Protein AF-A0A2V7K4T0-F1 (afdb_monomer_lite)

pLDDT: mean 80.96, std 27.85, range [22.83, 98.88]

Structure (mmCIF, N/CA/C/O backbone):
data_AF-A0A2V7K4T0-F1
#
_entry.id   AF-A0A2V7K4T0-F1
#
loop_
_atom_site.group_PDB
_atom_site.id
_atom_site.type_symbol
_atom_site.label_atom_id
_atom_site.label_alt_id
_atom_site.label_comp_id
_atom_site.label_asym_id
_atom_site.label_entity_id
_atom_site.label_seq_id
_atom_site.pdbx_PDB_ins_code
_atom_site.Cartn_x
_atom_site.Cartn_y
_atom_site.Cartn_z
_atom_site.occupancy
_atom_site.B_iso_or_equiv
_atom_site.auth_seq_id
_atom_site.auth_comp_id
_atom_site.auth_asym_id
_atom_site.auth_atom_id
_atom_site.pdbx_PDB_model_num
ATOM 1 N N . MET A 1 1 ? 10.667 42.331 -52.448 1.00 36.72 1 MET A N 1
ATOM 2 C CA . MET A 1 1 ? 11.898 43.058 -52.034 1.00 36.72 1 MET A CA 1
ATOM 3 C C . MET A 1 1 ? 12.580 42.204 -50.959 1.00 36.72 1 MET A C 1
ATOM 5 O O . MET A 1 1 ? 11.856 41.541 -50.234 1.00 36.72 1 MET A O 1
ATOM 9 N N . ARG A 1 2 ? 13.892 41.910 -51.017 1.00 32.41 2 ARG A N 1
ATOM 10 C CA . ARG A 1 2 ? 15.017 42.693 -50.432 1.00 32.41 2 ARG A CA 1
ATOM 11 C C . ARG A 1 2 ? 14.730 43.147 -48.984 1.00 32.41 2 ARG A C 1
ATOM 13 O O . ARG A 1 2 ? 13.735 43.831 -48.806 1.00 32.41 2 ARG A O 1
ATOM 20 N N . ALA A 1 3 ? 15.559 42.884 -47.965 1.00 34.12 3 ALA A N 1
ATOM 21 C CA . ALA A 1 3 ? 16.803 42.085 -47.828 1.00 34.12 3 ALA A CA 1
ATOM 22 C C . ALA A 1 3 ? 16.983 41.703 -46.314 1.00 34.12 3 ALA A C 1
ATOM 24 O O . ALA A 1 3 ? 16.071 41.985 -45.548 1.00 34.12 3 ALA A O 1
ATOM 25 N N . ALA A 1 4 ? 18.041 41.079 -45.761 1.00 34.97 4 ALA A N 1
ATOM 26 C CA . ALA A 1 4 ? 19.394 40.720 -46.225 1.00 34.97 4 ALA A CA 1
ATOM 27 C C . ALA A 1 4 ? 19.961 39.472 -45.462 1.00 34.97 4 ALA A C 1
ATOM 29 O O . ALA A 1 4 ? 19.223 38.544 -45.153 1.00 34.97 4 ALA A O 1
ATOM 30 N N . ARG A 1 5 ? 21.277 39.441 -45.173 1.00 35.31 5 ARG A N 1
ATOM 31 C CA . ARG A 1 5 ? 22.031 38.503 -44.299 1.00 35.31 5 ARG A CA 1
ATOM 32 C C . ARG A 1 5 ? 23.242 39.240 -43.693 1.00 35.31 5 ARG A C 1
ATOM 34 O O . ARG A 1 5 ? 23.757 40.119 -44.385 1.00 35.31 5 ARG A O 1
ATOM 41 N N . ARG A 1 6 ? 23.767 38.773 -42.543 1.00 35.47 6 ARG A N 1
ATOM 42 C CA . ARG A 1 6 ? 25.200 38.512 -42.172 1.00 35.47 6 ARG A CA 1
ATOM 43 C C . ARG A 1 6 ? 25.351 38.479 -40.625 1.00 35.47 6 ARG A C 1
ATOM 45 O O . ARG A 1 6 ? 24.523 39.108 -39.983 1.00 35.47 6 ARG A O 1
ATOM 52 N N . VAL A 1 7 ? 26.322 37.861 -39.926 1.00 32.44 7 VAL A N 1
ATOM 53 C CA . VAL A 1 7 ? 27.382 36.814 -40.109 1.00 32.44 7 VAL A CA 1
ATOM 54 C C . VAL A 1 7 ? 28.643 37.225 -39.311 1.00 32.44 7 VAL A C 1
ATOM 56 O O . VAL A 1 7 ? 29.008 38.396 -39.343 1.00 32.44 7 VAL A O 1
ATOM 59 N N . GLY A 1 8 ? 29.299 36.260 -38.646 1.00 28.28 8 GLY A N 1
ATOM 60 C CA . GLY A 1 8 ? 30.508 36.390 -37.801 1.00 28.28 8 GLY A CA 1
ATOM 61 C C . GLY A 1 8 ? 30.296 35.634 -36.473 1.00 28.28 8 GLY A C 1
ATOM 62 O O . GLY A 1 8 ? 29.267 35.854 -35.844 1.00 28.28 8 GLY A O 1
ATOM 63 N N . GLU A 1 9 ? 31.076 34.648 -36.005 1.00 28.84 9 GLU A N 1
ATOM 64 C CA . GLU A 1 9 ? 32.528 34.345 -36.089 1.00 28.84 9 GLU A CA 1
ATOM 65 C C . GLU A 1 9 ? 33.420 35.404 -35.400 1.00 28.84 9 GLU A C 1
ATOM 67 O O . GLU A 1 9 ? 33.310 36.580 -35.723 1.00 28.84 9 GLU A O 1
ATOM 72 N N . GLY A 1 10 ? 34.332 35.078 -34.465 1.00 25.33 10 GLY A N 1
ATOM 73 C CA . GLY A 1 10 ? 34.572 33.803 -33.761 1.00 25.33 10 GLY A CA 1
ATOM 74 C C . GLY A 1 10 ? 35.922 33.732 -33.001 1.00 25.33 10 GLY A C 1
ATOM 75 O O . GLY A 1 10 ? 36.805 34.556 -33.210 1.00 25.33 10 GLY A O 1
ATOM 76 N N . THR A 1 11 ? 36.125 32.650 -32.228 1.00 26.33 11 THR A N 1
ATOM 77 C CA . THR A 1 11 ? 37.414 32.099 -31.698 1.00 26.33 11 THR A CA 1
ATOM 78 C C . THR A 1 11 ? 38.208 32.742 -30.526 1.00 26.33 11 THR A C 1
ATOM 80 O O . THR A 1 11 ? 38.490 33.929 -30.507 1.00 26.33 11 THR A O 1
ATOM 83 N N . ARG A 1 12 ? 38.762 31.823 -29.697 1.00 27.69 12 ARG A N 1
ATOM 84 C CA . ARG A 1 12 ? 40.044 31.823 -28.923 1.00 27.69 12 ARG A CA 1
ATOM 85 C C . ARG A 1 12 ? 40.173 32.469 -27.518 1.00 27.69 12 ARG A C 1
ATOM 87 O O . ARG A 1 12 ? 40.095 33.673 -27.335 1.00 27.69 12 ARG A O 1
ATOM 94 N N . ALA A 1 13 ? 40.550 31.600 -26.567 1.00 26.17 13 ALA A N 1
ATOM 95 C CA . ALA A 1 13 ? 41.344 31.843 -25.339 1.00 26.17 13 ALA A CA 1
ATOM 96 C C . ALA A 1 13 ? 42.857 31.529 -25.642 1.00 26.17 13 ALA A C 1
ATOM 98 O O . ALA A 1 13 ? 43.126 31.362 -26.840 1.00 26.17 13 ALA A O 1
ATOM 99 N N . PRO A 1 14 ? 43.848 31.355 -24.709 1.00 39.56 14 PRO A N 1
ATOM 100 C CA . PRO A 1 14 ? 43.815 31.155 -23.236 1.00 39.56 14 PRO A CA 1
ATOM 101 C C . PRO A 1 14 ? 44.979 31.859 -22.443 1.00 39.56 14 PRO A C 1
ATOM 103 O O . PRO A 1 14 ? 45.345 32.972 -22.799 1.00 39.56 14 PRO A O 1
ATOM 106 N N . ILE A 1 15 ? 45.573 31.179 -21.426 1.00 24.66 15 ILE A N 1
ATOM 107 C CA . ILE A 1 15 ? 46.770 31.485 -20.567 1.00 24.66 15 ILE A CA 1
ATOM 108 C C . ILE A 1 15 ? 46.619 32.677 -19.564 1.00 24.66 15 ILE A C 1
ATOM 110 O O . ILE A 1 15 ? 45.843 33.581 -19.836 1.00 24.66 15 ILE A O 1
ATOM 114 N N . VAL A 1 16 ? 47.234 32.773 -18.357 1.00 26.31 16 VAL A N 1
ATOM 115 C CA . VAL A 1 16 ? 48.297 32.027 -17.606 1.00 26.31 16 VAL A CA 1
ATOM 116 C C . VAL A 1 16 ? 47.992 31.987 -16.076 1.00 26.31 16 VAL A C 1
ATOM 118 O O . VAL A 1 16 ? 47.132 32.723 -15.605 1.00 26.31 16 VAL A O 1
ATOM 121 N N . ALA A 1 17 ? 48.735 31.190 -15.286 1.00 26.00 17 ALA A N 1
ATOM 122 C CA . ALA A 1 17 ? 48.748 31.170 -13.805 1.00 26.00 17 ALA A CA 1
ATOM 123 C C . ALA A 1 17 ? 50.170 31.360 -13.208 1.00 26.00 17 ALA A C 1
ATOM 125 O O . ALA A 1 17 ?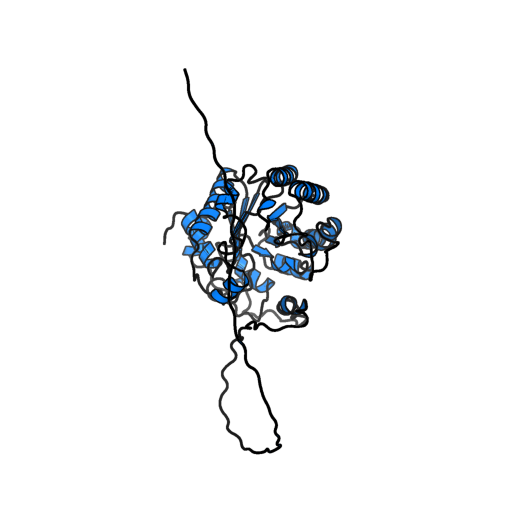 51.157 31.171 -13.922 1.00 26.00 17 ALA A O 1
ATOM 126 N N . PRO A 1 18 ? 50.294 31.684 -11.904 1.00 31.72 18 PRO A N 1
ATOM 127 C CA . PRO A 1 18 ? 51.254 31.014 -10.990 1.00 31.72 18 PRO A CA 1
ATOM 128 C C . PRO A 1 18 ? 50.570 30.567 -9.659 1.00 31.72 18 PRO A C 1
ATOM 130 O O . PRO A 1 18 ? 49.518 31.095 -9.321 1.00 31.72 18 PRO A O 1
ATOM 133 N N . LEU A 1 19 ? 50.968 29.520 -8.905 1.00 25.16 19 LEU A N 1
ATOM 134 C CA . LEU A 1 19 ? 52.263 29.150 -8.270 1.00 25.16 19 LEU A CA 1
ATOM 135 C C . LEU A 1 19 ? 52.723 30.138 -7.169 1.00 25.16 19 LEU A C 1
ATOM 137 O O . LEU A 1 19 ? 52.657 31.340 -7.378 1.00 25.16 19 LEU A O 1
ATOM 141 N N . ARG A 1 20 ? 53.262 29.745 -5.999 1.00 27.72 20 ARG A N 1
ATOM 142 C CA . ARG A 1 20 ? 53.572 28.424 -5.371 1.00 27.72 20 ARG A CA 1
ATOM 143 C C . ARG A 1 20 ? 52.647 28.216 -4.122 1.00 27.72 20 ARG A C 1
ATOM 145 O O . ARG A 1 20 ? 51.522 28.686 -4.206 1.00 27.72 20 ARG A O 1
ATOM 152 N N . THR A 1 21 ? 52.895 27.519 -2.993 1.00 26.84 21 THR A N 1
ATOM 153 C CA . THR A 1 21 ? 54.052 26.827 -2.352 1.00 26.84 21 THR A CA 1
ATOM 154 C C . THR A 1 21 ? 53.549 25.779 -1.326 1.00 26.84 21 THR A C 1
ATOM 156 O O . THR A 1 21 ? 52.367 25.771 -1.000 1.00 26.84 21 THR A O 1
ATOM 159 N N . ALA A 1 22 ? 54.428 24.921 -0.783 1.00 25.84 22 ALA A N 1
ATOM 160 C CA . ALA A 1 22 ? 54.148 23.980 0.318 1.00 25.84 22 ALA A CA 1
ATOM 161 C C . ALA A 1 22 ? 55.332 23.888 1.312 1.00 25.84 22 ALA A C 1
ATOM 163 O O . ALA A 1 22 ? 56.442 24.300 0.971 1.00 25.84 22 ALA A O 1
ATOM 164 N N . ALA A 1 23 ? 55.113 23.317 2.505 1.00 26.73 23 ALA A N 1
ATOM 165 C CA . ALA A 1 23 ? 56.149 22.995 3.499 1.00 26.73 23 ALA A CA 1
ATOM 166 C C . ALA A 1 23 ? 55.806 21.699 4.275 1.00 26.73 23 ALA A C 1
ATOM 168 O O . ALA A 1 23 ? 54.641 21.315 4.359 1.00 26.73 23 ALA A O 1
ATOM 169 N N . GLN A 1 24 ? 56.822 21.021 4.821 1.00 24.17 24 GLN A N 1
ATOM 170 C CA . GLN A 1 24 ? 56.736 19.747 5.564 1.00 24.17 24 GLN A CA 1
ATOM 171 C C . GLN A 1 24 ? 57.550 19.822 6.880 1.00 24.17 24 GLN A C 1
ATOM 173 O O . GLN A 1 24 ? 58.135 20.863 7.168 1.00 24.17 24 GLN A O 1
ATOM 178 N N . THR A 1 25 ? 57.691 18.676 7.575 1.00 26.30 25 THR A N 1
ATOM 179 C CA . THR A 1 25 ? 58.686 18.344 8.636 1.00 26.30 25 THR A CA 1
ATOM 180 C C . THR A 1 25 ? 58.346 18.811 10.071 1.00 26.30 25 THR A C 1
ATOM 182 O O . THR A 1 25 ? 57.726 19.853 10.232 1.00 26.30 25 THR A O 1
ATOM 185 N N . THR A 1 26 ? 58.668 18.098 11.173 1.00 25.39 26 THR A N 1
ATOM 186 C CA . THR A 1 26 ? 59.146 16.696 11.390 1.00 25.39 26 THR A CA 1
ATOM 187 C C . THR A 1 26 ? 58.997 16.260 12.865 1.00 25.39 26 THR A C 1
ATOM 189 O O . THR A 1 26 ? 59.188 17.084 13.751 1.00 25.39 26 THR A O 1
ATOM 192 N N . GLY A 1 27 ? 58.861 14.945 13.118 1.00 24.48 27 GLY A N 1
ATOM 193 C CA . GLY A 1 27 ? 59.248 14.274 14.383 1.00 24.48 27 GLY A CA 1
ATOM 194 C C . GLY A 1 27 ? 58.326 14.473 15.605 1.00 24.48 27 GLY A C 1
ATOM 195 O O . GLY A 1 27 ? 57.399 15.267 15.560 1.00 24.48 27 GLY A O 1
ATOM 196 N N . SER A 1 28 ? 58.514 13.775 16.737 1.00 24.22 28 SER A N 1
ATOM 197 C CA . SER A 1 28 ? 59.237 12.509 16.996 1.00 24.22 28 SER A CA 1
ATOM 198 C C . SER A 1 28 ? 58.755 11.875 18.329 1.00 24.22 28 SER A C 1
ATOM 200 O O . SER A 1 28 ? 58.015 12.507 19.073 1.00 24.22 28 SER A O 1
ATOM 202 N N . SER A 1 29 ? 59.192 10.639 18.617 1.00 24.69 29 SER A N 1
ATOM 203 C CA . SER A 1 29 ? 59.231 9.902 19.912 1.00 24.69 29 SER A CA 1
ATOM 204 C C . SER A 1 29 ? 58.877 10.671 21.214 1.00 24.69 29 SER A C 1
ATOM 206 O O . SER A 1 29 ? 59.383 11.769 21.420 1.00 24.69 29 SER A O 1
ATOM 208 N N . ASN A 1 30 ? 58.241 10.074 22.240 1.00 26.39 30 ASN A N 1
ATOM 209 C CA . ASN A 1 30 ? 58.804 8.915 22.967 1.00 26.39 30 ASN A CA 1
ATOM 210 C C . ASN A 1 30 ? 57.845 8.207 23.982 1.00 26.39 30 ASN A C 1
ATOM 212 O O . ASN A 1 30 ? 56.707 8.611 24.185 1.00 26.39 30 ASN A O 1
ATOM 216 N N . THR A 1 31 ? 58.360 7.153 24.640 1.00 26.30 31 THR A N 1
ATOM 217 C CA . THR A 1 31 ? 57.819 6.339 25.774 1.00 26.30 31 THR A CA 1
ATOM 218 C C . THR A 1 31 ? 57.139 7.134 26.932 1.00 26.30 31 THR A C 1
ATOM 220 O O . THR A 1 31 ? 57.431 8.312 27.081 1.00 26.30 31 THR A O 1
ATOM 223 N N . ARG A 1 32 ? 56.343 6.575 27.884 1.00 25.39 32 ARG A N 1
ATOM 224 C CA . ARG A 1 32 ? 56.659 5.406 28.760 1.00 25.39 32 ARG A CA 1
ATOM 225 C C . ARG A 1 32 ? 55.515 4.936 29.717 1.00 25.39 32 ARG A C 1
ATOM 227 O O . ARG A 1 32 ? 54.882 5.740 30.377 1.00 25.39 32 ARG A O 1
ATOM 234 N N . ARG A 1 33 ? 55.370 3.602 29.848 1.00 25.97 33 ARG A N 1
ATOM 235 C CA . ARG A 1 33 ? 54.789 2.726 30.922 1.00 25.97 33 ARG A CA 1
ATOM 236 C C . ARG A 1 33 ? 54.201 3.279 32.261 1.00 25.97 33 ARG A C 1
ATOM 238 O O . ARG A 1 33 ? 54.894 3.997 32.969 1.00 25.97 33 ARG A O 1
ATOM 245 N N . LYS A 1 34 ? 53.167 2.536 32.744 1.00 26.30 34 LYS A N 1
ATOM 246 C CA . LYS A 1 34 ? 52.697 2.293 34.155 1.00 26.30 34 LYS A CA 1
ATOM 247 C C . LYS A 1 34 ? 51.962 3.480 34.834 1.00 26.30 34 LYS A C 1
ATOM 249 O O . LYS A 1 34 ? 52.340 4.613 34.606 1.00 26.30 34 LYS A O 1
ATOM 254 N N . ARG A 1 35 ? 50.938 3.305 35.696 1.00 25.16 35 ARG A N 1
ATOM 255 C CA . ARG A 1 35 ? 50.633 2.225 36.679 1.00 25.16 35 ARG A CA 1
ATOM 256 C C . ARG A 1 35 ? 49.138 2.244 37.120 1.00 25.16 35 ARG A C 1
ATOM 258 O O . ARG A 1 35 ? 48.521 3.298 37.092 1.00 25.16 35 ARG A O 1
ATOM 265 N N . SER A 1 36 ? 48.616 1.119 37.618 1.00 29.56 36 SER A N 1
ATOM 266 C CA . SER A 1 36 ? 47.413 1.002 38.496 1.00 29.56 36 SER A CA 1
ATOM 267 C C . SER A 1 36 ? 47.884 0.713 39.954 1.00 29.56 36 SER A C 1
ATOM 269 O O . SER A 1 36 ? 49.109 0.612 40.113 1.00 29.56 36 SER A O 1
ATOM 271 N N . PRO A 1 37 ? 47.047 0.494 41.007 1.00 44.81 37 PRO A N 1
ATOM 272 C CA . PRO A 1 37 ? 45.572 0.407 41.083 1.00 44.81 37 PRO A CA 1
ATOM 273 C C . PRO A 1 37 ? 44.915 1.135 42.299 1.00 44.81 37 PRO A C 1
ATOM 275 O O . PRO A 1 37 ? 45.593 1.813 43.064 1.00 44.81 37 PRO A O 1
ATOM 278 N N . GLY A 1 38 ? 43.608 0.904 42.512 1.00 23.86 38 GLY A N 1
ATOM 279 C CA . GLY A 1 38 ? 42.832 1.269 43.717 1.00 23.86 38 GLY A CA 1
ATOM 280 C C . GLY A 1 38 ? 41.775 2.362 43.469 1.00 23.86 38 GLY A C 1
ATOM 281 O O . GLY A 1 38 ? 42.009 3.244 42.655 1.00 23.86 38 GLY A O 1
ATOM 282 N N . GLY A 1 39 ? 40.599 2.358 44.113 1.00 22.83 39 GLY A N 1
ATOM 283 C CA . GLY A 1 39 ? 40.009 1.350 45.011 1.00 22.83 39 GLY A CA 1
ATOM 284 C C . GLY A 1 39 ? 38.788 1.887 45.789 1.00 22.83 39 GLY A C 1
ATOM 285 O O . GLY A 1 39 ? 38.603 3.095 45.865 1.00 22.83 39 GLY A O 1
ATOM 286 N N . VAL A 1 40 ? 38.026 0.983 46.428 1.00 24.69 40 VAL A N 1
ATOM 287 C CA . VAL A 1 40 ? 36.870 1.250 47.329 1.00 24.69 40 VAL A CA 1
ATOM 288 C C . VAL A 1 40 ? 35.548 1.655 46.633 1.00 24.69 40 VAL A C 1
ATOM 290 O O . VAL A 1 40 ? 35.511 2.092 45.488 1.00 24.69 40 VAL A O 1
ATOM 293 N N . SER A 1 41 ? 34.439 1.363 47.318 1.00 27.55 41 SER A N 1
ATOM 294 C CA . SER A 1 41 ? 33.052 1.270 46.840 1.00 27.55 41 SER A CA 1
ATOM 295 C C . SER A 1 41 ? 32.172 2.490 47.143 1.00 27.55 41 SER A C 1
ATOM 297 O O . SER A 1 41 ? 32.318 3.105 48.197 1.00 27.55 41 SER A O 1
ATOM 299 N N . GLY A 1 42 ? 31.144 2.720 46.317 1.00 23.59 42 GLY A N 1
ATOM 300 C CA . GLY A 1 42 ? 29.998 3.581 46.639 1.00 23.59 42 GLY A CA 1
ATOM 301 C C . GLY A 1 42 ? 28.729 3.138 45.898 1.00 23.59 42 GLY A C 1
ATOM 302 O O . GLY A 1 42 ? 28.755 2.958 44.684 1.00 23.59 42 GLY A O 1
ATOM 303 N N . SER A 1 43 ? 27.629 2.927 46.624 1.00 29.55 43 SER A N 1
ATOM 304 C CA . SER A 1 43 ? 26.340 2.448 46.095 1.00 29.55 43 SER A CA 1
ATOM 305 C C . SER A 1 43 ? 25.390 3.598 45.740 1.00 29.55 43 SER A C 1
ATOM 307 O O . SER A 1 43 ? 25.102 4.413 46.611 1.00 29.55 43 SER A O 1
ATOM 309 N N . LEU A 1 44 ? 24.844 3.623 44.518 1.00 24.66 44 LEU A N 1
ATOM 310 C CA . LEU A 1 44 ? 23.773 4.534 44.058 1.00 24.66 44 LEU A CA 1
ATOM 311 C C . LEU A 1 44 ? 22.914 3.830 42.956 1.00 24.66 44 LEU A C 1
ATOM 313 O O . LEU A 1 44 ? 23.197 2.669 42.654 1.00 24.66 44 LEU A O 1
ATOM 317 N N . PRO A 1 45 ? 21.786 4.396 42.466 1.00 24.70 45 PRO A N 1
ATOM 318 C CA . PRO A 1 45 ? 20.496 3.705 42.559 1.00 24.70 45 PRO A CA 1
ATOM 319 C C . PRO A 1 45 ? 19.976 3.067 41.260 1.00 24.70 45 PRO A C 1
ATOM 321 O O . PRO A 1 45 ? 20.448 3.321 40.154 1.00 24.70 45 PRO A O 1
ATOM 324 N N . SER A 1 46 ? 18.899 2.293 41.403 1.00 31.03 46 SER A N 1
ATOM 325 C CA . SER A 1 46 ? 18.154 1.666 40.313 1.00 31.03 46 SER A CA 1
ATOM 326 C C . SER A 1 46 ? 17.267 2.650 39.529 1.00 31.03 46 SER A C 1
ATOM 328 O O . SER A 1 46 ? 16.059 2.720 39.762 1.00 31.03 46 SER A O 1
ATOM 330 N N . SER A 1 47 ? 17.831 3.365 38.552 1.00 31.50 47 SER A N 1
ATOM 331 C CA . SER A 1 47 ? 17.066 3.887 37.404 1.00 31.50 47 SER A CA 1
ATOM 332 C C . SER A 1 47 ? 17.961 4.276 36.218 1.00 31.50 47 SER A C 1
ATOM 334 O O . SER A 1 47 ? 18.881 5.074 36.375 1.00 31.50 47 SER A O 1
ATOM 336 N N . LYS A 1 48 ? 17.651 3.707 35.036 1.00 24.80 48 LYS A N 1
ATOM 337 C CA . LYS A 1 48 ? 17.916 4.162 33.643 1.00 24.80 48 LYS A CA 1
ATOM 338 C C . LYS A 1 48 ? 18.112 2.966 32.703 1.00 24.80 48 LYS A C 1
ATOM 340 O O . LYS A 1 48 ? 19.214 2.452 32.586 1.00 24.80 48 LYS A O 1
ATOM 345 N N . TRP A 1 49 ? 17.048 2.597 31.990 1.00 24.20 49 TRP A N 1
ATOM 346 C CA . TRP A 1 49 ? 17.111 1.863 30.720 1.00 24.20 49 TRP A CA 1
ATOM 347 C C . TRP A 1 49 ? 15.943 2.318 29.837 1.00 24.20 49 TRP A C 1
ATOM 349 O O . TRP A 1 49 ? 14.884 1.697 29.813 1.00 24.20 49 TRP A O 1
ATOM 359 N N . GLY A 1 50 ? 16.126 3.447 29.152 1.00 25.03 50 GLY A N 1
ATOM 360 C CA . GLY A 1 50 ? 15.405 3.710 27.905 1.00 25.03 50 GLY A CA 1
ATOM 361 C C . GLY A 1 50 ? 16.200 3.088 26.750 1.00 25.03 50 GLY A C 1
ATOM 362 O O . GLY A 1 50 ? 17.426 3.037 26.855 1.00 25.03 50 GLY A O 1
ATOM 363 N N . PRO A 1 51 ? 15.560 2.587 25.680 1.00 29.11 51 PRO A N 1
ATOM 364 C CA . PRO A 1 51 ? 16.282 2.004 24.551 1.00 29.11 51 PRO A CA 1
ATOM 365 C C . PRO A 1 51 ? 17.099 3.082 23.825 1.00 29.11 51 PRO A C 1
ATOM 367 O O . PRO A 1 51 ? 16.555 4.100 23.397 1.00 29.11 51 PRO A O 1
ATOM 370 N N . GLU A 1 52 ? 18.410 2.871 23.704 1.00 29.64 52 GLU A N 1
ATOM 371 C CA . GLU A 1 52 ? 19.315 3.859 23.114 1.00 29.64 52 GLU A CA 1
ATOM 372 C C . GLU A 1 52 ? 19.299 3.836 21.577 1.00 29.64 52 GLU A C 1
ATOM 374 O O . GLU A 1 52 ? 19.305 2.792 20.924 1.00 29.64 52 GLU A O 1
ATOM 379 N N . TYR A 1 53 ? 19.295 5.038 21.005 1.00 27.69 53 TYR A N 1
ATOM 380 C CA . TYR A 1 53 ? 19.349 5.316 19.572 1.00 27.69 53 TYR A CA 1
ATOM 381 C C . TYR A 1 53 ? 20.727 4.958 18.982 1.00 27.69 53 TYR A C 1
ATOM 383 O O . TYR A 1 53 ? 21.757 5.292 19.566 1.00 27.69 53 TYR A O 1
ATOM 391 N N . ILE A 1 54 ? 20.757 4.342 17.792 1.00 28.34 54 ILE A N 1
ATOM 392 C CA . ILE A 1 54 ? 22.001 3.979 17.089 1.00 28.34 54 ILE A CA 1
ATOM 393 C C . ILE A 1 54 ? 22.363 5.056 16.044 1.00 28.34 54 ILE A C 1
ATOM 395 O O . ILE A 1 54 ? 21.712 5.132 14.997 1.00 28.34 54 ILE A O 1
ATOM 399 N N . PRO A 1 55 ? 23.419 5.868 16.253 1.00 27.39 55 PRO A N 1
ATOM 400 C CA . PRO A 1 55 ? 23.971 6.721 15.207 1.00 27.39 55 PRO A CA 1
ATOM 401 C C . PRO A 1 55 ? 24.825 5.918 14.215 1.00 27.39 55 PRO A C 1
ATOM 403 O O . PRO A 1 55 ? 25.501 4.958 14.580 1.00 27.39 55 PRO A O 1
ATOM 406 N N . LYS A 1 56 ? 24.878 6.379 12.961 1.00 26.94 56 LYS A N 1
ATOM 407 C CA . LYS A 1 56 ? 25.958 6.021 12.029 1.00 26.94 56 LYS A CA 1
ATOM 408 C C . LYS A 1 56 ? 27.079 7.054 12.134 1.00 26.94 56 LYS A C 1
ATOM 410 O O . LYS A 1 56 ? 26.796 8.248 12.205 1.00 26.94 56 LYS A O 1
ATOM 415 N N . ILE A 1 57 ? 28.321 6.584 12.103 1.00 25.27 57 ILE A N 1
ATOM 416 C CA . ILE A 1 57 ? 29.537 7.388 11.929 1.00 25.27 57 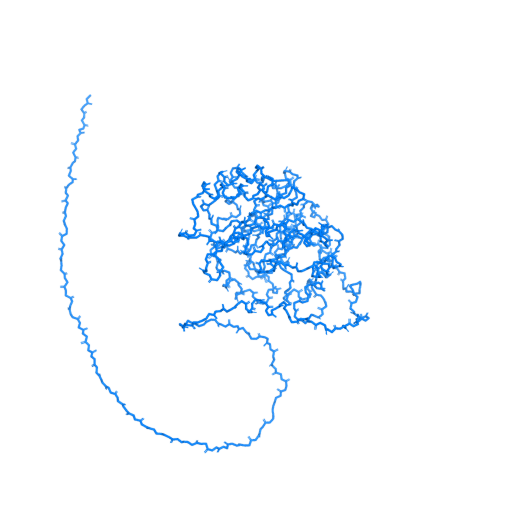ILE A CA 1
ATOM 417 C C . ILE A 1 57 ? 30.238 6.856 10.673 1.00 25.27 57 ILE A C 1
ATOM 419 O O . ILE A 1 57 ? 30.230 5.647 10.433 1.00 25.27 57 ILE A O 1
ATOM 423 N N . ASP A 1 58 ? 30.802 7.744 9.857 1.00 28.45 58 ASP A N 1
ATOM 424 C CA . ASP A 1 58 ? 31.518 7.366 8.637 1.00 28.45 58 ASP A CA 1
ATOM 425 C C . ASP A 1 58 ? 32.892 6.752 8.949 1.00 28.45 58 ASP A C 1
ATOM 427 O O . ASP A 1 58 ? 33.649 7.269 9.769 1.00 28.45 58 ASP A O 1
ATOM 431 N N . GLY A 1 59 ? 33.243 5.661 8.261 1.00 24.06 59 GLY A N 1
ATOM 432 C CA . GLY A 1 59 ? 34.549 5.014 8.417 1.00 24.06 59 GLY A CA 1
ATOM 433 C C . GLY A 1 59 ? 34.587 3.575 7.902 1.00 24.06 59 GLY A C 1
ATOM 434 O O . GLY A 1 59 ? 34.005 2.679 8.493 1.00 24.06 59 GLY A O 1
ATOM 435 N N . ALA A 1 60 ? 35.279 3.383 6.781 1.00 25.95 60 ALA A N 1
ATOM 436 C CA . ALA A 1 60 ? 35.603 2.136 6.081 1.00 25.95 60 ALA A CA 1
ATOM 437 C C . ALA A 1 60 ? 35.511 0.765 6.816 1.00 25.95 60 ALA A C 1
ATOM 439 O O . ALA A 1 60 ? 36.082 0.563 7.881 1.00 25.95 60 ALA A O 1
ATOM 440 N N . ALA A 1 61 ? 35.024 -0.218 6.037 1.00 24.23 61 ALA A N 1
ATOM 441 C CA . ALA A 1 61 ? 35.298 -1.668 6.071 1.00 24.23 61 ALA A CA 1
ATOM 442 C C . ALA A 1 61 ? 34.310 -2.639 6.772 1.00 24.23 61 ALA A C 1
ATOM 444 O O . ALA A 1 61 ? 34.135 -2.651 7.984 1.00 24.23 61 ALA A O 1
ATOM 445 N N . ARG A 1 62 ? 33.850 -3.600 5.946 1.00 25.12 62 ARG A N 1
ATOM 446 C CA . ARG A 1 62 ? 33.145 -4.870 6.248 1.00 25.12 62 ARG A CA 1
ATOM 447 C C . ARG A 1 62 ? 31.658 -4.764 6.666 1.00 25.12 62 ARG A C 1
ATOM 449 O O . ARG A 1 62 ? 31.178 -3.666 6.932 1.00 25.12 62 ARG A O 1
ATOM 456 N N . PRO A 1 63 ? 30.865 -5.837 6.435 1.00 28.78 63 PRO A N 1
ATOM 457 C CA . PRO A 1 63 ? 29.495 -5.667 5.950 1.00 28.78 63 PRO A CA 1
ATOM 458 C C . PRO A 1 63 ? 28.430 -5.662 7.048 1.00 28.78 63 PRO A C 1
ATOM 460 O O . PRO A 1 63 ? 28.541 -6.362 8.048 1.00 28.78 63 PRO A O 1
ATOM 463 N N . VAL A 1 64 ? 27.339 -4.944 6.778 1.00 27.69 64 VAL A N 1
ATOM 464 C CA . VAL A 1 64 ? 26.066 -5.118 7.486 1.00 27.69 64 VAL A CA 1
ATOM 465 C C . VAL A 1 64 ? 25.431 -6.415 6.983 1.00 27.69 64 VAL A C 1
ATOM 467 O O . VAL A 1 64 ? 25.021 -6.485 5.826 1.00 27.69 64 VAL A O 1
ATOM 470 N N . THR A 1 65 ? 25.389 -7.442 7.826 1.00 30.62 65 THR A N 1
ATOM 471 C CA . THR A 1 65 ? 24.692 -8.706 7.560 1.00 30.62 65 THR A CA 1
ATOM 472 C C . THR A 1 65 ? 23.180 -8.568 7.767 1.00 30.62 65 THR A C 1
ATOM 474 O O . THR A 1 65 ? 22.699 -7.653 8.439 1.00 30.62 65 THR A O 1
ATOM 477 N N . ARG A 1 66 ? 22.412 -9.506 7.193 1.00 32.75 66 ARG A N 1
ATOM 478 C CA . ARG A 1 66 ? 20.932 -9.558 7.214 1.00 32.75 66 ARG A CA 1
ATOM 479 C C . ARG A 1 66 ? 20.295 -9.599 8.617 1.00 32.75 66 ARG A C 1
ATOM 481 O O . ARG A 1 66 ? 19.091 -9.402 8.759 1.00 32.75 66 ARG A O 1
ATOM 488 N N . GLU A 1 67 ? 21.087 -9.851 9.654 1.00 30.42 67 GLU A N 1
ATOM 489 C CA . GLU A 1 67 ? 20.629 -10.188 11.005 1.00 30.42 67 GLU A CA 1
ATOM 490 C C . GLU A 1 67 ? 19.875 -9.051 11.712 1.00 30.42 67 GLU A C 1
ATOM 492 O O . GLU A 1 67 ? 18.941 -9.322 12.463 1.00 30.42 67 GLU A O 1
ATOM 497 N N . ILE A 1 68 ? 20.223 -7.784 11.455 1.00 35.34 68 ILE A N 1
ATOM 498 C CA . ILE A 1 68 ? 19.696 -6.636 12.222 1.00 35.34 68 ILE A CA 1
ATOM 499 C C . ILE A 1 68 ? 18.198 -6.386 11.957 1.00 35.34 68 ILE A C 1
ATOM 501 O O . ILE A 1 68 ? 17.479 -5.985 12.872 1.00 35.34 68 ILE A O 1
ATOM 505 N N . THR A 1 69 ? 17.694 -6.680 10.753 1.00 31.25 69 THR A N 1
ATOM 506 C CA . THR A 1 69 ? 16.246 -6.623 10.469 1.00 31.25 69 THR A CA 1
ATOM 507 C C . THR A 1 69 ? 15.522 -7.860 11.014 1.00 31.25 69 THR A C 1
ATOM 509 O O . THR A 1 69 ? 14.439 -7.741 11.585 1.00 31.25 69 THR A O 1
ATOM 512 N N . CYS A 1 70 ? 16.131 -9.047 10.904 1.00 30.27 70 CYS A N 1
ATOM 513 C CA . CYS A 1 70 ? 15.557 -10.300 11.408 1.00 30.27 70 CYS A CA 1
ATOM 514 C C . CYS A 1 70 ? 15.448 -10.360 12.943 1.00 30.27 70 CYS A C 1
ATOM 516 O O . CYS A 1 70 ? 14.544 -11.017 13.465 1.00 30.27 70 CYS A O 1
ATOM 518 N N . TRP A 1 71 ? 16.326 -9.670 13.682 1.00 28.27 71 TRP A N 1
ATOM 519 C CA . TRP A 1 71 ? 16.363 -9.738 15.150 1.00 28.27 71 TRP A CA 1
ATOM 520 C C . TRP A 1 71 ? 15.080 -9.228 15.829 1.00 28.27 71 TRP A C 1
ATOM 522 O O . TRP A 1 71 ? 14.718 -9.716 16.898 1.00 28.27 71 TRP A O 1
ATOM 532 N N . TYR A 1 72 ? 14.350 -8.315 15.177 1.00 30.98 72 TYR A N 1
ATOM 533 C CA . TYR A 1 72 ? 13.048 -7.815 15.640 1.00 30.98 72 TYR A CA 1
ATOM 534 C C . TYR A 1 72 ? 11.884 -8.808 15.464 1.00 30.98 72 TYR A C 1
ATOM 536 O O . TYR A 1 72 ? 10.796 -8.560 15.987 1.00 30.98 72 TYR A O 1
ATOM 544 N N . ILE A 1 73 ? 12.088 -9.911 14.732 1.00 39.81 73 ILE A N 1
ATOM 545 C CA . ILE A 1 73 ? 11.037 -10.881 14.379 1.00 39.81 73 ILE A CA 1
ATOM 546 C C . ILE A 1 73 ? 11.312 -12.274 14.977 1.00 39.81 73 ILE A C 1
ATOM 548 O O . ILE A 1 73 ? 10.371 -12.952 15.381 1.00 39.81 73 ILE A O 1
ATOM 552 N N . LEU A 1 74 ? 12.576 -12.703 15.088 1.00 29.59 74 LEU A N 1
ATOM 553 C CA . LEU A 1 74 ? 12.920 -14.108 15.380 1.00 29.59 74 LEU A CA 1
ATOM 554 C C . LEU A 1 74 ? 13.121 -14.489 16.863 1.00 29.59 74 LEU A C 1
ATOM 556 O O . LEU A 1 74 ? 13.385 -15.654 17.153 1.00 29.59 74 LEU A O 1
ATOM 560 N N . THR A 1 75 ? 12.956 -13.578 17.829 1.00 29.05 75 THR A N 1
ATOM 561 C CA . THR A 1 75 ? 13.096 -13.891 19.272 1.00 29.05 75 THR A CA 1
ATOM 562 C C . THR A 1 75 ? 11.761 -14.144 19.989 1.00 29.05 75 THR A C 1
ATOM 564 O O . THR A 1 75 ? 11.443 -13.514 20.995 1.00 29.05 75 THR A O 1
ATOM 567 N N . SER A 1 76 ? 10.982 -15.127 19.515 1.00 35.94 76 SER A N 1
ATOM 568 C CA . SER A 1 76 ? 9.862 -15.690 20.297 1.00 35.94 76 SER A CA 1
ATOM 569 C C . SER A 1 76 ? 9.571 -17.165 19.979 1.00 35.94 76 SER A C 1
ATOM 571 O O . SER A 1 76 ? 8.482 -17.526 19.533 1.00 35.94 76 SER A O 1
ATOM 573 N N . MET A 1 77 ? 10.546 -18.047 20.225 1.00 34.81 77 MET A N 1
ATOM 574 C CA . MET A 1 77 ? 10.288 -19.491 20.263 1.00 34.81 77 MET A CA 1
ATOM 575 C C . MET A 1 77 ? 9.814 -19.936 21.654 1.00 34.81 77 MET A C 1
ATOM 577 O O . MET A 1 77 ? 10.484 -19.706 22.658 1.00 34.81 77 MET A O 1
ATOM 581 N N . ALA A 1 78 ? 8.667 -20.616 21.674 1.00 39.69 78 ALA A N 1
ATOM 582 C CA . ALA A 1 78 ? 8.214 -21.552 22.705 1.00 39.69 78 ALA A CA 1
ATOM 583 C C . ALA A 1 78 ? 8.426 -21.158 24.188 1.00 39.69 78 ALA A C 1
ATOM 585 O O . ALA A 1 78 ? 9.201 -21.773 24.922 1.00 39.69 78 ALA A O 1
ATOM 586 N N . ARG A 1 79 ? 7.574 -20.257 24.690 1.00 32.53 79 ARG A N 1
ATOM 587 C CA . ARG A 1 79 ? 6.957 -20.464 26.013 1.00 32.53 79 ARG A CA 1
ATOM 588 C C . ARG A 1 79 ? 5.445 -20.379 25.880 1.00 32.53 79 ARG A C 1
ATOM 590 O O . ARG A 1 79 ? 4.925 -19.379 25.394 1.00 32.53 79 ARG A O 1
ATOM 597 N N . THR A 1 80 ? 4.748 -21.414 26.337 1.00 37.34 80 THR A N 1
ATOM 598 C CA . THR A 1 80 ? 3.292 -21.433 26.494 1.00 37.34 80 THR A CA 1
ATOM 599 C C . THR A 1 80 ? 2.882 -20.447 27.585 1.00 37.34 80 THR A C 1
ATOM 601 O O . THR A 1 80 ? 2.773 -20.786 28.761 1.00 37.34 80 THR A O 1
ATOM 604 N N . GLN A 1 81 ? 2.665 -19.190 27.198 1.00 45.72 81 GLN A N 1
ATOM 605 C CA . GLN A 1 81 ? 1.929 -18.253 28.035 1.00 45.72 81 GLN A CA 1
ATOM 606 C C . GLN A 1 81 ? 0.470 -18.708 28.072 1.00 45.72 81 GLN A C 1
ATOM 608 O O . GLN A 1 81 ? -0.234 -18.628 27.066 1.00 45.72 81 GLN A O 1
ATOM 613 N N . HIS A 1 82 ? 0.026 -19.187 29.235 1.00 37.00 82 HIS A N 1
ATOM 614 C CA . HIS A 1 82 ? -1.401 -19.289 29.520 1.00 37.00 82 HIS A CA 1
ATOM 615 C C . HIS A 1 82 ? -2.038 -17.906 29.299 1.00 37.00 82 HIS A C 1
ATOM 617 O O . HIS A 1 82 ? -1.420 -16.906 29.683 1.00 37.00 82 HIS A O 1
ATOM 623 N N . PRO A 1 83 ? -3.235 -17.815 28.690 1.00 40.69 83 PRO A N 1
ATOM 624 C CA . PRO A 1 83 ? -3.924 -16.540 28.568 1.00 40.69 83 PRO A CA 1
ATOM 625 C C . PRO A 1 83 ? -4.161 -15.973 29.969 1.00 40.69 83 PRO A C 1
ATOM 627 O O . PRO A 1 83 ? -4.702 -16.654 30.842 1.00 40.69 83 PRO A O 1
ATOM 630 N N . SER A 1 84 ? -3.732 -14.731 30.193 1.00 50.56 84 SER A N 1
ATOM 631 C CA . SER A 1 84 ? -4.094 -14.019 31.413 1.00 50.56 84 SER A CA 1
ATOM 632 C C . SER A 1 84 ? -5.610 -13.823 31.439 1.00 50.56 84 SER A C 1
ATOM 634 O O . SER A 1 84 ? -6.203 -13.469 30.423 1.00 50.56 84 SER A O 1
ATOM 636 N N . ILE A 1 85 ? -6.242 -13.957 32.607 1.00 45.09 85 ILE A N 1
ATOM 637 C CA . ILE A 1 85 ? -7.647 -13.542 32.797 1.00 45.09 85 ILE A CA 1
ATOM 638 C C . ILE A 1 85 ? -7.844 -12.040 32.489 1.00 45.09 85 ILE A C 1
ATOM 640 O O . ILE A 1 85 ? -8.954 -11.603 32.209 1.00 45.09 85 ILE A O 1
ATOM 644 N N . PHE A 1 86 ? -6.754 -11.266 32.457 1.00 48.59 86 PHE A N 1
ATOM 645 C CA . PHE A 1 86 ? -6.722 -9.843 32.111 1.00 48.59 86 PHE A CA 1
ATOM 646 C C . PHE A 1 86 ? -6.215 -9.553 30.677 1.00 48.59 86 PHE A C 1
ATOM 648 O O . PHE A 1 86 ? -5.970 -8.397 30.349 1.00 48.59 86 PHE A O 1
ATOM 655 N N . ASP A 1 87 ? -6.010 -10.575 29.831 1.00 63.22 87 ASP A N 1
ATOM 656 C CA . ASP A 1 87 ? -5.570 -10.418 28.427 1.00 63.22 87 ASP A CA 1
ATOM 657 C C . ASP A 1 87 ? -6.738 -10.294 27.426 1.00 63.22 87 ASP A C 1
ATOM 659 O O . ASP A 1 87 ? -6.486 -10.090 26.235 1.00 63.22 87 ASP A O 1
ATOM 663 N N . ASP A 1 88 ? -7.994 -10.451 27.861 1.00 77.00 88 ASP A N 1
ATOM 664 C CA . ASP A 1 88 ? -9.162 -10.474 26.969 1.00 77.00 88 ASP A CA 1
ATOM 665 C C . ASP A 1 88 ? -9.283 -9.182 26.144 1.00 77.00 88 ASP A C 1
ATOM 667 O O . ASP A 1 88 ? -9.270 -8.071 26.677 1.00 77.00 88 ASP A O 1
ATOM 671 N N . VAL A 1 89 ? -9.448 -9.342 24.828 1.00 79.31 89 VAL A N 1
ATOM 672 C CA . VAL A 1 89 ? -9.748 -8.240 23.913 1.00 79.31 89 VAL A CA 1
ATOM 673 C C . VAL A 1 89 ? -11.025 -7.533 24.373 1.00 79.31 89 VAL A C 1
ATOM 675 O O . VAL A 1 89 ? -11.027 -6.310 24.488 1.00 79.31 89 VAL A O 1
ATOM 678 N N . ALA A 1 90 ? -12.096 -8.262 24.697 1.00 80.31 90 ALA A N 1
ATOM 679 C CA . ALA A 1 90 ? -13.397 -7.667 25.015 1.00 80.31 90 ALA A CA 1
ATOM 680 C C . ALA A 1 90 ? -13.388 -6.779 26.279 1.00 80.31 90 ALA A C 1
ATOM 682 O O . ALA A 1 90 ? -14.259 -5.921 26.419 1.00 80.31 90 ALA A O 1
ATOM 683 N N . ALA A 1 91 ? -12.387 -6.929 27.155 1.00 88.06 91 ALA A N 1
ATOM 684 C CA . ALA A 1 91 ? -12.209 -6.123 28.363 1.00 88.06 91 ALA A CA 1
ATOM 685 C C . ALA A 1 91 ? -11.492 -4.772 28.134 1.00 88.06 91 ALA A C 1
ATOM 687 O O . ALA A 1 91 ? -11.508 -3.913 29.016 1.00 88.06 91 ALA A O 1
ATOM 688 N N . LEU A 1 92 ? -10.851 -4.563 26.977 1.00 90.06 92 LEU A N 1
ATOM 689 C CA . LEU A 1 92 ? -10.141 -3.314 26.662 1.00 90.06 92 LEU A CA 1
ATOM 690 C C . LEU A 1 92 ? -11.128 -2.184 26.301 1.00 90.06 92 LEU A C 1
ATOM 692 O O . LEU A 1 92 ? -12.183 -2.486 25.730 1.00 90.06 92 LEU A O 1
ATOM 696 N N . PRO A 1 93 ? -10.781 -0.899 26.537 1.00 90.12 93 PRO A N 1
ATOM 697 C CA . PRO A 1 93 ? -11.663 0.246 26.300 1.00 90.12 93 PRO A CA 1
ATOM 698 C C . PRO A 1 93 ? -12.374 0.243 24.942 1.00 90.12 93 PRO A C 1
ATOM 700 O O . PRO A 1 93 ? -11.814 -0.146 23.915 1.00 90.12 93 PRO A O 1
ATOM 703 N N . GLN A 1 94 ? -13.623 0.709 24.926 1.00 91.94 94 GLN A N 1
ATOM 704 C CA . GLN A 1 94 ? -14.318 0.969 23.667 1.00 91.94 94 GLN A CA 1
ATOM 705 C C . GLN A 1 94 ? -13.672 2.171 22.956 1.00 91.94 94 GLN A C 1
ATOM 707 O O . GLN A 1 94 ? -13.270 3.114 23.643 1.00 91.94 94 GLN A O 1
ATOM 712 N N . PRO A 1 95 ? -13.573 2.168 21.611 1.00 93.25 95 PRO A N 1
ATOM 713 C CA . PRO A 1 95 ? -13.054 3.313 20.872 1.00 93.25 95 PRO A CA 1
ATOM 714 C C . PRO A 1 95 ? -13.836 4.594 21.176 1.00 93.25 95 PRO A C 1
ATOM 716 O O . PRO A 1 95 ? -15.043 4.552 21.431 1.00 93.25 95 PRO A O 1
ATOM 719 N N . ALA A 1 96 ? -13.151 5.736 21.123 1.00 93.94 96 ALA A N 1
ATOM 720 C CA . ALA A 1 96 ? -13.769 7.029 21.391 1.00 93.94 96 ALA A CA 1
ATOM 721 C C . ALA A 1 96 ? -14.931 7.308 20.413 1.00 93.94 96 ALA A C 1
ATOM 723 O O . ALA A 1 96 ? -14.880 6.947 19.233 1.00 93.94 96 ALA A O 1
ATOM 724 N N . ARG A 1 97 ? -16.023 7.892 20.926 1.00 96.00 97 ARG A N 1
ATOM 725 C CA . ARG A 1 97 ? -17.304 7.998 20.203 1.00 96.00 97 ARG A CA 1
ATOM 726 C C . ARG A 1 97 ? -17.180 8.799 18.905 1.00 96.00 97 ARG A C 1
ATOM 728 O O . ARG A 1 97 ? -17.763 8.412 17.899 1.00 96.00 97 ARG A O 1
ATOM 735 N N . ASP A 1 98 ? -16.420 9.882 18.941 1.00 95.56 98 ASP A N 1
ATOM 736 C CA . ASP A 1 98 ? -16.043 10.714 17.799 1.00 95.56 98 ASP A CA 1
ATOM 737 C C . ASP A 1 98 ? -15.345 9.900 16.700 1.00 95.56 98 ASP A C 1
ATOM 739 O O . ASP A 1 98 ? -15.711 10.009 15.533 1.00 95.56 98 ASP A O 1
ATOM 743 N N . LEU A 1 99 ? -14.420 9.002 17.056 1.00 96.12 99 LEU A N 1
ATOM 744 C CA . LEU A 1 99 ? -13.763 8.110 16.094 1.00 96.12 99 LEU A CA 1
ATOM 745 C C . LEU A 1 99 ? -14.737 7.097 15.480 1.00 96.12 99 LEU A C 1
ATOM 747 O O . LEU A 1 99 ? -14.619 6.783 14.296 1.00 96.12 99 LEU A O 1
ATOM 751 N N . VAL A 1 100 ? -15.710 6.598 16.249 1.00 97.38 100 VAL A N 1
ATOM 752 C CA . VAL A 1 100 ? -16.774 5.709 15.742 1.00 97.38 100 VAL A CA 1
ATOM 753 C C . VAL A 1 100 ? -17.724 6.463 14.801 1.00 97.38 100 VAL A C 1
ATOM 755 O O . VAL A 1 100 ? -18.092 5.943 13.750 1.00 97.38 100 VAL A O 1
ATOM 758 N N . GLU A 1 101 ? -18.085 7.700 15.143 1.00 96.94 101 GLU A N 1
ATOM 759 C CA . GLU A 1 101 ? -18.979 8.574 14.372 1.00 96.94 101 GLU A CA 1
ATOM 760 C C . GLU A 1 101 ? -18.312 9.139 13.103 1.00 96.94 101 GLU A C 1
ATOM 762 O O . GLU A 1 101 ? -18.958 9.325 12.072 1.00 96.94 101 GLU A O 1
ATOM 767 N N . LEU A 1 102 ? -16.996 9.346 13.130 1.00 97.31 102 LEU A N 1
ATOM 768 C CA . LEU A 1 102 ? -16.175 9.603 11.949 1.00 97.31 102 LEU A CA 1
ATOM 769 C C . LEU A 1 102 ? -16.039 8.341 11.083 1.00 97.31 102 LEU A C 1
ATOM 771 O O . LEU A 1 102 ? -16.274 8.372 9.874 1.00 97.31 102 LEU A O 1
ATOM 775 N N . GLY A 1 103 ? -15.731 7.202 11.708 1.00 97.31 103 GLY A N 1
ATOM 776 C CA . GLY A 1 103 ? -15.576 5.912 11.039 1.00 97.31 103 GLY A CA 1
ATOM 777 C C . GLY A 1 103 ? -16.843 5.415 10.341 1.00 97.31 103 GLY A C 1
ATOM 778 O O . GLY A 1 103 ? -16.733 4.769 9.299 1.00 97.31 103 GLY A O 1
ATOM 779 N N . SER A 1 104 ? -18.038 5.734 10.849 1.00 97.19 104 SER A N 1
ATOM 780 C CA . SER A 1 104 ? -19.316 5.337 10.236 1.00 97.19 104 SER A CA 1
ATOM 781 C C . SER A 1 104 ? -19.632 6.086 8.935 1.00 97.19 104 SER A C 1
ATOM 783 O O . SER A 1 104 ? -20.326 5.542 8.077 1.00 97.19 104 SER A O 1
ATOM 785 N N . ARG A 1 105 ? -19.090 7.299 8.752 1.00 97.19 105 ARG A N 1
ATOM 786 C CA . ARG A 1 105 ? -19.335 8.159 7.580 1.00 97.19 105 ARG A CA 1
ATOM 787 C C . ARG A 1 105 ? -18.413 7.877 6.389 1.00 97.19 105 ARG A C 1
ATOM 789 O O . ARG A 1 105 ? -18.737 8.262 5.268 1.00 97.19 105 ARG A O 1
ATOM 796 N N . ILE A 1 106 ? -17.294 7.176 6.588 1.00 98.00 106 ILE A N 1
ATOM 797 C CA . ILE A 1 106 ? -16.378 6.801 5.496 1.00 98.00 106 ILE A CA 1
ATOM 798 C C . ILE A 1 106 ? -17.044 5.730 4.604 1.00 98.00 106 ILE A C 1
ATOM 800 O O . ILE A 1 106 ? -17.392 4.660 5.121 1.00 98.00 106 ILE A O 1
ATOM 804 N N . PRO A 1 107 ? -17.166 5.926 3.273 1.00 97.75 107 PRO A N 1
ATOM 805 C CA . PRO A 1 107 ? -17.763 4.941 2.364 1.00 97.75 107 PRO A CA 1
ATOM 806 C C . PRO A 1 107 ? -17.105 3.559 2.463 1.00 97.75 107 PRO A C 1
ATOM 808 O O . PRO A 1 107 ? -15.891 3.459 2.621 1.00 97.75 107 PRO A O 1
ATOM 811 N N . SER A 1 108 ? -17.880 2.476 2.364 1.00 96.50 108 SER A N 1
ATOM 812 C CA . SER A 1 108 ? -17.390 1.102 2.590 1.00 96.50 108 SER A CA 1
ATOM 813 C C . SER A 1 108 ? -16.325 0.629 1.589 1.00 96.50 108 SER A C 1
ATOM 815 O O . SER A 1 108 ? -15.500 -0.214 1.935 1.00 96.50 108 SER A O 1
ATOM 817 N N . SER A 1 109 ? -16.297 1.200 0.380 1.00 97.94 109 SER A N 1
ATOM 818 C CA . SER A 1 109 ? -15.251 0.968 -0.625 1.00 97.94 109 SER A CA 1
ATOM 819 C C . SER A 1 109 ? -13.938 1.711 -0.341 1.00 97.94 109 SER A C 1
ATOM 821 O O . SER A 1 109 ? -12.944 1.452 -1.016 1.00 97.94 109 SER A O 1
ATOM 823 N N . VAL A 1 110 ? -13.905 2.617 0.642 1.00 98.69 110 VAL A N 1
ATOM 824 C CA . VAL A 1 110 ? -12.699 3.336 1.070 1.00 98.69 110 VAL A CA 1
ATOM 825 C C . VAL A 1 110 ? -12.166 2.691 2.343 1.00 98.69 110 VAL A C 1
ATOM 827 O O . VAL A 1 110 ? -12.843 2.631 3.379 1.00 98.69 110 VAL A O 1
ATOM 830 N N . ARG A 1 111 ? -10.927 2.200 2.264 1.00 98.75 111 ARG A N 1
ATOM 831 C CA . ARG A 1 111 ? -10.248 1.521 3.365 1.00 98.75 111 ARG A CA 1
ATOM 832 C C . ARG A 1 111 ? -8.928 2.205 3.672 1.00 98.75 111 ARG A C 1
ATOM 834 O O . ARG A 1 111 ? -7.946 2.019 2.958 1.00 98.75 111 ARG A O 1
ATOM 841 N N . PHE A 1 112 ? -8.908 2.965 4.761 1.00 98.88 112 PHE A N 1
ATOM 842 C CA . PHE A 1 112 ? -7.662 3.457 5.334 1.00 98.88 112 PHE A CA 1
ATOM 843 C C . PHE A 1 112 ? -6.976 2.359 6.156 1.00 98.88 112 PHE A C 1
ATOM 845 O O . PHE A 1 112 ? -7.631 1.495 6.748 1.00 98.88 112 PHE A O 1
ATOM 852 N N . GLY A 1 113 ? -5.648 2.394 6.181 1.00 98.50 113 GLY A N 1
ATOM 853 C CA . GLY A 1 113 ? -4.802 1.446 6.894 1.00 98.50 113 GLY A CA 1
ATOM 854 C C . GLY A 1 113 ? -3.372 1.957 7.043 1.00 98.50 113 GLY A C 1
ATOM 855 O O . GLY A 1 113 ? -3.019 3.025 6.547 1.00 98.50 113 GLY A O 1
ATOM 856 N N . VAL A 1 114 ? -2.522 1.190 7.720 1.00 98.25 114 VAL A N 1
ATOM 857 C CA . VAL A 1 114 ? -1.113 1.552 7.974 1.00 98.25 114 VAL A CA 1
ATOM 858 C C . VAL A 1 114 ? -0.162 0.600 7.253 1.00 98.25 114 VAL A C 1
ATOM 860 O O . VAL A 1 114 ? -0.479 -0.576 7.120 1.00 98.25 114 VAL A O 1
ATOM 863 N N . SER A 1 115 ? 1.022 1.049 6.824 1.00 93.19 115 SER A N 1
ATOM 864 C CA . SER A 1 115 ? 1.995 0.163 6.141 1.00 93.19 115 SER A CA 1
ATOM 865 C C . SER A 1 115 ? 2.621 -0.909 7.056 1.00 93.19 115 SER A C 1
ATOM 867 O O . SER A 1 115 ? 3.197 -1.882 6.583 1.00 93.19 115 SER A O 1
ATOM 869 N N . THR A 1 116 ? 2.575 -0.709 8.375 1.00 92.88 116 THR A N 1
ATOM 870 C CA . THR A 1 116 ? 3.036 -1.627 9.435 1.00 92.88 116 THR A CA 1
ATOM 871 C C . THR A 1 116 ? 2.408 -1.163 10.746 1.00 92.88 116 THR A C 1
ATOM 873 O O . THR A 1 116 ? 2.244 0.042 10.932 1.00 92.88 116 THR A O 1
ATOM 876 N N . TRP A 1 117 ? 2.069 -2.076 11.659 1.00 96.38 117 TRP A N 1
ATOM 877 C CA . TRP A 1 117 ? 1.298 -1.740 12.864 1.00 96.38 117 TRP A CA 1
ATOM 878 C C . TRP A 1 117 ? 2.068 -1.845 14.195 1.00 96.38 117 TRP A C 1
ATOM 880 O O . TRP A 1 117 ? 1.597 -1.343 15.212 1.00 96.38 117 TRP A O 1
ATOM 890 N N . THR A 1 118 ? 3.261 -2.446 14.236 1.00 94.62 118 THR A N 1
ATOM 891 C CA . THR A 1 118 ? 3.976 -2.765 15.491 1.00 94.62 118 THR A CA 1
ATOM 892 C C . THR A 1 118 ? 4.762 -1.591 16.098 1.00 94.62 118 THR A C 1
ATOM 894 O O . THR A 1 118 ? 5.976 -1.689 16.278 1.00 94.62 118 THR A O 1
ATOM 897 N N . TYR A 1 119 ? 4.092 -0.475 16.398 1.00 94.56 119 TYR A N 1
ATOM 898 C CA . TYR A 1 119 ? 4.713 0.741 16.941 1.00 94.56 119 TYR A CA 1
ATOM 899 C C . TYR A 1 119 ? 4.220 1.086 18.351 1.00 94.56 119 TYR A C 1
ATOM 901 O O . TYR A 1 119 ? 3.019 1.177 18.594 1.00 94.56 119 TYR A O 1
ATOM 909 N N . ASP A 1 120 ? 5.157 1.335 19.269 1.00 94.81 120 ASP A N 1
ATOM 910 C CA . ASP A 1 120 ? 4.852 1.679 20.667 1.00 94.81 120 ASP A CA 1
ATOM 911 C C . ASP A 1 120 ? 4.343 3.113 20.854 1.00 94.81 120 ASP A C 1
ATOM 913 O O . ASP A 1 120 ? 3.605 3.376 21.802 1.00 94.81 120 ASP A O 1
ATOM 917 N N . GLY A 1 121 ? 4.647 4.030 19.927 1.00 96.06 121 GLY A N 1
ATOM 918 C CA . GLY A 1 121 ? 4.125 5.401 19.954 1.00 96.06 121 GLY A CA 1
ATOM 919 C C . GLY A 1 121 ? 2.598 5.501 19.882 1.00 96.06 121 GLY A C 1
ATOM 920 O O . GLY A 1 121 ? 2.051 6.542 20.212 1.00 96.06 121 GLY A O 1
ATOM 921 N N . TRP A 1 122 ? 1.891 4.436 19.489 1.00 97.19 122 TRP A N 1
ATOM 922 C CA . TRP A 1 122 ? 0.422 4.422 19.434 1.00 97.19 122 TRP A CA 1
ATOM 923 C C . TRP A 1 122 ? -0.236 3.940 20.742 1.00 97.19 122 TRP A C 1
ATOM 925 O O . TRP A 1 122 ? -1.451 3.732 20.787 1.00 97.19 122 TRP A O 1
ATOM 935 N N . THR A 1 123 ? 0.552 3.743 21.804 1.00 95.94 123 THR A N 1
ATOM 936 C CA . THR A 1 123 ? 0.047 3.392 23.140 1.00 95.94 123 THR A CA 1
ATOM 937 C C . THR A 1 123 ? -0.812 4.531 23.696 1.00 95.94 123 THR A C 1
ATOM 939 O O . THR A 1 123 ? -0.371 5.676 23.742 1.00 95.94 123 THR A O 1
ATOM 942 N N . GLY A 1 124 ? -2.037 4.218 24.120 1.00 93.94 124 GLY A N 1
ATOM 943 C CA . GLY A 1 124 ? -3.052 5.180 24.563 1.00 93.94 124 GLY A CA 1
ATOM 944 C C . GLY A 1 124 ? -4.025 5.652 23.472 1.00 93.94 124 GLY A C 1
ATOM 945 O O . GLY A 1 124 ? -5.052 6.224 23.820 1.00 93.94 124 GLY A O 1
ATOM 946 N N . ASP A 1 125 ? -3.744 5.379 22.191 1.00 95.19 125 ASP A N 1
ATOM 947 C CA . ASP A 1 125 ? -4.588 5.734 21.031 1.00 95.19 125 ASP A CA 1
ATOM 948 C C . ASP A 1 125 ? -5.094 4.467 20.317 1.00 95.19 125 ASP A C 1
ATOM 950 O O . ASP A 1 125 ? -6.289 4.192 20.307 1.00 95.19 125 ASP A O 1
ATOM 954 N N . VAL A 1 126 ? -4.176 3.648 19.788 1.00 96.94 126 VAL A N 1
ATOM 955 C CA . VAL A 1 126 ? -4.490 2.372 19.110 1.00 96.94 126 VAL A CA 1
ATOM 956 C C . VAL A 1 126 ? -4.283 1.167 20.035 1.00 96.94 126 VAL A C 1
ATOM 958 O O . VAL A 1 126 ? -4.943 0.147 19.864 1.00 96.94 126 VAL A O 1
ATOM 961 N N . TYR A 1 127 ? -3.357 1.268 20.997 1.00 96.31 127 TYR A N 1
ATOM 962 C CA . TYR A 1 127 ? -2.982 0.164 21.888 1.00 96.31 127 TYR A CA 1
ATOM 963 C C . TYR A 1 127 ? -3.196 0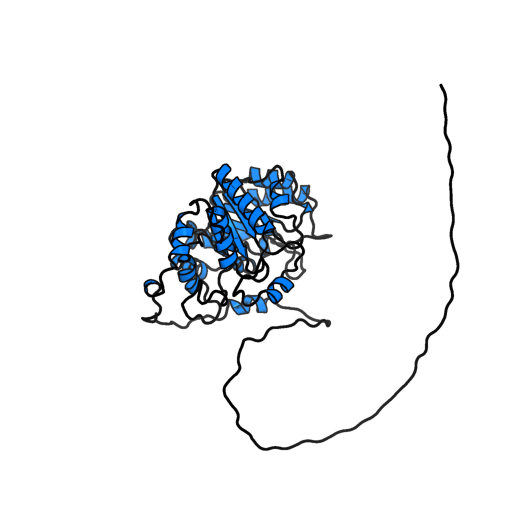.518 23.357 1.00 96.31 127 TYR A C 1
ATOM 965 O O . TYR A 1 127 ? -2.633 1.492 23.859 1.00 96.31 127 TYR A O 1
ATOM 973 N N . HIS A 1 128 ? -3.964 -0.308 24.061 1.00 95.25 128 HIS A N 1
ATOM 974 C CA . HIS A 1 128 ? -4.225 -0.196 25.493 1.00 95.25 128 HIS A CA 1
ATOM 975 C C . HIS A 1 128 ? -3.586 -1.340 26.296 1.00 95.25 128 HIS A C 1
ATOM 977 O O . HIS A 1 128 ? -3.352 -1.175 27.495 1.00 95.25 128 HIS A O 1
ATOM 983 N N . ARG A 1 129 ? -3.237 -2.475 25.668 1.00 93.75 129 ARG A N 1
ATOM 984 C CA . ARG A 1 129 ? -2.405 -3.508 26.310 1.00 93.75 129 ARG A CA 1
ATOM 985 C C . ARG A 1 129 ? -0.946 -3.056 26.443 1.00 93.75 129 ARG A C 1
ATOM 987 O O . ARG A 1 129 ? -0.395 -2.366 25.588 1.00 93.75 129 ARG A O 1
ATOM 994 N N . ALA A 1 130 ? -0.278 -3.536 27.492 1.00 91.25 130 ALA A N 1
ATOM 995 C CA . ALA A 1 130 ? 1.163 -3.366 27.668 1.00 91.25 130 ALA A CA 1
ATOM 996 C C . ALA A 1 130 ? 1.945 -4.435 26.880 1.00 91.25 130 ALA A C 1
ATOM 998 O O . ALA A 1 130 ? 1.984 -5.605 27.266 1.00 91.25 130 ALA A O 1
ATOM 999 N N . TYR A 1 131 ? 2.598 -4.028 25.791 1.00 91.88 131 TYR A N 1
ATOM 1000 C CA . TYR A 1 131 ? 3.372 -4.922 24.923 1.00 91.88 131 TYR A CA 1
ATOM 1001 C C . TYR A 1 131 ? 4.838 -5.081 25.353 1.00 91.88 131 TYR A C 1
ATOM 1003 O O . TYR A 1 131 ? 5.440 -4.203 25.970 1.00 91.88 131 TYR A O 1
ATOM 1011 N N . ARG A 1 132 ? 5.437 -6.222 24.992 1.00 89.62 132 ARG A N 1
ATOM 1012 C CA . ARG A 1 132 ? 6.868 -6.523 25.139 1.00 89.62 132 ARG A CA 1
ATOM 1013 C C . ARG A 1 132 ? 7.437 -6.935 23.782 1.00 89.62 132 ARG A C 1
ATOM 1015 O O . ARG A 1 132 ? 7.327 -8.090 23.376 1.00 89.62 132 ARG A O 1
ATOM 1022 N N . GLY A 1 133 ? 8.040 -5.977 23.079 1.00 90.12 133 GLY A N 1
ATOM 1023 C CA . GLY A 1 133 ? 8.505 -6.158 21.702 1.00 90.12 133 GLY A CA 1
ATOM 1024 C C . GLY A 1 133 ? 7.366 -6.099 20.676 1.00 90.12 133 GLY A C 1
ATOM 1025 O O . GLY A 1 133 ? 6.278 -5.595 20.956 1.00 90.12 133 GLY A O 1
ATOM 1026 N N . ALA A 1 134 ? 7.613 -6.600 19.462 1.00 89.44 134 ALA A N 1
ATOM 1027 C CA . ALA A 1 134 ? 6.708 -6.403 18.326 1.00 89.44 134 ALA A CA 1
ATOM 1028 C C . ALA A 1 134 ? 5.316 -7.043 18.517 1.00 89.44 134 ALA A C 1
ATOM 1030 O O . ALA A 1 134 ? 4.311 -6.373 18.293 1.00 89.44 134 ALA A O 1
ATOM 1031 N N . GLN A 1 135 ? 5.261 -8.314 18.942 1.00 94.50 135 GLN A N 1
ATOM 1032 C CA . GLN A 1 135 ? 4.032 -9.106 19.169 1.00 94.50 135 GLN A CA 1
ATOM 1033 C C . GLN A 1 135 ? 2.922 -8.891 18.103 1.00 94.50 135 GLN A C 1
ATOM 1035 O O . GLN A 1 135 ? 1.785 -8.567 18.458 1.00 94.50 135 GLN A O 1
ATOM 1040 N N . PRO A 1 136 ? 3.219 -9.060 16.796 1.00 95.50 136 PRO A N 1
ATOM 1041 C CA . PRO A 1 136 ? 2.379 -8.548 15.711 1.00 95.50 136 PRO A CA 1
ATOM 1042 C C . PRO A 1 136 ? 0.939 -9.074 15.728 1.00 95.50 136 PRO A C 1
ATOM 1044 O O . PRO A 1 136 ? 0.023 -8.265 15.624 1.00 95.50 136 PRO A O 1
ATOM 1047 N N . ALA A 1 137 ? 0.711 -10.376 15.934 1.00 95.25 137 ALA A N 1
ATOM 1048 C CA . ALA A 1 137 ? -0.646 -10.936 15.992 1.00 95.25 137 ALA A CA 1
ATOM 1049 C C . ALA A 1 137 ? -1.477 -10.334 17.146 1.00 95.25 137 ALA A C 1
ATOM 1051 O O . ALA A 1 137 ? -2.557 -9.799 16.915 1.00 95.25 137 ALA A O 1
ATOM 1052 N N . ARG A 1 138 ? -0.926 -10.280 18.369 1.00 95.06 138 ARG A N 1
ATOM 1053 C CA . ARG A 1 138 ? -1.626 -9.673 19.517 1.00 95.06 138 ARG A CA 1
ATOM 1054 C C . ARG A 1 138 ? -1.900 -8.179 19.341 1.00 95.06 138 ARG A C 1
ATOM 1056 O O . ARG A 1 138 ? -2.891 -7.696 19.878 1.00 95.06 138 ARG A O 1
ATOM 1063 N N . ARG A 1 139 ? -1.042 -7.424 18.643 1.00 97.00 139 ARG A N 1
ATOM 1064 C CA . ARG A 1 139 ? -1.343 -6.024 18.275 1.00 97.00 139 ARG A CA 1
ATOM 1065 C C . ARG A 1 139 ? -2.424 -5.933 17.204 1.00 97.00 139 ARG A C 1
ATOM 1067 O O . ARG A 1 139 ? -3.189 -4.979 17.211 1.00 97.00 139 ARG A O 1
ATOM 1074 N N . LEU A 1 140 ? -2.513 -6.914 16.308 1.00 97.12 140 LEU A N 1
ATOM 1075 C CA . LEU A 1 140 ? -3.497 -6.923 15.228 1.00 97.12 140 LEU A CA 1
ATOM 1076 C C . LEU A 1 140 ? -4.943 -7.039 15.762 1.00 97.12 140 LEU A C 1
ATOM 1078 O O . LEU A 1 140 ? -5.838 -6.395 15.223 1.00 97.12 140 LEU A O 1
ATOM 1082 N N . GLU A 1 141 ? -5.131 -7.741 16.888 1.00 96.31 141 GLU A N 1
ATOM 1083 C CA . GLU A 1 141 ? -6.403 -7.835 17.635 1.00 96.31 141 GLU A CA 1
ATOM 1084 C C . GLU A 1 141 ? -6.928 -6.472 18.136 1.00 96.31 141 GLU A C 1
ATOM 1086 O O . GLU A 1 141 ? -8.135 -6.233 18.141 1.00 96.31 141 GLU A O 1
ATOM 1091 N N . GLU A 1 142 ? -6.037 -5.573 18.575 1.00 96.81 142 GLU A N 1
ATOM 1092 C CA . GLU A 1 142 ? -6.405 -4.198 18.955 1.00 96.81 142 GLU A CA 1
ATOM 1093 C C . GLU A 1 142 ? -6.503 -3.289 17.724 1.00 96.81 142 GLU A C 1
ATOM 1095 O O . GLU A 1 142 ? -7.466 -2.538 17.581 1.00 96.81 142 GLU A O 1
ATOM 1100 N N . TYR A 1 143 ? -5.557 -3.415 16.788 1.00 97.69 143 TYR A N 1
ATOM 1101 C CA . TYR A 1 143 ? -5.514 -2.650 15.541 1.00 97.69 143 TYR A CA 1
ATOM 1102 C C . TYR A 1 143 ? -6.839 -2.722 14.766 1.00 97.69 143 TYR A C 1
ATOM 1104 O O . TYR A 1 143 ? -7.361 -1.697 14.333 1.00 97.69 143 TYR A O 1
ATOM 1112 N N . ALA A 1 144 ? -7.413 -3.921 14.630 1.00 97.12 144 ALA A N 1
ATOM 1113 C CA . ALA A 1 144 ? -8.648 -4.145 13.882 1.00 97.12 144 ALA A CA 1
ATOM 1114 C C . ALA A 1 144 ? -9.925 -3.617 14.570 1.00 97.12 144 ALA A C 1
ATOM 1116 O O . ALA A 1 144 ? -11.000 -3.663 13.973 1.00 97.12 144 ALA A O 1
ATOM 1117 N N . ARG A 1 145 ? -9.826 -3.104 15.805 1.00 96.06 145 ARG A N 1
ATOM 1118 C CA . ARG A 1 145 ? -10.919 -2.397 16.495 1.00 96.06 145 ARG A CA 1
ATOM 1119 C C . ARG A 1 145 ? -10.891 -0.891 16.286 1.00 96.06 145 ARG A C 1
ATOM 1121 O O . ARG A 1 145 ? -11.854 -0.216 16.648 1.00 96.06 145 ARG A O 1
ATOM 1128 N N . TYR A 1 146 ? -9.797 -0.351 15.757 1.00 97.31 146 TYR A N 1
ATOM 1129 C CA . TYR A 1 146 ? -9.664 1.081 15.561 1.00 97.31 146 TYR A CA 1
ATOM 1130 C C . TYR A 1 146 ? -10.619 1.537 14.439 1.00 97.31 146 TYR A C 1
ATOM 1132 O O . TYR A 1 146 ? -10.438 1.094 13.304 1.00 97.31 146 TYR A O 1
ATOM 1140 N N . PRO A 1 147 ? -11.622 2.407 14.685 1.00 97.25 147 PRO A N 1
ATOM 1141 C CA . PRO A 1 147 ? -12.760 2.583 13.766 1.00 97.25 147 PRO A CA 1
ATOM 1142 C C . PRO A 1 147 ? -12.419 3.036 12.338 1.00 97.25 147 PRO A C 1
ATOM 1144 O O . PRO A 1 147 ? -13.212 2.847 11.414 1.00 97.25 147 PRO A O 1
ATOM 1147 N N . LEU A 1 148 ? -11.245 3.645 12.153 1.00 98.38 148 LEU A N 1
ATOM 1148 C CA . LEU A 1 148 ? -10.769 4.137 10.859 1.00 98.38 148 LEU A CA 1
ATOM 1149 C C . LEU A 1 148 ? -9.913 3.111 10.096 1.00 98.38 148 LEU A C 1
ATOM 1151 O O . LEU A 1 148 ? -9.646 3.304 8.911 1.00 98.38 148 LEU A O 1
ATOM 1155 N N . PHE A 1 149 ? -9.465 2.030 10.743 1.00 98.50 149 PHE A N 1
ATOM 1156 C CA . PHE A 1 149 ? -8.600 1.020 10.134 1.00 98.50 149 PHE A CA 1
ATOM 1157 C C . PHE A 1 149 ? -9.439 -0.109 9.539 1.00 98.50 149 PHE A C 1
ATOM 1159 O O . PHE A 1 149 ? -10.061 -0.902 10.239 1.00 98.50 149 PHE A O 1
ATOM 1166 N N . ARG A 1 150 ? -9.458 -0.167 8.207 1.00 98.38 150 ARG A N 1
ATOM 1167 C CA . ARG A 1 150 ? -10.281 -1.092 7.407 1.00 98.38 150 ARG A CA 1
ATOM 1168 C C . ARG A 1 150 ? -9.452 -1.962 6.455 1.00 98.38 150 ARG A C 1
ATOM 1170 O O . ARG A 1 150 ? -10.016 -2.760 5.708 1.00 98.38 150 ARG A O 1
ATOM 1177 N N . THR A 1 151 ? -8.134 -1.770 6.449 1.00 98.75 151 THR A N 1
ATOM 1178 C CA . THR A 1 151 ? -7.114 -2.594 5.786 1.00 98.75 151 THR A CA 1
ATOM 1179 C C . THR A 1 151 ? -5.791 -2.464 6.558 1.00 98.75 151 THR A C 1
ATOM 1181 O O . THR A 1 151 ? -5.650 -1.558 7.379 1.00 98.75 151 THR A O 1
ATOM 1184 N N . VAL A 1 152 ? -4.815 -3.344 6.325 1.00 98.50 152 VAL A N 1
ATOM 1185 C CA . VAL A 1 152 ? -3.474 -3.260 6.935 1.00 98.50 152 VAL A CA 1
ATOM 1186 C C . VAL A 1 152 ? -2.389 -3.645 5.931 1.00 98.50 152 VAL A C 1
ATOM 1188 O O . VAL A 1 152 ? -2.588 -4.526 5.098 1.00 98.50 152 VAL A O 1
ATOM 1191 N N . GLY A 1 153 ? -1.237 -2.985 6.000 1.00 98.06 153 GLY A N 1
ATOM 1192 C CA . GLY A 1 153 ? -0.053 -3.301 5.211 1.00 98.06 153 GLY A CA 1
ATOM 1193 C C . GLY A 1 153 ? 0.844 -4.308 5.923 1.00 98.06 153 GLY A C 1
ATOM 1194 O O . GLY A 1 153 ? 1.215 -4.100 7.080 1.00 98.06 153 GLY A O 1
ATOM 1195 N N . ILE A 1 154 ? 1.225 -5.378 5.225 1.00 96.50 154 ILE A N 1
ATOM 1196 C CA . ILE A 1 154 ? 2.222 -6.353 5.688 1.00 96.50 154 ILE A CA 1
ATOM 1197 C C . ILE A 1 154 ? 3.547 -6.065 4.967 1.00 96.50 154 ILE A C 1
ATOM 1199 O O . ILE A 1 154 ? 3.976 -6.818 4.095 1.00 96.50 154 ILE A O 1
ATOM 1203 N N . ASP A 1 155 ? 4.196 -4.946 5.313 1.00 90.00 155 ASP A N 1
ATOM 1204 C CA . ASP A 1 155 ? 5.503 -4.568 4.744 1.00 90.00 155 ASP A CA 1
ATOM 1205 C C . ASP A 1 155 ? 6.652 -5.490 5.209 1.00 90.00 155 ASP A C 1
ATOM 1207 O O . ASP A 1 155 ? 7.691 -5.543 4.552 1.00 90.00 155 ASP A O 1
ATOM 1211 N N . SER A 1 156 ? 6.491 -6.239 6.309 1.00 80.44 156 SER A N 1
ATOM 1212 C CA . SER A 1 156 ? 7.505 -7.186 6.812 1.00 80.44 156 SER A CA 1
ATOM 1213 C C . SER A 1 156 ? 7.774 -8.352 5.855 1.00 80.44 156 SER A C 1
ATOM 1215 O O . SER A 1 156 ? 8.912 -8.813 5.772 1.00 80.44 156 SER A O 1
ATOM 1217 N N . ALA A 1 157 ? 6.762 -8.752 5.075 1.00 67.50 157 ALA A N 1
ATOM 1218 C CA . ALA A 1 157 ? 6.834 -9.787 4.038 1.00 67.50 157 ALA A CA 1
ATOM 1219 C C . ALA A 1 157 ? 7.832 -9.469 2.901 1.00 67.50 157 ALA A C 1
ATOM 1221 O O . ALA A 1 157 ? 8.165 -10.330 2.090 1.00 67.50 157 ALA A O 1
ATOM 1222 N N . TYR A 1 158 ? 8.341 -8.234 2.858 1.00 70.75 158 TYR A N 1
ATOM 1223 C CA . TYR A 1 158 ? 9.364 -7.795 1.918 1.00 70.75 158 TYR A CA 1
ATOM 1224 C C . TYR A 1 158 ? 10.736 -8.442 2.133 1.00 70.75 158 TYR A C 1
ATOM 1226 O O . TYR A 1 158 ? 11.480 -8.574 1.170 1.00 70.75 158 TYR A O 1
ATOM 1234 N N . TYR A 1 159 ? 11.098 -8.826 3.360 1.00 77.56 159 TYR A N 1
ATOM 1235 C CA . TYR A 1 159 ? 12.424 -9.399 3.642 1.00 77.56 159 TYR A CA 1
ATOM 1236 C C . TYR A 1 159 ? 12.435 -10.930 3.575 1.00 77.56 159 TYR A C 1
ATOM 1238 O O . TYR A 1 159 ? 13.442 -11.524 3.192 1.00 77.56 159 TYR A O 1
ATOM 1246 N N . ASP A 1 160 ? 11.312 -11.549 3.939 1.00 82.62 160 ASP A N 1
ATOM 1247 C CA . ASP A 1 160 ? 11.062 -12.989 3.888 1.00 82.62 160 ASP A CA 1
ATOM 1248 C C . ASP A 1 160 ? 9.533 -13.215 3.897 1.00 82.62 160 ASP A C 1
ATOM 1250 O O . ASP A 1 160 ? 8.835 -12.477 4.607 1.00 82.62 160 ASP A O 1
ATOM 1254 N N . PRO A 1 161 ? 8.967 -14.171 3.135 1.00 89.44 161 PRO A N 1
ATOM 1255 C CA . PRO A 1 161 ? 7.531 -14.443 3.159 1.00 89.44 161 PRO A CA 1
ATOM 1256 C C . PRO A 1 161 ? 7.069 -14.920 4.551 1.00 89.44 161 PRO A C 1
ATOM 1258 O O . PRO A 1 161 ? 7.723 -15.777 5.146 1.00 89.44 161 PRO A O 1
ATOM 1261 N N . PRO A 1 162 ? 5.938 -14.430 5.097 1.00 91.00 162 PRO A N 1
ATOM 1262 C CA . PRO A 1 162 ? 5.427 -14.918 6.376 1.00 91.00 162 PRO A CA 1
ATOM 1263 C C . PRO A 1 162 ? 5.043 -16.401 6.293 1.00 91.00 162 PRO A C 1
ATOM 1265 O O . PRO A 1 162 ? 4.345 -16.804 5.362 1.00 91.00 162 PRO A O 1
ATOM 1268 N N . SER A 1 163 ? 5.456 -17.196 7.284 1.00 94.94 163 SER A N 1
ATOM 1269 C CA . SER A 1 163 ? 5.118 -18.623 7.347 1.00 94.94 163 SER A CA 1
ATOM 1270 C C . SER A 1 163 ? 3.620 -18.857 7.583 1.00 94.94 163 SER A C 1
ATOM 1272 O O . SER A 1 163 ? 2.893 -17.964 8.030 1.00 94.94 163 SER A O 1
ATOM 1274 N N . GLU A 1 164 ? 3.142 -20.076 7.321 1.00 97.38 164 GLU A N 1
ATOM 1275 C CA . GLU A 1 164 ? 1.724 -20.417 7.493 1.00 97.38 164 GLU A CA 1
ATOM 1276 C C . GLU A 1 164 ? 1.259 -20.275 8.951 1.00 97.38 164 GLU A C 1
ATOM 1278 O O . GLU A 1 164 ? 0.132 -19.851 9.197 1.00 97.38 164 GLU A O 1
ATOM 1283 N N . GLU A 1 165 ? 2.127 -20.508 9.937 1.00 97.25 165 GLU A N 1
ATOM 1284 C CA . GLU A 1 165 ? 1.816 -20.287 11.354 1.00 97.25 165 GLU A CA 1
ATOM 1285 C C . GLU A 1 165 ? 1.606 -18.799 11.668 1.00 97.25 165 GLU A C 1
ATOM 1287 O O . GLU A 1 165 ? 0.711 -18.452 12.446 1.00 97.25 165 GLU A O 1
ATOM 1292 N N . VAL A 1 166 ? 2.403 -17.919 11.048 1.00 96.75 166 VAL A N 1
ATOM 1293 C CA . VAL A 1 166 ? 2.308 -16.457 11.190 1.00 96.75 166 VAL A CA 1
ATOM 1294 C C . VAL A 1 166 ? 1.052 -15.931 10.497 1.00 96.75 166 VAL A C 1
ATOM 1296 O O . VAL A 1 166 ? 0.301 -15.163 11.098 1.00 96.75 166 VAL A O 1
ATOM 1299 N N . LEU A 1 167 ? 0.777 -16.384 9.271 1.00 98.00 167 LEU A N 1
ATOM 1300 C CA . LEU A 1 167 ? -0.436 -16.027 8.531 1.00 98.00 167 LEU A CA 1
ATOM 1301 C C . LEU A 1 167 ? -1.700 -16.511 9.253 1.00 98.00 167 LEU A C 1
ATOM 1303 O O . LEU A 1 167 ? -2.612 -15.722 9.491 1.00 98.00 167 LEU A O 1
ATOM 1307 N N . ALA A 1 168 ? -1.733 -17.770 9.693 1.00 98.00 168 ALA A N 1
ATOM 1308 C CA . ALA A 1 168 ? -2.857 -18.312 10.451 1.00 98.00 168 ALA A CA 1
ATOM 1309 C C . ALA A 1 168 ? -3.039 -17.602 11.807 1.00 98.00 168 ALA A C 1
ATOM 1311 O O . ALA A 1 168 ? -4.165 -17.483 12.291 1.00 98.00 168 ALA A O 1
ATOM 1312 N N . ALA A 1 169 ? -1.960 -17.110 12.431 1.00 97.69 169 ALA A N 1
ATOM 1313 C CA . ALA A 1 169 ? -2.062 -16.249 13.608 1.00 97.69 169 ALA A CA 1
ATOM 1314 C C . ALA A 1 169 ? -2.693 -14.892 13.267 1.00 97.69 169 ALA A C 1
ATOM 1316 O O . ALA A 1 169 ? -3.609 -14.477 13.970 1.00 97.69 169 ALA A O 1
ATOM 1317 N N . TYR A 1 170 ? -2.279 -14.240 12.176 1.00 98.00 170 TYR A N 1
ATOM 1318 C CA . TYR A 1 170 ? -2.897 -12.989 11.727 1.00 98.00 170 TYR A CA 1
ATOM 1319 C C . TYR A 1 170 ? -4.379 -13.163 11.368 1.00 98.00 170 TYR A C 1
ATOM 1321 O O . TYR A 1 170 ? -5.171 -12.297 11.719 1.00 98.00 170 TYR A O 1
ATOM 1329 N N . ALA A 1 171 ? -4.774 -14.283 10.749 1.00 97.81 171 ALA A N 1
ATOM 1330 C CA . ALA A 1 171 ? -6.173 -14.553 10.404 1.00 97.81 171 ALA A CA 1
ATOM 1331 C C . ALA A 1 171 ? -7.053 -14.664 11.659 1.00 97.81 171 ALA A C 1
ATOM 1333 O O . ALA A 1 171 ? -8.117 -14.060 11.731 1.00 97.81 171 ALA A O 1
ATOM 1334 N N . ARG A 1 172 ? -6.574 -15.361 12.702 1.00 96.94 172 ARG A N 1
ATOM 1335 C CA . ARG A 1 172 ? -7.270 -15.444 14.002 1.00 96.94 172 ARG A CA 1
ATOM 1336 C C . ARG A 1 172 ? -7.344 -14.106 14.746 1.00 96.94 172 ARG A C 1
ATOM 1338 O O . ARG A 1 172 ? -8.219 -13.943 15.589 1.00 96.94 172 ARG A O 1
ATOM 1345 N N . SER A 1 173 ? -6.438 -13.175 14.455 1.00 96.69 173 SER A N 1
ATOM 1346 C CA . SER A 1 173 ? -6.401 -11.830 15.041 1.00 96.69 173 SER A CA 1
ATOM 1347 C C . SER A 1 173 ? -7.190 -10.780 14.241 1.00 96.69 173 SER A C 1
ATOM 1349 O O . SER A 1 173 ? -7.185 -9.614 14.630 1.00 96.69 173 SER A O 1
ATOM 1351 N N . LEU A 1 174 ? -7.849 -11.156 13.136 1.00 97.44 174 LEU A N 1
ATOM 1352 C CA . LEU A 1 174 ? -8.570 -10.245 12.241 1.00 97.44 174 LEU A CA 1
ATOM 1353 C C . LEU A 1 174 ? -10.069 -10.587 12.123 1.00 97.44 174 LEU A C 1
ATOM 1355 O O . LEU A 1 174 ? -10.441 -11.759 12.139 1.00 97.44 174 LEU A O 1
ATOM 1359 N N . PRO A 1 175 ? -10.947 -9.585 11.914 1.00 96.38 175 PRO A N 1
ATOM 1360 C CA . PRO A 1 175 ? -12.324 -9.819 11.488 1.00 96.38 175 PRO A CA 1
ATOM 1361 C C . PRO A 1 175 ? -12.374 -10.570 10.142 1.00 96.38 175 PRO A C 1
ATOM 1363 O O . PRO A 1 175 ? -11.561 -10.267 9.262 1.00 96.38 175 PRO A O 1
ATOM 1366 N N . PRO A 1 176 ? -13.329 -11.497 9.927 1.00 95.88 176 PRO A N 1
ATOM 1367 C CA . PRO A 1 176 ? -13.458 -12.228 8.665 1.00 95.88 176 PRO A CA 1
ATOM 1368 C C . PRO A 1 176 ? -13.505 -11.297 7.446 1.00 95.88 176 PRO A C 1
ATOM 1370 O O . PRO A 1 176 ? -14.261 -10.325 7.423 1.00 95.88 176 PRO A O 1
ATOM 1373 N N . GLY A 1 177 ? -12.679 -11.579 6.436 1.00 95.19 177 GLY A N 1
ATOM 1374 C CA . GLY A 1 177 ? -12.594 -10.763 5.220 1.00 95.19 177 GLY A CA 1
ATOM 1375 C C . GLY A 1 177 ? -11.932 -9.386 5.391 1.00 95.19 177 GLY A C 1
ATOM 1376 O O . GLY A 1 177 ? -12.014 -8.562 4.478 1.00 95.19 177 GLY A O 1
ATOM 1377 N N . PHE A 1 178 ? -11.283 -9.091 6.527 1.00 98.25 178 PHE A N 1
ATOM 1378 C CA . PHE A 1 178 ? -10.480 -7.872 6.685 1.00 98.25 178 PHE A CA 1
ATOM 1379 C C . PHE A 1 178 ? -9.259 -7.932 5.743 1.00 98.25 178 PHE A C 1
ATOM 1381 O O . PHE A 1 178 ? -8.414 -8.814 5.922 1.00 98.25 178 PHE A O 1
ATOM 1388 N N . PRO A 1 179 ? -9.135 -7.035 4.745 1.00 98.25 179 PRO A N 1
ATOM 1389 C CA . PRO A 1 179 ? -8.148 -7.183 3.682 1.00 98.25 179 PRO A CA 1
ATOM 1390 C C . PRO A 1 179 ? -6.766 -6.677 4.096 1.00 98.25 179 PRO A C 1
ATOM 1392 O O . PRO A 1 179 ? -6.601 -5.523 4.499 1.00 98.25 179 PRO A O 1
ATOM 1395 N N . CYS A 1 180 ? -5.750 -7.503 3.882 1.00 98.69 180 CYS A N 1
ATOM 1396 C CA . CYS A 1 180 ? -4.346 -7.133 4.007 1.00 98.69 180 CYS A CA 1
ATOM 1397 C C . CYS A 1 180 ? -3.733 -6.799 2.640 1.00 98.69 180 CYS A C 1
ATOM 1399 O O . CYS A 1 180 ? -3.928 -7.518 1.657 1.00 98.69 180 CYS A O 1
ATOM 1401 N N . VAL A 1 181 ? -2.933 -5.738 2.590 1.00 98.62 181 VAL A N 1
ATOM 1402 C CA . VAL A 1 181 ? -2.075 -5.401 1.451 1.00 98.62 181 VAL A CA 1
ATOM 1403 C C . VAL A 1 181 ? -0.671 -5.898 1.764 1.00 98.62 181 VAL A C 1
ATOM 1405 O O . VAL A 1 181 ? 0.055 -5.324 2.574 1.00 98.62 181 VAL A O 1
ATOM 1408 N N . SER A 1 182 ? -0.309 -7.019 1.158 1.00 98.00 182 SER A N 1
ATOM 1409 C CA . SER A 1 182 ? 0.912 -7.752 1.472 1.00 98.00 182 SER A CA 1
ATOM 1410 C C . SER A 1 182 ? 2.020 -7.335 0.525 1.00 98.00 182 SER A C 1
ATOM 1412 O O . SER A 1 182 ? 1.871 -7.407 -0.696 1.00 98.00 182 SER A O 1
ATOM 1414 N N . LYS A 1 183 ? 3.139 -6.872 1.074 1.00 96.69 183 LYS A N 1
ATOM 1415 C CA . LYS A 1 183 ? 4.276 -6.463 0.261 1.00 96.69 183 LYS A CA 1
ATOM 1416 C C . LYS A 1 183 ? 5.050 -7.699 -0.190 1.00 96.69 183 LYS A C 1
ATOM 1418 O O . LYS A 1 183 ? 5.395 -8.540 0.633 1.00 96.69 183 LYS A O 1
ATOM 1423 N N . VAL A 1 184 ? 5.306 -7.827 -1.489 1.00 97.19 184 VAL A N 1
ATOM 1424 C CA . VAL A 1 184 ? 6.002 -9.000 -2.036 1.00 97.19 184 VAL A CA 1
ATOM 1425 C C . VAL A 1 184 ? 7.487 -8.970 -1.664 1.00 97.19 184 VAL A C 1
ATOM 1427 O O . VAL A 1 184 ? 8.094 -7.903 -1.589 1.00 97.19 184 VAL A O 1
ATOM 1430 N N . TRP A 1 185 ? 8.045 -10.159 -1.435 1.00 96.50 185 TRP A N 1
ATOM 1431 C CA . TRP A 1 185 ? 9.449 -10.417 -1.116 1.00 96.50 185 TRP A CA 1
ATOM 1432 C C . TRP A 1 185 ? 10.421 -9.752 -2.103 1.00 96.50 185 TRP A C 1
ATOM 1434 O O . TRP A 1 185 ? 10.255 -9.853 -3.322 1.00 96.50 185 TRP A O 1
ATOM 1444 N N . ASP A 1 186 ? 11.475 -9.122 -1.582 1.00 94.69 186 ASP A N 1
ATOM 1445 C CA . ASP A 1 186 ? 12.495 -8.416 -2.360 1.00 94.69 186 ASP A CA 1
ATOM 1446 C C . ASP A 1 186 ? 13.258 -9.325 -3.327 1.00 94.69 186 ASP A C 1
ATOM 1448 O O . ASP A 1 186 ? 13.644 -8.889 -4.413 1.00 94.69 186 ASP A O 1
ATOM 1452 N N . ARG A 1 187 ? 13.360 -10.617 -3.008 1.00 96.25 187 ARG A N 1
ATOM 1453 C CA . ARG A 1 187 ? 13.866 -11.652 -3.911 1.00 96.25 187 ARG A CA 1
ATOM 1454 C C . ARG A 1 187 ? 13.069 -11.763 -5.217 1.00 96.25 187 ARG A C 1
ATOM 1456 O O . ARG A 1 187 ? 13.631 -12.242 -6.192 1.00 96.25 187 ARG A O 1
ATOM 1463 N N . ILE A 1 188 ? 11.829 -11.273 -5.283 1.00 98.00 188 ILE A N 1
ATOM 1464 C CA . ILE A 1 188 ? 11.049 -11.171 -6.529 1.00 98.00 188 ILE A CA 1
ATOM 1465 C C . ILE A 1 188 ? 11.145 -9.765 -7.154 1.00 98.00 188 ILE A C 1
ATOM 1467 O O . ILE A 1 188 ? 11.116 -9.643 -8.377 1.00 98.00 188 ILE A O 1
ATOM 1471 N N . THR A 1 189 ? 11.270 -8.693 -6.356 1.00 97.00 189 THR A N 1
ATOM 1472 C CA . THR A 1 189 ? 11.088 -7.297 -6.829 1.00 97.00 189 THR A CA 1
ATOM 1473 C C . THR A 1 189 ? 12.345 -6.419 -6.874 1.00 97.00 189 THR A C 1
ATOM 1475 O O . THR A 1 189 ? 12.296 -5.298 -7.384 1.00 97.00 189 THR A O 1
ATOM 1478 N N . ALA A 1 190 ? 13.492 -6.889 -6.385 1.00 94.88 190 ALA A N 1
ATOM 1479 C CA . ALA A 1 190 ? 14.766 -6.179 -6.472 1.00 94.88 190 ALA A CA 1
ATOM 1480 C C . ALA A 1 190 ? 15.691 -6.855 -7.495 1.00 94.88 190 ALA A C 1
ATOM 1482 O O . ALA A 1 190 ? 16.036 -8.025 -7.343 1.00 94.88 190 ALA A O 1
ATOM 1483 N N . LYS A 1 191 ? 16.169 -6.121 -8.517 1.00 92.50 191 LYS A N 1
ATOM 1484 C CA . LYS A 1 191 ? 17.162 -6.651 -9.483 1.00 92.50 191 LYS A CA 1
ATOM 1485 C C . LYS A 1 191 ? 18.511 -7.005 -8.829 1.00 92.50 191 LYS A C 1
ATOM 1487 O O . LYS A 1 191 ? 19.333 -7.686 -9.441 1.00 92.50 191 LYS A O 1
ATOM 1492 N N . ARG A 1 192 ? 18.752 -6.570 -7.585 1.00 90.44 192 ARG A N 1
ATOM 1493 C CA . ARG A 1 192 ? 19.954 -6.890 -6.804 1.00 90.44 192 ARG A CA 1
ATOM 1494 C C . ARG A 1 192 ? 19.621 -7.175 -5.343 1.00 90.44 192 ARG A C 1
ATOM 1496 O O . ARG A 1 192 ? 18.893 -6.405 -4.727 1.00 90.44 192 ARG A O 1
ATOM 1503 N N . ILE A 1 193 ? 20.256 -8.198 -4.780 1.00 87.50 193 ILE A N 1
ATOM 1504 C CA . ILE A 1 193 ? 20.245 -8.517 -3.346 1.00 87.50 193 ILE A CA 1
ATOM 1505 C C . ILE A 1 193 ? 21.689 -8.436 -2.848 1.00 87.50 193 ILE A C 1
ATOM 1507 O O . ILE A 1 193 ? 22.599 -8.934 -3.507 1.00 87.50 193 ILE A O 1
ATOM 1511 N N . ASP A 1 194 ? 21.928 -7.745 -1.730 1.00 84.94 194 ASP A N 1
ATOM 1512 C CA . ASP A 1 194 ? 23.263 -7.581 -1.124 1.00 84.94 194 ASP A CA 1
ATOM 1513 C C . ASP A 1 194 ? 24.361 -7.110 -2.124 1.00 84.94 194 ASP A C 1
ATOM 1515 O O . ASP A 1 194 ? 25.542 -7.435 -2.017 1.00 84.94 194 ASP A O 1
ATOM 1519 N N . ARG A 1 195 ? 23.949 -6.279 -3.102 1.00 83.50 195 ARG A N 1
ATOM 1520 C CA . ARG A 1 195 ? 24.694 -5.776 -4.288 1.00 83.50 195 ARG A CA 1
ATOM 1521 C C . ARG A 1 195 ? 25.008 -6.802 -5.392 1.00 83.50 195 ARG A C 1
ATOM 1523 O O . ARG A 1 195 ? 25.449 -6.393 -6.472 1.00 83.50 195 ARG A O 1
ATOM 1530 N N . VAL A 1 196 ? 24.741 -8.087 -5.193 1.00 89.12 196 VAL A N 1
ATOM 1531 C CA . VAL A 1 196 ? 24.843 -9.134 -6.227 1.00 89.12 196 VAL A CA 1
ATOM 1532 C C . VAL A 1 196 ? 23.610 -9.077 -7.141 1.00 89.12 196 VAL A C 1
ATOM 1534 O O . VAL A 1 196 ? 22.558 -8.599 -6.722 1.00 89.12 196 VAL A O 1
ATOM 1537 N N . SER A 1 197 ? 23.730 -9.506 -8.402 1.00 92.50 197 SER A N 1
ATOM 1538 C CA . SER A 1 197 ? 22.567 -9.639 -9.295 1.00 92.50 197 SER A CA 1
ATOM 1539 C C . SER A 1 197 ? 21.599 -10.681 -8.739 1.00 92.50 197 SER A C 1
ATOM 1541 O O . SER A 1 197 ? 22.036 -11.752 -8.322 1.00 92.50 197 SER A O 1
ATOM 1543 N N . ASN A 1 198 ? 20.302 -10.387 -8.747 1.00 95.19 198 ASN A N 1
ATOM 1544 C CA . ASN A 1 198 ? 19.282 -11.319 -8.280 1.00 95.19 198 ASN A CA 1
ATOM 1545 C C . ASN A 1 198 ? 18.811 -12.229 -9.435 1.00 95.19 198 ASN A C 1
ATOM 1547 O O . ASN A 1 198 ? 18.274 -11.694 -10.406 1.00 95.19 198 ASN A O 1
ATOM 1551 N N . PRO A 1 199 ? 18.988 -13.564 -9.368 1.00 95.50 199 PRO A N 1
ATOM 1552 C CA . PRO A 1 199 ? 18.477 -14.480 -10.390 1.00 95.50 199 PRO A CA 1
ATOM 1553 C C . PRO A 1 199 ? 16.956 -14.687 -10.306 1.00 95.50 199 PRO A C 1
ATOM 1555 O O . PRO A 1 199 ? 16.356 -15.114 -11.284 1.00 95.50 199 PRO A O 1
ATOM 1558 N N . ASP A 1 200 ? 16.336 -14.376 -9.164 1.00 97.56 200 ASP A N 1
ATOM 1559 C CA . ASP A 1 200 ? 14.908 -14.596 -8.904 1.00 97.56 200 ASP A CA 1
ATOM 1560 C C . ASP A 1 200 ? 14.035 -13.356 -9.169 1.00 97.56 200 ASP A C 1
ATOM 1562 O O . ASP A 1 200 ? 12.835 -13.350 -8.880 1.00 97.56 200 ASP A O 1
ATOM 1566 N N . PHE A 1 201 ? 14.617 -12.296 -9.737 1.00 97.69 201 PHE A N 1
ATOM 1567 C CA . PHE A 1 201 ? 13.871 -11.108 -10.138 1.00 97.69 201 PHE A CA 1
ATOM 1568 C C . PHE A 1 201 ? 12.766 -11.482 -11.135 1.00 97.69 201 PHE A C 1
ATOM 1570 O O . PHE A 1 201 ? 13.048 -12.055 -12.185 1.00 97.69 201 PHE A O 1
ATOM 1577 N N . LEU A 1 202 ? 11.514 -11.156 -10.801 1.00 98.12 202 LEU A N 1
ATOM 1578 C CA . LEU A 1 202 ? 10.319 -11.565 -11.548 1.00 98.12 202 LEU A CA 1
ATOM 1579 C C . LEU A 1 202 ? 10.205 -13.097 -11.751 1.00 98.12 202 LEU A C 1
ATOM 1581 O O . LEU A 1 202 ? 9.642 -13.565 -12.741 1.00 98.12 202 LEU A O 1
ATOM 1585 N N . ASN A 1 203 ? 10.692 -13.903 -10.798 1.00 98.50 203 ASN A N 1
ATOM 1586 C CA . ASN A 1 203 ? 10.477 -15.352 -10.787 1.00 98.50 203 ASN A CA 1
ATOM 1587 C C . ASN A 1 203 ? 9.025 -15.682 -10.381 1.00 98.50 203 ASN A C 1
ATOM 1589 O O . ASN A 1 203 ? 8.659 -15.672 -9.202 1.00 98.50 203 ASN A O 1
ATOM 1593 N N . ALA A 1 204 ? 8.180 -15.963 -11.377 1.00 98.62 204 ALA A N 1
ATOM 1594 C CA . ALA A 1 204 ? 6.766 -16.273 -11.174 1.00 98.62 204 ALA A CA 1
ATOM 1595 C C . ALA A 1 204 ? 6.538 -17.590 -10.416 1.00 98.62 204 ALA A C 1
ATOM 1597 O O . ALA A 1 204 ? 5.592 -17.674 -9.632 1.00 98.62 204 ALA A O 1
ATOM 1598 N N . ASP A 1 205 ? 7.383 -18.602 -10.619 1.00 98.56 205 ASP A N 1
ATOM 1599 C CA . ASP A 1 205 ? 7.248 -19.902 -9.954 1.00 98.56 205 ASP A CA 1
ATOM 1600 C C . ASP A 1 205 ? 7.575 -19.794 -8.463 1.00 98.56 205 ASP A C 1
ATOM 1602 O O . ASP A 1 205 ? 6.740 -20.151 -7.632 1.00 98.56 205 ASP A O 1
ATOM 1606 N N . LEU A 1 206 ? 8.694 -19.148 -8.111 1.00 98.38 206 LEU A N 1
ATOM 1607 C CA . LEU A 1 206 ? 9.040 -18.876 -6.712 1.00 98.38 206 LEU A CA 1
ATOM 1608 C C . LEU A 1 206 ? 7.973 -18.022 -6.006 1.00 98.38 206 LEU A C 1
ATOM 1610 O O . LEU A 1 206 ? 7.661 -18.269 -4.843 1.00 98.38 206 LEU A O 1
ATOM 1614 N N . PHE A 1 207 ? 7.373 -17.046 -6.695 1.00 98.50 207 PHE A N 1
ATOM 1615 C CA . PHE A 1 207 ? 6.268 -16.262 -6.136 1.00 98.50 207 PHE A CA 1
ATOM 1616 C C . PHE A 1 207 ? 4.996 -17.103 -5.910 1.00 98.50 207 PHE A C 1
ATOM 1618 O O . PHE A 1 207 ? 4.357 -16.979 -4.860 1.00 98.50 207 PHE A O 1
ATOM 1625 N N . LYS A 1 208 ? 4.635 -17.990 -6.848 1.00 98.44 208 LYS A N 1
ATOM 1626 C CA . LYS A 1 208 ? 3.497 -18.912 -6.687 1.00 98.44 208 LYS A CA 1
ATOM 1627 C C . LYS A 1 208 ? 3.711 -19.873 -5.514 1.00 98.44 208 LYS A C 1
ATOM 1629 O O . LYS A 1 208 ? 2.804 -20.044 -4.703 1.00 98.44 208 LYS A O 1
ATOM 1634 N N . GLU A 1 209 ? 4.898 -20.462 -5.395 1.00 97.69 209 GLU A N 1
ATOM 1635 C CA . GLU A 1 209 ? 5.207 -21.458 -4.363 1.00 97.69 209 GLU A CA 1
ATOM 1636 C C . GLU A 1 209 ? 5.401 -20.841 -2.973 1.00 97.69 209 GLU A C 1
ATOM 1638 O O . GLU A 1 209 ? 4.725 -21.244 -2.025 1.00 97.69 209 GLU A O 1
ATOM 1643 N N . ALA A 1 210 ? 6.294 -19.852 -2.847 1.00 97.31 210 ALA A N 1
ATOM 1644 C CA . ALA A 1 210 ? 6.725 -19.312 -1.557 1.00 97.31 210 ALA A CA 1
ATOM 1645 C C . ALA A 1 210 ? 5.841 -18.172 -1.021 1.00 97.31 210 ALA A C 1
ATOM 1647 O O . ALA A 1 210 ? 5.921 -17.862 0.166 1.00 97.31 210 ALA A O 1
ATOM 1648 N N . VAL A 1 211 ? 5.001 -17.545 -1.859 1.00 97.38 211 VAL A N 1
ATOM 1649 C CA . VAL A 1 211 ? 4.102 -16.456 -1.431 1.00 97.38 211 VAL A CA 1
ATOM 1650 C C . VAL A 1 211 ? 2.633 -16.823 -1.629 1.00 97.38 211 VAL A C 1
ATOM 1652 O O . VAL A 1 211 ? 1.896 -16.879 -0.648 1.00 97.38 211 VAL A O 1
ATOM 1655 N N . LEU A 1 212 ? 2.177 -17.114 -2.853 1.00 97.88 212 LEU A N 1
ATOM 1656 C CA . LEU A 1 212 ? 0.747 -17.391 -3.068 1.00 97.88 212 LEU A CA 1
ATOM 1657 C C . LEU A 1 212 ? 0.287 -18.693 -2.401 1.00 97.88 212 LEU A C 1
ATOM 1659 O O . LEU A 1 212 ? -0.813 -18.722 -1.860 1.00 97.88 212 LEU A O 1
ATOM 1663 N N . GLY A 1 213 ? 1.113 -19.743 -2.392 1.00 97.94 213 GLY A N 1
ATOM 1664 C CA . GLY A 1 213 ? 0.799 -21.036 -1.776 1.00 97.94 213 GLY A CA 1
ATOM 1665 C C . GLY A 1 213 ? 0.376 -20.932 -0.301 1.00 97.94 213 GLY A C 1
ATOM 1666 O O . GLY A 1 213 ? -0.753 -21.315 0.016 1.00 97.94 213 GLY A O 1
ATOM 1667 N N . PRO A 1 214 ? 1.224 -20.392 0.597 1.00 97.75 214 PRO A N 1
ATOM 1668 C CA . PRO A 1 214 ? 0.873 -20.140 1.996 1.00 97.75 214 PRO A CA 1
ATOM 1669 C C . PRO A 1 214 ? -0.397 -19.296 2.160 1.00 97.75 214 PRO A C 1
ATOM 1671 O O . PRO A 1 214 ? -1.307 -19.667 2.902 1.00 97.75 214 PRO A O 1
ATOM 1674 N N . TYR A 1 215 ? -0.516 -18.194 1.412 1.00 98.00 215 TYR A N 1
ATOM 1675 C CA . TYR A 1 215 ? -1.688 -17.318 1.490 1.00 98.00 215 TYR A CA 1
ATOM 1676 C C . TYR A 1 215 ? -2.973 -18.022 1.028 1.00 98.00 215 TYR A C 1
ATOM 1678 O O . TYR A 1 215 ? -4.021 -17.843 1.644 1.00 98.00 215 TYR A O 1
ATOM 1686 N N . ALA A 1 216 ? -2.903 -18.862 -0.008 1.00 97.94 216 ALA A N 1
ATOM 1687 C CA . ALA A 1 216 ? -4.028 -19.652 -0.497 1.00 97.94 216 ALA A CA 1
ATOM 1688 C C . ALA A 1 216 ? -4.510 -20.695 0.522 1.00 97.94 216 ALA A C 1
ATOM 1690 O O . ALA A 1 216 ? -5.707 -20.963 0.577 1.00 97.94 216 ALA A O 1
ATOM 1691 N N . ARG A 1 217 ? -3.595 -21.274 1.315 1.00 98.00 217 ARG A N 1
ATOM 1692 C CA . ARG A 1 217 ? -3.905 -22.326 2.296 1.00 98.00 217 ARG A CA 1
ATOM 1693 C C . ARG A 1 217 ? -4.483 -21.797 3.606 1.00 98.00 217 ARG A C 1
ATOM 1695 O O . ARG A 1 217 ? -5.419 -22.400 4.120 1.00 98.00 217 ARG A O 1
ATOM 1702 N N . VAL A 1 218 ? -3.944 -20.699 4.148 1.00 98.12 218 VAL A N 1
ATOM 1703 C CA . VAL A 1 218 ? -4.272 -20.250 5.521 1.00 98.12 218 VAL A CA 1
ATOM 1704 C C . VAL A 1 218 ? -4.640 -18.767 5.666 1.00 98.12 218 VAL A C 1
ATOM 1706 O O . VAL A 1 218 ? -4.885 -18.313 6.782 1.00 98.12 218 VAL A O 1
ATOM 1709 N N . PHE A 1 219 ? -4.680 -17.994 4.574 1.00 97.88 219 PHE A N 1
ATOM 1710 C CA . PHE A 1 219 ? -4.911 -16.540 4.629 1.00 97.88 219 PHE A CA 1
ATOM 1711 C C . PHE A 1 219 ? -5.843 -15.997 3.535 1.00 97.88 219 PHE A C 1
ATOM 1713 O O . PHE A 1 219 ? -5.887 -14.787 3.303 1.00 97.88 219 PHE A O 1
ATOM 1720 N N . ARG A 1 220 ? -6.570 -16.876 2.831 1.00 97.06 220 ARG A N 1
ATOM 1721 C CA . ARG A 1 220 ? -7.188 -16.554 1.537 1.00 97.06 220 ARG A CA 1
ATOM 1722 C C . ARG A 1 220 ? -8.142 -15.361 1.602 1.00 97.06 220 ARG A C 1
ATOM 1724 O O . ARG A 1 220 ? -8.016 -14.447 0.792 1.00 97.06 220 ARG A O 1
ATOM 1731 N N . ASP A 1 221 ? -9.018 -15.338 2.600 1.00 96.31 221 ASP A N 1
ATOM 1732 C CA . ASP A 1 221 ? -10.049 -14.304 2.769 1.00 96.31 221 ASP A CA 1
ATOM 1733 C C . ASP A 1 221 ? -9.466 -12.932 3.160 1.00 96.31 221 ASP A C 1
ATOM 1735 O O . ASP A 1 221 ? -10.107 -11.898 2.980 1.00 96.31 221 ASP A O 1
ATOM 1739 N N . HIS A 1 222 ? -8.227 -12.914 3.659 1.00 98.38 222 HIS A N 1
ATOM 1740 C CA . HIS A 1 222 ? -7.486 -11.710 4.033 1.00 98.38 222 HIS A CA 1
ATOM 1741 C C . HIS A 1 222 ? -6.468 -11.276 2.963 1.00 98.38 222 HIS A C 1
ATOM 1743 O O . HIS A 1 222 ? -5.824 -10.238 3.124 1.00 98.38 222 HIS A O 1
ATOM 1749 N N . ALA A 1 223 ? -6.306 -12.025 1.863 1.00 97.69 223 ALA A N 1
ATOM 1750 C CA . ALA A 1 223 ? -5.343 -11.752 0.790 1.00 97.69 223 ALA A CA 1
ATOM 1751 C C . ALA A 1 223 ? -5.799 -10.588 -0.122 1.00 97.69 223 ALA A C 1
ATOM 1753 O O . ALA A 1 223 ? -6.032 -10.746 -1.320 1.00 97.69 223 ALA A O 1
ATOM 1754 N N . GLY A 1 224 ? -5.945 -9.401 0.472 1.00 97.81 224 GLY A N 1
ATOM 1755 C CA . GLY A 1 224 ? -6.556 -8.221 -0.130 1.00 97.81 224 GLY A CA 1
ATOM 1756 C C . GLY A 1 224 ? -5.854 -7.741 -1.399 1.00 97.81 224 GLY A C 1
ATOM 1757 O O . GLY A 1 224 ? -6.534 -7.488 -2.390 1.00 97.81 224 GLY A O 1
ATOM 1758 N N . CYS A 1 225 ? -4.525 -7.618 -1.383 1.00 98.06 225 CYS A N 1
ATOM 1759 C CA . CYS A 1 225 ? -3.699 -7.341 -2.563 1.00 98.06 225 CYS A CA 1
ATOM 1760 C C . CYS A 1 225 ? -2.231 -7.715 -2.298 1.00 98.06 225 CYS A C 1
ATOM 1762 O O . CYS A 1 225 ? -1.759 -7.551 -1.173 1.00 98.06 225 CYS A O 1
ATOM 1764 N N . PHE A 1 226 ? -1.493 -8.141 -3.324 1.00 98.81 226 PHE A N 1
ATOM 1765 C CA . PHE A 1 226 ? -0.032 -8.245 -3.290 1.00 98.81 226 PHE A CA 1
ATOM 1766 C C . PHE A 1 226 ? 0.612 -7.058 -4.019 1.00 98.81 226 PHE A C 1
ATOM 1768 O O . PHE A 1 226 ? 0.370 -6.847 -5.209 1.00 98.81 226 PHE A O 1
ATOM 1775 N N . VAL A 1 227 ? 1.446 -6.288 -3.313 1.00 98.81 227 VAL A N 1
ATOM 1776 C CA . VAL A 1 227 ? 2.182 -5.139 -3.867 1.00 98.81 227 VAL A CA 1
ATOM 1777 C C . VAL A 1 227 ? 3.598 -5.557 -4.241 1.00 98.81 227 VAL A C 1
ATOM 1779 O O . VAL A 1 227 ? 4.435 -5.803 -3.367 1.00 98.81 227 VAL A O 1
ATOM 1782 N N . PHE A 1 228 ? 3.883 -5.580 -5.539 1.00 98.75 228 PHE A N 1
ATOM 1783 C CA . PHE A 1 228 ? 5.240 -5.702 -6.055 1.00 98.75 228 PHE A CA 1
ATOM 1784 C C . PHE A 1 228 ? 5.915 -4.324 -6.007 1.00 98.75 228 PHE A C 1
ATOM 1786 O O . PHE A 1 228 ? 5.740 -3.503 -6.906 1.00 98.75 228 PHE A O 1
ATOM 1793 N N . GLU A 1 229 ? 6.651 -4.047 -4.927 1.00 98.06 229 GLU A N 1
ATOM 1794 C CA . GLU A 1 229 ? 7.436 -2.814 -4.782 1.00 98.06 229 GLU A CA 1
ATOM 1795 C C . GLU A 1 229 ? 8.821 -2.986 -5.406 1.00 98.06 229 GLU A C 1
ATOM 1797 O O . GLU A 1 229 ? 9.688 -3.658 -4.842 1.00 98.06 229 GLU A O 1
ATOM 1802 N N . PHE A 1 230 ? 9.039 -2.341 -6.548 1.00 97.44 230 PHE A N 1
ATOM 1803 C CA . PHE A 1 230 ? 10.327 -2.308 -7.226 1.00 97.44 230 PHE A CA 1
ATOM 1804 C C . PHE A 1 230 ? 11.201 -1.205 -6.634 1.00 97.44 230 PHE A C 1
ATOM 1806 O O . PHE A 1 230 ? 10.804 -0.041 -6.545 1.00 97.44 230 PHE A O 1
ATOM 1813 N N . GLN A 1 231 ? 12.417 -1.571 -6.223 1.00 92.75 231 GLN A N 1
ATOM 1814 C CA . GLN A 1 231 ? 13.407 -0.607 -5.744 1.00 92.75 231 GLN A CA 1
ATOM 1815 C C . GLN A 1 231 ? 13.795 0.401 -6.837 1.00 92.75 231 GLN A C 1
ATOM 1817 O O . GLN A 1 231 ? 13.637 0.138 -8.027 1.00 92.75 231 GLN A O 1
ATOM 1822 N N . ALA A 1 232 ? 14.363 1.541 -6.431 1.00 93.25 232 ALA A N 1
ATOM 1823 C CA . ALA A 1 232 ? 14.856 2.567 -7.348 1.00 93.25 232 ALA A CA 1
ATOM 1824 C C . ALA A 1 232 ? 16.033 2.044 -8.196 1.00 93.25 232 ALA A C 1
ATOM 1826 O O . ALA A 1 232 ? 17.194 2.081 -7.777 1.00 93.25 232 ALA A O 1
ATOM 1827 N N . MET A 1 233 ? 15.722 1.555 -9.397 1.00 93.38 233 MET A N 1
ATOM 1828 C CA . MET A 1 233 ? 16.676 1.067 -10.390 1.00 93.38 233 MET A CA 1
ATOM 1829 C C . MET A 1 233 ? 17.407 2.247 -11.043 1.00 93.38 233 MET A C 1
ATOM 1831 O O . MET A 1 233 ? 16.775 3.214 -11.474 1.00 93.38 233 MET A O 1
ATOM 1835 N N . ARG A 1 234 ? 18.745 2.184 -11.117 1.00 91.38 234 ARG A N 1
ATOM 1836 C CA . ARG A 1 234 ? 19.602 3.275 -11.620 1.00 91.38 234 ARG A CA 1
ATOM 1837 C C . ARG A 1 234 ? 20.751 2.757 -12.476 1.00 91.38 234 ARG A C 1
ATOM 1839 O O . ARG A 1 234 ? 21.248 1.654 -12.258 1.00 91.38 234 ARG A O 1
ATOM 1846 N N . GLY A 1 235 ? 21.243 3.602 -13.383 1.00 91.50 235 GLY A N 1
ATOM 1847 C CA . GLY A 1 235 ? 22.411 3.292 -14.209 1.00 91.50 235 GLY A CA 1
ATOM 1848 C C . GLY A 1 235 ? 22.224 1.975 -14.962 1.00 91.50 235 GLY A C 1
ATOM 1849 O O . GLY A 1 235 ? 21.213 1.794 -15.628 1.00 91.50 235 GLY A O 1
ATOM 1850 N N . LYS A 1 236 ? 23.169 1.041 -14.809 1.00 88.94 236 LYS A N 1
ATOM 1851 C CA . LYS A 1 236 ? 23.132 -0.278 -15.469 1.00 88.94 236 LYS A CA 1
ATOM 1852 C C . LYS A 1 236 ? 21.984 -1.186 -15.016 1.00 88.94 236 LYS A C 1
ATOM 1854 O O . LYS A 1 236 ? 21.655 -2.119 -15.735 1.00 88.94 236 LYS A O 1
ATOM 1859 N N . ASP A 1 237 ? 21.409 -0.940 -13.840 1.00 90.00 237 ASP A N 1
ATOM 1860 C CA . ASP A 1 237 ? 20.289 -1.726 -13.315 1.00 90.00 237 ASP A CA 1
ATOM 1861 C C . ASP A 1 237 ? 18.923 -1.165 -13.756 1.00 90.00 237 ASP A C 1
ATOM 1863 O O . ASP A 1 237 ? 17.901 -1.798 -13.501 1.00 90.00 237 ASP A O 1
ATOM 1867 N N . ARG A 1 238 ? 18.881 0.010 -14.410 1.00 94.94 238 ARG A N 1
ATOM 1868 C CA . ARG A 1 238 ? 17.647 0.584 -14.963 1.00 94.94 238 ARG A CA 1
ATOM 1869 C C . ARG A 1 238 ? 17.386 0.025 -16.369 1.00 94.94 238 ARG A C 1
ATOM 1871 O O . ARG A 1 238 ? 18.202 0.279 -17.253 1.00 94.94 238 ARG A O 1
ATOM 1878 N N . PRO A 1 239 ? 16.278 -0.702 -16.597 1.00 95.69 239 PRO A N 1
ATOM 1879 C CA . PRO A 1 239 ? 15.899 -1.150 -17.935 1.00 95.69 239 PRO A CA 1
ATOM 1880 C C . PRO A 1 239 ? 15.438 0.024 -18.810 1.00 95.69 239 PRO A C 1
ATOM 1882 O O . PRO A 1 239 ? 14.963 1.041 -18.301 1.00 95.69 239 PRO A O 1
ATOM 1885 N N . GLU A 1 240 ? 15.511 -0.150 -20.130 1.00 97.69 240 GLU A N 1
ATOM 1886 C CA . GLU A 1 240 ? 14.777 0.707 -21.067 1.00 97.69 240 GLU A CA 1
ATOM 1887 C C . GLU A 1 240 ? 13.258 0.499 -20.896 1.00 97.69 240 GLU A C 1
ATOM 1889 O O . GLU A 1 240 ? 12.833 -0.645 -20.696 1.00 97.69 240 GLU A O 1
ATOM 1894 N N . PRO A 1 241 ? 12.404 1.539 -21.000 1.00 98.12 241 PRO A N 1
ATOM 1895 C CA . PRO A 1 241 ? 10.991 1.423 -20.622 1.00 98.12 241 PRO A CA 1
ATOM 1896 C C . PRO A 1 241 ? 10.185 0.391 -21.426 1.00 98.12 241 PRO A C 1
ATOM 1898 O O . PRO A 1 241 ? 9.276 -0.232 -20.881 1.00 98.12 241 PRO A O 1
ATOM 1901 N N . ALA A 1 242 ? 10.530 0.170 -22.699 1.00 98.25 242 ALA A N 1
ATOM 1902 C CA . ALA A 1 242 ? 9.908 -0.870 -23.522 1.00 98.25 242 ALA A CA 1
ATOM 1903 C C . ALA A 1 242 ? 10.310 -2.286 -23.069 1.00 98.25 242 ALA A C 1
ATOM 1905 O O . ALA A 1 242 ? 9.458 -3.166 -22.958 1.00 98.25 242 ALA A O 1
ATOM 1906 N N . ALA A 1 243 ? 11.590 -2.489 -22.735 1.00 98.19 243 ALA A N 1
ATOM 1907 C CA . ALA A 1 243 ? 12.083 -3.761 -22.210 1.00 98.19 243 ALA A CA 1
ATOM 1908 C C . ALA A 1 243 ? 11.489 -4.065 -20.825 1.00 98.19 243 ALA A C 1
ATOM 1910 O O . ALA A 1 243 ? 11.136 -5.208 -20.556 1.00 98.19 243 ALA A O 1
ATOM 1911 N N . TRP A 1 244 ? 11.308 -3.044 -19.978 1.00 98.31 244 TRP A N 1
ATOM 1912 C CA . TRP A 1 244 ? 10.581 -3.160 -18.709 1.00 98.31 244 TRP A CA 1
ATOM 1913 C C . TRP A 1 244 ? 9.134 -3.625 -18.902 1.00 98.31 244 TRP A C 1
ATOM 1915 O O . TRP A 1 244 ? 8.694 -4.543 -18.214 1.00 98.31 244 TRP A O 1
ATOM 1925 N N . ALA A 1 245 ? 8.402 -3.025 -19.847 1.00 98.69 245 ALA A N 1
ATOM 1926 C CA . ALA A 1 245 ? 7.026 -3.419 -20.134 1.00 98.69 245 ALA A CA 1
ATOM 1927 C C . ALA A 1 245 ? 6.938 -4.885 -20.605 1.00 98.69 245 ALA A C 1
ATOM 1929 O O . ALA A 1 245 ? 6.096 -5.630 -20.108 1.00 98.69 245 ALA A O 1
ATOM 1930 N N . GLU A 1 246 ? 7.839 -5.332 -21.486 1.00 98.69 246 GLU A N 1
ATOM 1931 C CA . GLU A 1 246 ? 7.880 -6.730 -21.946 1.00 98.69 246 GLU A CA 1
ATOM 1932 C C . GLU A 1 246 ? 8.293 -7.715 -20.830 1.00 98.69 246 GLU A C 1
ATOM 1934 O O . GLU A 1 246 ? 7.728 -8.803 -20.711 1.00 98.69 246 GLU A O 1
ATOM 1939 N N . GLU A 1 247 ? 9.257 -7.338 -19.981 1.00 98.44 247 GLU A N 1
ATOM 1940 C CA . GLU A 1 247 ? 9.682 -8.120 -18.810 1.00 98.44 247 GLU A CA 1
ATOM 1941 C C . GLU A 1 247 ? 8.519 -8.304 -17.816 1.00 98.44 247 GLU A C 1
ATOM 1943 O O . GLU A 1 247 ? 8.284 -9.412 -17.326 1.00 98.44 247 GLU A O 1
ATOM 1948 N N . LEU A 1 248 ? 7.743 -7.238 -17.589 1.00 98.75 248 LEU A N 1
ATOM 1949 C CA . LEU A 1 248 ? 6.580 -7.222 -16.704 1.00 98.75 248 LEU A CA 1
ATOM 1950 C C . LEU A 1 248 ? 5.370 -7.975 -17.285 1.00 98.75 248 LEU A C 1
ATOM 1952 O O . LEU A 1 248 ? 4.734 -8.722 -16.544 1.00 98.75 248 LEU A O 1
ATOM 1956 N N . ASP A 1 249 ? 5.061 -7.841 -18.581 1.00 98.88 249 ASP A N 1
ATOM 1957 C CA . ASP A 1 249 ? 4.004 -8.625 -19.248 1.00 98.88 249 ASP A CA 1
ATOM 1958 C C . ASP A 1 249 ? 4.275 -10.122 -19.083 1.00 98.88 249 ASP A C 1
ATOM 1960 O O . ASP A 1 249 ? 3.438 -10.864 -18.560 1.00 98.88 249 ASP A O 1
ATOM 1964 N N . ARG A 1 250 ? 5.493 -10.548 -19.442 1.00 98.75 250 ARG A N 1
ATOM 1965 C CA . ARG A 1 250 ? 5.911 -11.951 -19.389 1.00 98.75 250 ARG A CA 1
ATOM 1966 C C . ARG A 1 250 ? 5.782 -12.525 -17.979 1.00 98.75 250 ARG A C 1
ATOM 1968 O O . ARG A 1 250 ? 5.398 -13.684 -17.835 1.00 98.75 250 ARG A O 1
ATOM 1975 N N . PHE A 1 251 ? 6.054 -11.726 -16.947 1.00 98.81 251 PHE A N 1
ATOM 1976 C CA . PHE A 1 251 ? 5.822 -12.089 -15.549 1.00 98.81 251 PHE A CA 1
ATOM 1977 C C . PHE A 1 251 ? 4.328 -12.183 -15.206 1.00 98.81 251 PHE A C 1
ATOM 1979 O O . PHE A 1 251 ? 3.847 -13.242 -14.799 1.00 98.81 251 PHE A O 1
ATOM 1986 N N . LEU A 1 252 ? 3.566 -11.106 -15.422 1.00 98.81 252 LEU A N 1
ATOM 1987 C CA . LEU A 1 252 ? 2.143 -11.019 -15.070 1.00 98.81 252 LEU A CA 1
ATOM 1988 C C . LEU A 1 252 ? 1.258 -11.991 -15.873 1.00 98.81 252 LEU A C 1
ATOM 1990 O O . LEU A 1 252 ? 0.104 -12.220 -15.507 1.00 98.81 252 LEU A O 1
ATOM 1994 N N . ARG A 1 253 ? 1.770 -12.560 -16.971 1.00 98.62 253 ARG A N 1
ATOM 1995 C CA . ARG A 1 253 ? 1.138 -13.612 -17.786 1.00 98.62 253 ARG A CA 1
ATOM 1996 C C . ARG A 1 253 ? 1.184 -14.994 -17.131 1.00 98.62 253 ARG A C 1
ATOM 1998 O O . ARG A 1 253 ? 0.357 -15.838 -17.459 1.00 98.62 253 ARG A O 1
ATOM 2005 N N . GLN A 1 254 ? 2.118 -15.210 -16.204 1.00 98.69 254 GLN A N 1
ATOM 2006 C CA . GLN A 1 254 ? 2.321 -16.471 -15.480 1.00 98.69 254 GLN A CA 1
ATOM 2007 C C . GLN A 1 254 ? 1.616 -16.509 -14.112 1.00 98.69 254 GLN A C 1
ATOM 2009 O O . GLN A 1 254 ? 1.636 -17.545 -13.442 1.00 98.69 254 GLN A O 1
ATOM 2014 N N . LEU A 1 255 ? 1.021 -15.389 -13.682 1.00 98.62 255 LEU A N 1
ATOM 2015 C CA . LEU A 1 255 ? 0.322 -15.273 -12.404 1.00 98.62 255 LEU A CA 1
ATOM 2016 C C . LEU A 1 255 ? -1.154 -15.694 -12.520 1.00 98.62 255 LEU A C 1
ATOM 2018 O O . LEU A 1 255 ? -1.813 -15.358 -13.510 1.00 98.62 255 LEU A O 1
ATOM 2022 N N . PRO A 1 256 ? -1.712 -16.388 -11.511 1.00 97.69 256 PRO A N 1
ATOM 2023 C CA . PRO A 1 256 ? -3.118 -16.773 -11.510 1.00 97.69 256 PRO A CA 1
ATOM 2024 C C . PRO A 1 256 ? -4.023 -15.549 -11.284 1.00 97.69 256 PRO A C 1
ATOM 2026 O O . PRO A 1 256 ? -3.640 -14.592 -10.609 1.00 97.69 256 PRO A O 1
ATOM 2029 N N . ARG A 1 257 ? -5.223 -15.566 -11.880 1.00 95.12 257 ARG A N 1
ATOM 2030 C CA . ARG A 1 257 ? -6.144 -14.409 -11.954 1.00 95.12 257 ARG A CA 1
ATOM 2031 C C . ARG A 1 257 ? -7.121 -14.287 -10.778 1.00 95.12 257 ARG A C 1
ATOM 2033 O O . ARG A 1 257 ? -7.952 -13.388 -10.769 1.00 95.12 257 ARG A O 1
ATOM 2040 N N . ASP A 1 258 ? -7.039 -15.189 -9.807 1.00 94.56 258 ASP A N 1
ATOM 2041 C CA . ASP A 1 258 ? -7.914 -15.268 -8.633 1.00 94.56 258 ASP A CA 1
ATOM 2042 C C . ASP A 1 258 ? -7.369 -14.500 -7.407 1.00 94.56 258 ASP A C 1
ATOM 2044 O O . ASP A 1 258 ? -8.009 -14.464 -6.354 1.00 94.56 258 ASP A O 1
ATOM 2048 N N . PHE A 1 259 ? -6.212 -13.848 -7.557 1.00 98.00 259 PHE A N 1
ATOM 2049 C CA . PHE A 1 259 ? -5.616 -12.919 -6.597 1.00 98.00 259 PHE A CA 1
ATOM 2050 C C . PHE A 1 259 ? -5.481 -11.512 -7.191 1.00 98.00 259 PHE A C 1
ATOM 2052 O O . PHE A 1 259 ? -5.396 -11.333 -8.406 1.00 98.00 259 PHE A O 1
ATOM 2059 N N . ARG A 1 260 ? -5.434 -10.499 -6.317 1.00 98.56 260 ARG A N 1
ATOM 2060 C CA . ARG A 1 260 ? -5.250 -9.092 -6.701 1.00 98.56 260 ARG A CA 1
ATOM 2061 C C . ARG A 1 260 ? -3.785 -8.676 -6.581 1.00 98.56 260 ARG A C 1
ATOM 2063 O O . ARG A 1 260 ? -3.147 -8.941 -5.563 1.00 98.56 260 ARG A O 1
ATOM 2070 N N . TYR A 1 261 ? -3.283 -7.982 -7.599 1.00 98.88 261 TYR A N 1
ATOM 2071 C CA . TYR A 1 261 ? -1.896 -7.518 -7.689 1.00 98.88 261 TYR A CA 1
ATOM 2072 C C . TYR A 1 261 ? -1.834 -6.012 -7.933 1.00 98.88 261 TYR A C 1
ATOM 2074 O O . TYR A 1 261 ? -2.677 -5.463 -8.647 1.00 98.88 261 TYR A O 1
ATOM 2082 N N . ALA A 1 262 ? -0.797 -5.361 -7.411 1.00 98.88 262 ALA A N 1
ATOM 2083 C CA . ALA A 1 262 ? -0.479 -3.973 -7.717 1.00 98.88 262 ALA A CA 1
ATOM 2084 C C . ALA A 1 262 ? 1.039 -3.759 -7.853 1.00 98.88 262 ALA A C 1
ATOM 2086 O O . ALA A 1 262 ? 1.825 -4.450 -7.201 1.00 98.88 262 ALA A O 1
ATOM 2087 N N . ILE A 1 263 ? 1.454 -2.801 -8.684 1.00 98.88 263 ILE A N 1
ATOM 2088 C CA . ILE A 1 263 ? 2.866 -2.456 -8.915 1.00 98.88 263 ILE A CA 1
ATOM 2089 C C . ILE A 1 263 ? 3.193 -1.108 -8.265 1.00 98.88 263 ILE A C 1
ATOM 2091 O O . ILE A 1 263 ? 2.576 -0.099 -8.601 1.00 98.88 263 ILE A O 1
ATOM 2095 N N . GLU A 1 264 ? 4.190 -1.071 -7.376 1.00 98.69 264 GLU A N 1
ATOM 2096 C CA . GLU A 1 264 ? 4.824 0.182 -6.947 1.00 98.69 264 GLU A CA 1
ATOM 2097 C C . GLU A 1 264 ? 6.174 0.342 -7.650 1.00 98.69 264 GLU A C 1
ATOM 2099 O O . GLU A 1 264 ? 7.100 -0.439 -7.430 1.00 98.69 264 GLU A O 1
ATOM 2104 N N . LEU A 1 265 ? 6.293 1.385 -8.471 1.00 97.94 265 LEU A N 1
ATOM 2105 C CA . LEU A 1 265 ? 7.561 1.821 -9.051 1.00 97.94 265 LEU A CA 1
ATOM 2106 C C . LEU A 1 265 ? 8.247 2.862 -8.162 1.00 97.94 265 LEU A C 1
ATOM 2108 O O . LEU A 1 265 ? 7.591 3.727 -7.581 1.00 97.94 265 LEU A O 1
ATOM 2112 N N . ARG A 1 266 ? 9.586 2.816 -8.136 1.00 96.81 266 ARG A N 1
ATOM 2113 C CA . ARG A 1 266 ? 10.467 3.846 -7.549 1.00 96.81 266 ARG A CA 1
ATOM 2114 C C . ARG A 1 266 ? 11.508 4.384 -8.540 1.00 96.81 266 ARG A C 1
ATOM 2116 O O . ARG A 1 266 ? 12.576 4.846 -8.147 1.00 96.81 266 ARG A O 1
ATOM 2123 N N . THR A 1 267 ? 11.182 4.302 -9.826 1.00 97.38 267 THR A N 1
ATOM 2124 C CA . THR A 1 267 ? 11.978 4.792 -10.958 1.00 97.38 267 THR A CA 1
ATOM 2125 C C . THR A 1 267 ? 11.022 5.539 -11.896 1.00 97.38 267 THR A C 1
ATOM 2127 O O . THR A 1 267 ? 10.262 4.877 -12.607 1.00 97.38 267 THR A O 1
ATOM 2130 N N . PRO A 1 268 ? 11.000 6.888 -11.885 1.00 97.00 268 PRO A N 1
ATOM 2131 C CA . PRO A 1 268 ? 10.010 7.679 -12.623 1.00 97.00 268 PRO A CA 1
ATOM 2132 C C . PRO A 1 268 ? 10.010 7.424 -14.129 1.00 97.00 268 PRO A C 1
ATOM 2134 O O . PRO A 1 268 ? 8.955 7.447 -14.754 1.00 97.00 268 PRO A O 1
ATOM 2137 N N . GLU A 1 269 ? 11.173 7.123 -14.713 1.00 97.69 269 GLU A N 1
ATOM 2138 C CA . GLU A 1 269 ? 11.321 6.911 -16.157 1.00 97.69 269 GLU A CA 1
ATOM 2139 C C . GLU A 1 269 ? 10.597 5.654 -16.676 1.00 97.69 269 GLU A C 1
ATOM 2141 O O . GLU A 1 269 ? 10.514 5.447 -17.884 1.00 97.69 269 GLU A O 1
ATOM 2146 N N . LEU A 1 270 ? 10.056 4.822 -15.779 1.00 98.19 270 LEU A N 1
ATOM 2147 C CA . LEU A 1 270 ? 9.257 3.641 -16.110 1.00 98.19 270 LEU A CA 1
ATOM 2148 C C . LEU A 1 270 ? 7.735 3.891 -16.058 1.00 98.19 270 LEU A C 1
ATOM 2150 O O . LEU A 1 270 ? 6.971 2.994 -16.406 1.00 98.19 270 LEU A O 1
ATOM 2154 N N . LEU A 1 271 ? 7.282 5.098 -15.687 1.00 98.19 271 LEU A N 1
ATOM 2155 C CA . LEU A 1 271 ? 5.869 5.517 -15.708 1.00 98.19 271 LEU A CA 1
ATOM 2156 C C . LEU A 1 271 ? 5.382 5.855 -17.135 1.00 98.19 271 LEU A C 1
ATOM 2158 O O . LEU A 1 271 ? 4.853 6.934 -17.396 1.00 98.19 271 LEU A O 1
ATOM 2162 N N . THR A 1 272 ? 5.577 4.939 -18.083 1.00 98.44 272 THR A N 1
ATOM 2163 C CA . THR A 1 272 ? 5.241 5.138 -19.502 1.00 98.44 272 THR A CA 1
ATOM 2164 C C . THR A 1 272 ? 3.894 4.524 -19.880 1.00 98.44 272 THR A C 1
ATOM 2166 O O . THR A 1 272 ? 3.375 3.643 -19.196 1.00 98.44 272 THR A O 1
ATOM 2169 N N . GLU A 1 273 ? 3.336 4.940 -21.020 1.00 98.44 273 GLU A N 1
ATOM 2170 C CA . GLU A 1 273 ? 2.106 4.348 -21.572 1.00 98.44 273 GLU A CA 1
ATOM 2171 C C . GLU A 1 273 ? 2.235 2.836 -21.811 1.00 98.44 273 GLU A C 1
ATOM 2173 O O . GLU A 1 273 ? 1.284 2.097 -21.573 1.00 98.44 273 GLU A O 1
ATOM 2178 N N . GLY A 1 274 ? 3.424 2.355 -22.195 1.00 98.50 274 GLY A N 1
ATOM 2179 C CA . GLY A 1 274 ? 3.701 0.922 -22.337 1.00 98.50 274 GLY A CA 1
ATOM 2180 C C . GLY A 1 274 ? 3.600 0.156 -21.014 1.00 98.50 274 GLY A C 1
ATOM 2181 O O . GLY A 1 274 ? 3.055 -0.945 -20.984 1.00 98.50 274 GLY A O 1
ATOM 2182 N N . HIS A 1 275 ? 4.046 0.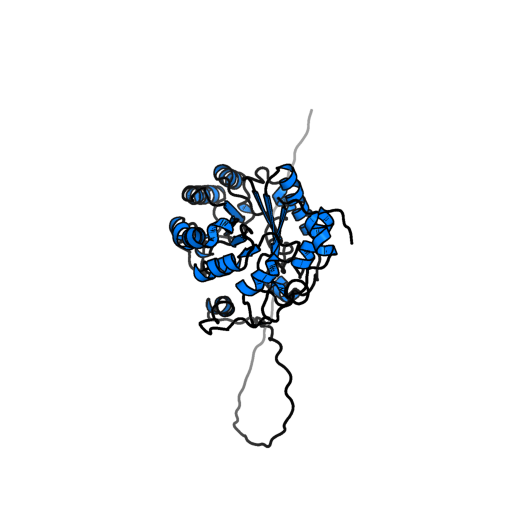751 -19.902 1.00 98.62 275 HIS A N 1
ATOM 2183 C CA . HIS A 1 275 ? 3.839 0.178 -18.571 1.00 98.62 275 HIS A CA 1
ATOM 2184 C C . HIS A 1 275 ? 2.344 0.154 -18.204 1.00 98.62 275 HIS A C 1
ATOM 2186 O O . HIS A 1 275 ? 1.829 -0.893 -17.809 1.00 98.62 275 HIS A O 1
ATOM 2192 N N . GLY A 1 276 ? 1.628 1.264 -18.416 1.00 98.62 276 GLY A N 1
ATOM 2193 C CA . GLY A 1 276 ? 0.186 1.356 -18.170 1.00 98.62 276 GLY A CA 1
ATOM 2194 C C . GLY A 1 276 ? -0.657 0.369 -18.982 1.00 98.62 276 GLY A C 1
ATOM 2195 O O . GLY A 1 276 ? -1.576 -0.249 -18.444 1.00 98.62 276 GLY A O 1
ATOM 2196 N N . ALA A 1 277 ? -0.312 0.157 -20.253 1.00 98.81 277 ALA A N 1
ATOM 2197 C CA . ALA A 1 277 ? -0.968 -0.816 -21.123 1.00 98.81 277 ALA A CA 1
ATOM 2198 C C . ALA A 1 277 ? -0.821 -2.255 -20.597 1.00 98.81 277 ALA A C 1
ATOM 2200 O O . ALA A 1 277 ? -1.795 -3.008 -20.600 1.00 98.81 277 ALA A O 1
ATOM 2201 N N . VAL A 1 278 ? 0.359 -2.620 -20.081 1.00 98.88 278 VAL A N 1
ATOM 2202 C CA . VAL A 1 278 ? 0.606 -3.930 -19.453 1.00 98.88 278 VAL A CA 1
ATOM 2203 C C . VAL A 1 278 ? -0.189 -4.090 -18.154 1.00 98.88 278 VAL A C 1
ATOM 2205 O O . VAL A 1 278 ? -0.785 -5.145 -17.931 1.00 98.88 278 VAL A O 1
ATOM 2208 N N . LEU A 1 279 ? -0.276 -3.043 -17.323 1.00 98.81 279 LEU A N 1
ATOM 2209 C CA . LEU A 1 279 ? -1.126 -3.062 -16.127 1.00 98.81 279 LEU A CA 1
ATOM 2210 C C . LEU A 1 279 ? -2.601 -3.311 -16.485 1.00 98.81 279 LEU A C 1
ATOM 2212 O O . LEU A 1 279 ? -3.230 -4.205 -15.913 1.00 98.81 279 LEU A O 1
ATOM 2216 N N . ALA A 1 280 ? -3.130 -2.574 -17.467 1.00 98.62 280 ALA A N 1
ATOM 2217 C CA . ALA A 1 280 ? -4.517 -2.687 -17.920 1.00 98.62 280 ALA A CA 1
ATOM 2218 C C . ALA A 1 280 ? -4.819 -4.055 -18.554 1.00 98.62 280 ALA A C 1
ATOM 2220 O O . ALA A 1 280 ? -5.812 -4.691 -18.202 1.00 98.62 280 ALA A O 1
ATOM 2221 N N . ALA A 1 281 ? -3.931 -4.564 -19.415 1.00 98.56 281 ALA A N 1
ATOM 2222 C CA . ALA A 1 281 ? -4.068 -5.881 -20.041 1.00 98.56 281 ALA A CA 1
ATOM 2223 C C . ALA A 1 281 ? -4.059 -7.047 -19.031 1.00 98.56 281 ALA A C 1
ATOM 2225 O O . ALA A 1 281 ? -4.511 -8.148 -19.350 1.00 98.56 281 ALA A O 1
ATOM 2226 N N . HIS A 1 282 ? -3.563 -6.821 -17.808 1.00 98.62 282 HIS A N 1
ATOM 2227 C CA . HIS A 1 282 ? -3.523 -7.823 -16.744 1.00 98.62 282 HIS A CA 1
ATOM 2228 C C . HIS A 1 282 ? -4.462 -7.532 -15.560 1.00 98.62 282 HIS A C 1
ATOM 2230 O O . HIS A 1 282 ? -4.535 -8.368 -14.658 1.00 98.62 282 HIS A O 1
ATOM 2236 N N . GLY A 1 283 ? -5.191 -6.409 -15.553 1.00 98.31 283 GLY A N 1
ATOM 2237 C CA . GLY A 1 283 ? -6.061 -6.005 -14.440 1.00 98.31 283 GLY A CA 1
ATOM 2238 C C . GLY A 1 283 ? -5.302 -5.729 -13.134 1.00 98.31 283 GLY A C 1
ATOM 2239 O O . GLY A 1 283 ? -5.830 -5.970 -12.048 1.00 98.31 283 GLY A O 1
ATOM 2240 N N . VAL A 1 284 ? -4.048 -5.279 -13.236 1.00 98.75 284 VAL A N 1
ATOM 2241 C CA . VAL A 1 284 ? -3.116 -5.071 -12.115 1.00 98.75 284 VAL A CA 1
ATOM 2242 C C . VAL A 1 284 ? -3.082 -3.592 -11.759 1.00 98.75 284 VAL A C 1
ATOM 2244 O O . VAL A 1 284 ? -2.863 -2.763 -12.633 1.00 98.75 284 VAL A O 1
ATOM 2247 N N . ALA A 1 285 ? -3.291 -3.234 -10.492 1.00 98.81 285 ALA A N 1
ATOM 2248 C CA . ALA A 1 285 ? -3.381 -1.830 -10.092 1.00 98.81 285 ALA A CA 1
ATOM 2249 C C . ALA A 1 285 ? -2.018 -1.106 -10.125 1.00 98.81 285 ALA A C 1
ATOM 2251 O O . ALA A 1 285 ? -0.973 -1.686 -9.826 1.00 98.81 285 ALA A O 1
ATOM 2252 N N . HIS A 1 286 ? -2.036 0.198 -10.413 1.00 98.75 286 HIS A N 1
ATOM 2253 C CA . HIS A 1 286 ? -0.913 1.092 -10.104 1.00 98.75 286 HIS A CA 1
ATOM 2254 C C . HIS A 1 286 ? -0.937 1.453 -8.614 1.00 98.75 286 HIS A C 1
ATOM 2256 O O . HIS A 1 286 ? -2.013 1.714 -8.071 1.00 98.75 286 HIS A O 1
ATOM 2262 N N . VAL A 1 287 ? 0.226 1.495 -7.958 1.00 98.88 287 VAL A N 1
ATOM 2263 C CA . VAL A 1 287 ? 0.356 1.993 -6.581 1.00 98.88 287 VAL A CA 1
ATOM 2264 C C . VAL A 1 287 ? 0.810 3.451 -6.597 1.00 98.88 287 VAL A C 1
ATOM 2266 O O . VAL A 1 287 ? 1.996 3.763 -6.755 1.00 98.88 287 VAL A O 1
ATOM 2269 N N . PHE A 1 288 ? -0.146 4.348 -6.359 1.00 98.81 288 PHE A N 1
ATOM 2270 C CA . PHE A 1 288 ? 0.109 5.773 -6.169 1.00 98.81 288 PHE A CA 1
ATOM 2271 C C . PHE A 1 288 ? 0.930 5.987 -4.892 1.00 98.81 288 PHE A C 1
ATOM 2273 O O . PHE A 1 288 ? 0.416 5.782 -3.792 1.00 98.81 288 PHE A O 1
ATOM 2280 N N . ASN A 1 289 ? 2.201 6.373 -5.002 1.00 98.19 289 ASN A N 1
ATOM 2281 C CA . ASN A 1 289 ? 3.102 6.424 -3.844 1.00 98.19 289 ASN A CA 1
ATOM 2282 C C . ASN A 1 289 ? 3.814 7.774 -3.689 1.00 98.19 289 ASN A C 1
ATOM 2284 O O . ASN A 1 289 ? 4.273 8.352 -4.672 1.00 98.19 289 ASN A O 1
ATOM 2288 N N . SER A 1 290 ? 3.934 8.259 -2.447 1.00 97.50 290 SER A N 1
ATOM 2289 C CA . SER A 1 290 ? 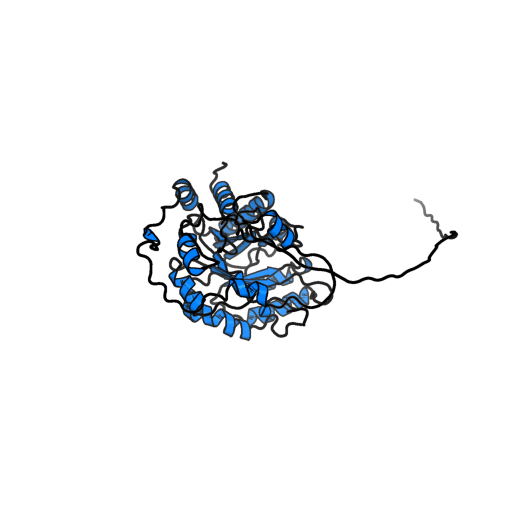4.723 9.454 -2.118 1.00 97.50 290 SER A CA 1
ATOM 2290 C C . SER A 1 290 ? 6.121 9.039 -1.632 1.00 97.50 290 SER A C 1
ATOM 2292 O O . SER A 1 290 ? 6.338 8.747 -0.454 1.00 97.50 290 SER A O 1
ATOM 2294 N N . TRP A 1 291 ? 7.075 8.944 -2.562 1.00 95.81 291 TRP A N 1
ATOM 2295 C CA . TRP A 1 291 ? 8.441 8.465 -2.308 1.00 95.81 291 TRP A CA 1
ATOM 2296 C C . TRP A 1 291 ? 9.511 9.523 -2.633 1.00 95.81 291 TRP A C 1
ATOM 2298 O O . TRP A 1 291 ? 9.248 10.492 -3.336 1.00 95.81 291 TRP A O 1
ATOM 2308 N N . SER A 1 292 ? 10.737 9.335 -2.122 1.00 90.50 292 SER A N 1
ATOM 2309 C CA . SER A 1 292 ? 11.867 10.282 -2.191 1.00 90.50 292 SER A CA 1
ATOM 2310 C C . SER A 1 292 ? 12.134 10.877 -3.575 1.00 90.50 292 SER A C 1
ATOM 2312 O O . SER A 1 292 ? 12.528 12.032 -3.674 1.00 90.50 292 SER A O 1
ATOM 2314 N N . GLU A 1 293 ? 11.982 10.069 -4.622 1.00 93.12 293 GLU A N 1
ATOM 2315 C CA . GLU A 1 293 ? 12.409 10.372 -5.996 1.00 93.12 293 GLU A CA 1
ATOM 2316 C C . GLU A 1 293 ? 11.283 10.145 -7.015 1.00 93.12 293 GLU A C 1
ATOM 2318 O O . GLU A 1 293 ? 11.534 10.166 -8.214 1.00 93.12 293 GLU A O 1
ATOM 2323 N N . MET A 1 294 ? 10.054 9.901 -6.547 1.00 96.75 294 MET A N 1
ATOM 2324 C CA . MET A 1 294 ? 8.878 9.768 -7.409 1.00 96.75 294 MET A CA 1
ATOM 2325 C C . MET A 1 294 ? 8.183 11.124 -7.582 1.00 96.75 294 MET A C 1
ATOM 2327 O O . MET A 1 294 ? 8.278 11.960 -6.677 1.00 96.75 294 MET A O 1
ATOM 2331 N N . PRO A 1 295 ? 7.450 11.341 -8.692 1.00 97.38 295 PRO A N 1
A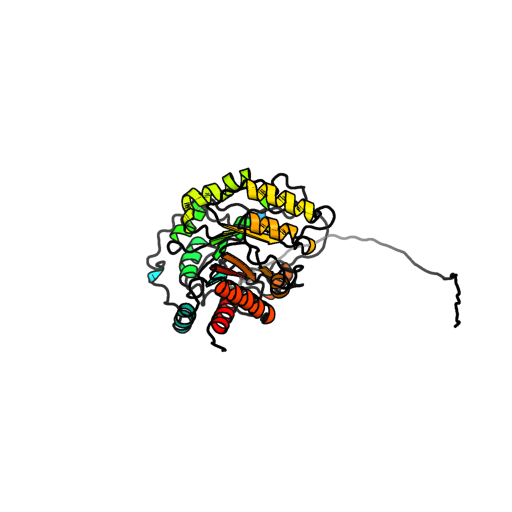TOM 2332 C CA . PRO A 1 295 ? 6.500 12.444 -8.788 1.00 97.38 295 PRO A CA 1
ATOM 2333 C C . PRO A 1 295 ? 5.483 12.378 -7.642 1.00 97.38 295 PRO A C 1
ATOM 2335 O O . PRO A 1 295 ? 5.244 11.309 -7.068 1.00 97.38 295 PRO A O 1
ATOM 2338 N N . THR A 1 296 ? 4.851 13.504 -7.327 1.00 97.88 296 THR A N 1
ATOM 2339 C CA . THR A 1 296 ? 3.727 13.562 -6.383 1.00 97.88 296 THR A CA 1
ATOM 2340 C C . THR A 1 296 ? 2.606 12.597 -6.781 1.00 97.88 296 THR A C 1
ATOM 2342 O O . THR A 1 296 ? 2.507 12.146 -7.926 1.00 97.88 296 THR A O 1
ATOM 2345 N N . ILE A 1 297 ? 1.733 12.260 -5.828 1.00 98.56 297 ILE A N 1
ATOM 2346 C CA . ILE A 1 297 ? 0.559 11.430 -6.127 1.00 98.56 297 ILE A CA 1
ATOM 2347 C C . ILE A 1 297 ? -0.371 12.172 -7.107 1.00 98.56 297 ILE A C 1
ATOM 2349 O O . ILE A 1 297 ? -0.969 11.536 -7.970 1.00 98.56 297 ILE A O 1
ATOM 2353 N N . GLY A 1 298 ? -0.408 13.506 -7.050 1.00 98.12 298 GLY A N 1
ATOM 2354 C CA . GLY A 1 298 ? -1.101 14.367 -7.998 1.00 98.12 298 GLY A CA 1
ATOM 2355 C C . GLY A 1 298 ? -0.539 14.288 -9.411 1.00 98.12 298 GLY A C 1
ATOM 2356 O O . GLY A 1 298 ? -1.299 14.043 -10.337 1.00 98.12 298 GLY A O 1
ATOM 2357 N N . GLU A 1 299 ? 0.778 14.401 -9.594 1.00 98.38 299 GLU A N 1
ATOM 2358 C CA . GLU A 1 299 ? 1.413 14.209 -10.911 1.00 98.38 299 GLU A CA 1
ATOM 2359 C C . GLU A 1 299 ? 1.204 12.784 -11.453 1.00 98.38 299 GLU A C 1
ATOM 2361 O O . GLU A 1 299 ? 1.037 12.599 -12.656 1.00 98.38 299 GLU A O 1
ATOM 2366 N N . GLN A 1 300 ? 1.159 11.770 -10.579 1.00 98.56 300 GLN A N 1
ATOM 2367 C CA . GLN A 1 300 ? 0.828 10.395 -10.972 1.00 98.56 300 GLN A CA 1
ATOM 2368 C C . GLN A 1 300 ? -0.646 10.223 -11.383 1.00 98.56 300 GLN A C 1
ATOM 2370 O O . GLN A 1 300 ? -0.935 9.341 -12.189 1.00 98.56 300 GLN A O 1
ATOM 2375 N N . LEU A 1 301 ? -1.578 11.028 -10.857 1.00 98.12 301 LEU A N 1
ATOM 2376 C CA . LEU A 1 301 ? -2.999 10.994 -11.236 1.00 98.12 301 LEU A CA 1
ATOM 2377 C C . LEU A 1 301 ? -3.245 11.502 -12.664 1.00 98.12 301 LEU A C 1
ATOM 2379 O O . LEU A 1 301 ? -4.134 10.976 -13.332 1.00 98.12 301 LEU A O 1
ATOM 2383 N N . GLU A 1 302 ? -2.443 12.455 -13.148 1.00 97.88 302 GLU A N 1
ATOM 2384 C CA . GLU A 1 302 ? -2.569 13.012 -14.506 1.00 97.88 302 GLU A CA 1
ATOM 2385 C C . GLU A 1 302 ? -2.055 12.065 -15.616 1.00 97.88 302 GLU A C 1
ATOM 2387 O O . GLU A 1 302 ? -2.155 12.381 -16.803 1.00 97.88 302 GLU A O 1
ATOM 2392 N N . LEU A 1 303 ? -1.499 10.896 -15.267 1.00 97.88 303 LEU A N 1
ATOM 2393 C CA . LEU A 1 303 ? -1.045 9.905 -16.247 1.00 97.88 303 LEU A CA 1
ATOM 2394 C C . LEU A 1 303 ? -2.254 9.276 -16.982 1.00 97.88 303 LEU A C 1
ATOM 2396 O O . LEU A 1 303 ? -3.208 8.833 -16.334 1.00 97.88 303 LEU A O 1
ATOM 2400 N N . PRO A 1 304 ? -2.226 9.154 -18.326 1.00 96.62 304 PRO A N 1
ATOM 2401 C CA . PRO A 1 304 ? -3.419 8.850 -19.133 1.00 96.62 304 PRO A CA 1
ATOM 2402 C C . PRO A 1 304 ? -3.955 7.412 -18.993 1.00 96.62 304 PRO A C 1
ATOM 2404 O O . PRO A 1 304 ? -5.008 7.087 -19.536 1.00 96.62 304 PRO A O 1
ATOM 2407 N N . TRP A 1 305 ? -3.243 6.545 -18.271 1.00 95.75 305 TRP A N 1
ATOM 2408 C CA . TRP A 1 305 ? -3.525 5.113 -18.101 1.00 95.75 305 TRP A CA 1
ATOM 2409 C C . TRP A 1 305 ? -3.899 4.723 -16.656 1.00 95.75 305 TRP A C 1
ATOM 2411 O O . TRP A 1 305 ? -3.912 3.542 -16.304 1.00 95.75 305 TRP A O 1
ATOM 2421 N N . THR A 1 306 ? -4.191 5.701 -15.795 1.00 94.62 306 THR A N 1
ATOM 2422 C CA . THR A 1 306 ? -4.484 5.477 -14.370 1.00 94.62 306 THR A CA 1
ATOM 2423 C C . THR A 1 306 ? -5.759 4.668 -14.100 1.00 94.62 306 THR A C 1
ATOM 2425 O O . THR A 1 306 ? -6.734 4.674 -14.858 1.00 94.62 306 THR A O 1
ATOM 2428 N N . PHE A 1 307 ? -5.756 3.993 -12.943 1.00 97.94 307 PHE A N 1
ATOM 2429 C CA . PHE A 1 307 ? -6.775 3.033 -12.488 1.00 97.94 307 PHE A CA 1
ATOM 2430 C C . PHE A 1 307 ? -7.035 1.863 -13.474 1.00 97.94 307 PHE A C 1
ATOM 2432 O O . PHE A 1 307 ? -8.180 1.629 -13.862 1.00 97.94 307 PHE A O 1
ATOM 2439 N N . PRO A 1 308 ? -5.992 1.091 -13.847 1.00 97.69 308 PRO A N 1
ATOM 2440 C CA . PRO A 1 308 ? -6.068 -0.057 -14.770 1.00 97.69 308 PRO A CA 1
ATOM 2441 C C . PRO A 1 308 ? -6.801 -1.308 -14.229 1.00 97.69 308 PRO A C 1
ATOM 2443 O O . PRO A 1 308 ? -6.805 -2.347 -14.885 1.00 97.69 308 PRO A O 1
ATOM 2446 N N . ALA A 1 309 ? -7.391 -1.251 -13.032 1.00 98.00 309 ALA A N 1
ATOM 2447 C CA . ALA A 1 309 ? -7.977 -2.397 -12.336 1.00 98.00 309 ALA A CA 1
ATOM 2448 C C . ALA A 1 309 ? -9.282 -2.024 -11.611 1.00 98.00 309 ALA A C 1
ATOM 2450 O O . ALA A 1 309 ? -9.541 -0.855 -11.330 1.00 98.00 309 ALA A O 1
ATOM 2451 N N . GLY A 1 310 ? -10.078 -3.030 -11.224 1.00 97.44 310 GLY A N 1
ATOM 2452 C CA . GLY A 1 310 ? -11.314 -2.861 -10.435 1.00 97.44 310 GLY A CA 1
ATOM 2453 C C . GLY A 1 310 ? -11.111 -2.414 -8.975 1.00 97.44 310 GLY A C 1
ATOM 2454 O O . GLY A 1 310 ? -12.029 -2.507 -8.162 1.00 97.44 310 GLY A O 1
ATOM 2455 N N . PHE A 1 311 ? -9.903 -1.977 -8.624 1.00 98.75 311 PHE A N 1
ATOM 2456 C CA . PHE A 1 311 ? -9.501 -1.440 -7.328 1.00 98.75 311 PHE A CA 1
ATOM 2457 C C . PHE A 1 311 ? -8.245 -0.569 -7.513 1.00 98.75 311 PHE A C 1
ATOM 2459 O O . PHE A 1 311 ? -7.581 -0.632 -8.548 1.00 98.75 311 PHE A O 1
ATOM 2466 N N . THR A 1 312 ? -7.903 0.226 -6.504 1.00 98.69 312 THR A N 1
ATOM 2467 C CA . THR A 1 312 ? -6.691 1.052 -6.472 1.00 98.69 312 THR A CA 1
ATOM 2468 C C . THR A 1 312 ? -5.961 0.923 -5.138 1.00 98.69 312 THR A C 1
ATOM 2470 O O . THR A 1 312 ? -6.560 0.568 -4.117 1.00 98.69 312 THR A O 1
ATOM 2473 N N . VAL A 1 313 ? -4.664 1.229 -5.141 1.00 98.88 313 VAL A N 1
ATOM 2474 C CA . VAL A 1 313 ? -3.822 1.271 -3.943 1.00 98.88 313 VAL A CA 1
ATOM 2475 C C . VAL A 1 313 ? -3.082 2.604 -3.912 1.00 98.88 313 VAL A C 1
ATOM 2477 O O . VAL A 1 313 ? -2.486 3.005 -4.911 1.00 98.88 313 VAL A O 1
ATOM 2480 N N . ALA A 1 314 ? -3.067 3.268 -2.758 1.00 98.81 314 ALA A N 1
ATOM 2481 C CA . ALA A 1 314 ? -2.201 4.419 -2.524 1.00 98.81 314 ALA A CA 1
ATOM 2482 C C . ALA A 1 314 ? -1.369 4.227 -1.253 1.00 98.81 314 ALA A C 1
ATOM 2484 O O . ALA A 1 314 ? -1.859 3.694 -0.256 1.00 98.81 314 ALA A O 1
ATOM 2485 N N . ARG A 1 315 ? -0.105 4.658 -1.284 1.00 98.75 315 ARG A N 1
ATOM 2486 C CA . ARG A 1 315 ? 0.849 4.554 -0.173 1.00 98.75 315 ARG A CA 1
ATOM 2487 C C . ARG A 1 315 ? 1.455 5.930 0.128 1.00 98.75 315 ARG A C 1
ATOM 2489 O O . ARG A 1 315 ? 2.379 6.390 -0.542 1.00 98.75 315 ARG A O 1
ATOM 2496 N N . GLY A 1 316 ? 0.930 6.588 1.161 1.00 98.06 316 GLY A N 1
ATOM 2497 C CA . GLY A 1 316 ? 1.495 7.815 1.727 1.00 98.06 316 GLY A CA 1
ATOM 2498 C C . GLY A 1 316 ? 2.698 7.473 2.604 1.00 98.06 316 GLY A C 1
ATOM 2499 O O . GLY A 1 316 ? 2.538 7.215 3.797 1.00 98.06 316 GLY A O 1
ATOM 2500 N N . LEU A 1 317 ? 3.890 7.388 2.005 1.00 96.81 317 LEU A N 1
ATOM 2501 C CA . LEU A 1 317 ? 5.078 6.809 2.647 1.00 96.81 317 LEU A CA 1
ATOM 2502 C C . LEU A 1 317 ? 5.973 7.864 3.306 1.00 96.81 317 LEU A C 1
ATOM 2504 O O . LEU A 1 317 ? 6.394 7.692 4.451 1.00 96.81 317 LEU A O 1
ATOM 2508 N N . LEU A 1 318 ? 6.282 8.934 2.575 1.00 93.25 318 LEU A N 1
ATOM 2509 C CA . LEU A 1 318 ? 7.058 10.086 3.036 1.00 93.25 318 LEU A CA 1
ATOM 2510 C C . LEU A 1 318 ? 6.744 11.336 2.203 1.00 93.25 318 LEU A C 1
ATOM 2512 O O . LEU A 1 318 ? 6.145 11.259 1.130 1.00 93.25 318 LEU A O 1
ATOM 2516 N N . ARG A 1 319 ? 7.206 12.490 2.688 1.00 92.19 319 ARG A N 1
ATOM 2517 C CA . ARG A 1 319 ? 7.352 13.711 1.889 1.00 92.19 319 ARG A CA 1
ATOM 2518 C C . ARG A 1 319 ? 8.318 13.459 0.711 1.00 92.19 319 ARG A C 1
ATOM 2520 O O . ARG A 1 319 ? 9.431 12.990 0.973 1.00 92.19 319 ARG A O 1
ATOM 2527 N N . PRO A 1 320 ? 7.969 13.791 -0.547 1.00 90.19 320 PRO A N 1
ATOM 2528 C CA . PRO A 1 320 ? 8.905 13.731 -1.674 1.00 90.19 320 PRO A CA 1
ATOM 2529 C C . PRO A 1 320 ? 10.214 14.494 -1.400 1.00 90.19 320 PRO A C 1
ATOM 2531 O O . PRO A 1 320 ? 10.246 15.455 -0.629 1.00 90.19 320 PRO A O 1
ATOM 2534 N N . GLY A 1 321 ? 11.329 14.027 -1.962 1.00 89.44 321 GLY A N 1
ATOM 2535 C CA . GLY A 1 321 ? 12.680 14.535 -1.683 1.00 89.44 321 GLY A CA 1
ATOM 2536 C C . GLY A 1 321 ? 13.293 14.112 -0.335 1.00 89.44 321 GLY A C 1
ATOM 2537 O O . GLY A 1 321 ? 14.516 14.131 -0.190 1.00 89.44 321 GLY A O 1
ATOM 2538 N N . ARG A 1 322 ? 12.501 13.685 0.662 1.00 92.25 322 ARG A N 1
ATOM 2539 C CA . ARG A 1 322 ? 13.031 13.224 1.961 1.00 92.25 322 ARG A CA 1
ATOM 2540 C C . ARG A 1 322 ? 13.691 11.852 1.833 1.00 92.25 322 ARG A C 1
ATOM 2542 O O . ARG A 1 322 ? 13.185 10.978 1.137 1.00 92.25 322 ARG A O 1
ATOM 2549 N N . ARG A 1 323 ? 14.789 11.603 2.553 1.00 90.06 323 ARG A N 1
ATOM 2550 C CA . ARG A 1 323 ? 15.388 10.259 2.650 1.00 90.06 323 ARG A CA 1
ATOM 2551 C C . ARG A 1 323 ? 14.727 9.484 3.789 1.00 90.06 323 ARG A C 1
ATOM 2553 O O . ARG A 1 323 ? 14.529 10.022 4.876 1.00 90.06 323 ARG A O 1
ATOM 2560 N N . PHE A 1 324 ? 14.447 8.199 3.571 1.00 87.75 324 PHE A N 1
ATOM 2561 C CA . PHE A 1 324 ? 13.768 7.340 4.554 1.00 87.75 324 PHE A CA 1
ATOM 2562 C C . PHE A 1 324 ? 14.439 7.334 5.943 1.00 87.75 324 PHE A C 1
ATOM 2564 O O . PHE A 1 324 ? 13.760 7.464 6.958 1.00 87.75 324 PHE A O 1
ATOM 2571 N N . ALA A 1 325 ? 15.773 7.237 5.997 1.00 88.75 325 ALA A N 1
ATOM 2572 C CA . ALA A 1 325 ? 16.526 7.218 7.256 1.00 88.75 325 ALA A CA 1
ATOM 2573 C C . ALA A 1 325 ? 16.422 8.534 8.052 1.00 88.75 325 ALA A C 1
ATOM 2575 O O . ALA A 1 325 ? 16.453 8.517 9.282 1.00 88.75 325 ALA A O 1
ATOM 2576 N N . ASP A 1 326 ? 16.253 9.662 7.359 1.00 90.81 326 ASP A N 1
ATOM 2577 C CA . ASP A 1 326 ? 16.092 10.965 7.999 1.00 90.81 326 ASP A CA 1
ATOM 2578 C C . ASP A 1 326 ? 14.670 11.072 8.582 1.00 90.81 326 ASP A C 1
ATOM 2580 O O . ASP A 1 326 ? 14.502 11.469 9.732 1.00 90.81 326 ASP A O 1
ATOM 2584 N N . ALA A 1 327 ? 13.649 10.605 7.846 1.00 89.75 327 ALA A N 1
ATOM 2585 C CA . ALA A 1 327 ? 12.265 10.532 8.331 1.00 89.75 327 ALA A CA 1
ATOM 2586 C C . ALA A 1 327 ? 12.110 9.648 9.584 1.00 89.75 327 ALA A C 1
ATOM 2588 O O . ALA A 1 327 ? 11.385 10.018 10.502 1.00 89.75 327 ALA A O 1
ATOM 2589 N N . VAL A 1 328 ? 12.820 8.514 9.650 1.00 88.19 328 VAL A N 1
ATOM 2590 C CA . VAL A 1 328 ? 12.915 7.663 10.854 1.00 88.19 328 VAL A CA 1
ATOM 2591 C C . VAL A 1 328 ? 13.411 8.486 12.050 1.00 88.19 328 VAL A C 1
ATOM 2593 O O . VAL A 1 328 ? 12.709 8.617 13.052 1.00 88.19 328 VAL A O 1
ATOM 2596 N N . LYS A 1 329 ? 14.581 9.123 11.911 1.00 90.12 329 LYS A N 1
ATOM 2597 C CA . LYS A 1 329 ? 15.218 9.910 12.977 1.00 90.12 329 LYS A CA 1
ATOM 2598 C C . LYS A 1 329 ? 14.385 11.113 13.437 1.00 90.12 329 LYS A C 1
ATOM 2600 O O . LYS A 1 329 ? 14.404 11.440 14.620 1.00 90.12 329 LYS A O 1
ATOM 2605 N N . LEU A 1 330 ? 13.693 11.798 12.524 1.00 90.94 330 LEU A N 1
ATOM 2606 C CA . LEU A 1 330 ? 12.888 12.982 12.853 1.00 90.94 330 LEU A CA 1
ATOM 2607 C C . LEU A 1 330 ? 11.620 12.634 13.651 1.00 90.94 330 LEU A C 1
ATOM 2609 O O . LEU A 1 330 ? 11.137 13.457 14.436 1.00 90.94 330 LEU A O 1
ATOM 2613 N N . PHE A 1 331 ? 11.053 11.446 13.436 1.00 94.31 331 PHE A N 1
ATOM 2614 C CA . PHE A 1 331 ? 9.677 11.151 13.833 1.00 94.31 331 PHE A CA 1
ATOM 2615 C C . PHE A 1 331 ? 9.512 10.112 14.951 1.00 94.31 331 PHE A C 1
ATOM 2617 O O . PHE A 1 331 ? 8.431 10.039 15.532 1.00 94.31 331 PHE A O 1
ATOM 2624 N N . GLU A 1 332 ? 10.551 9.368 15.337 1.00 91.12 332 GLU A N 1
ATOM 2625 C CA . GLU A 1 332 ? 10.458 8.422 16.465 1.00 91.12 332 GLU A CA 1
ATOM 2626 C C . GLU A 1 332 ? 10.142 9.113 17.809 1.00 91.12 332 GLU A C 1
ATOM 2628 O O . GLU A 1 332 ? 10.636 10.220 18.063 1.00 91.12 332 GLU A O 1
ATOM 2633 N N . PRO A 1 333 ? 9.292 8.515 18.676 1.00 94.56 333 PRO A N 1
ATOM 2634 C CA . PRO A 1 333 ? 8.744 7.148 18.613 1.00 94.56 333 PRO A CA 1
ATOM 2635 C C . PRO A 1 333 ? 7.419 6.990 17.829 1.00 94.56 333 PRO A C 1
ATOM 2637 O O . PRO A 1 333 ? 6.739 5.978 17.983 1.00 94.56 333 PRO A O 1
ATOM 2640 N N . TYR A 1 334 ? 7.062 7.953 16.972 1.00 96.50 334 TYR A N 1
ATOM 2641 C CA . TYR A 1 334 ? 5.824 8.002 16.178 1.00 96.50 334 TYR A CA 1
ATOM 2642 C C . TYR A 1 334 ? 4.531 8.244 16.983 1.00 96.50 334 TYR A C 1
ATOM 2644 O O . TYR A 1 334 ? 3.450 7.756 16.645 1.00 96.50 334 TYR A O 1
ATOM 2652 N N . ASP A 1 335 ? 4.658 9.011 18.065 1.00 96.75 335 ASP A N 1
ATOM 2653 C CA . ASP A 1 335 ? 3.613 9.319 19.047 1.00 96.75 335 ASP A CA 1
ATOM 2654 C C . ASP A 1 335 ? 2.577 10.351 18.580 1.00 96.75 335 ASP A C 1
ATOM 2656 O O . ASP A 1 335 ? 1.429 10.331 19.013 1.00 96.75 335 ASP A O 1
ATOM 2660 N N . ARG A 1 336 ? 2.973 11.263 17.689 1.00 97.12 336 ARG A N 1
ATOM 2661 C CA . ARG A 1 336 ? 2.138 12.378 17.227 1.00 97.12 336 ARG A CA 1
ATOM 2662 C C . ARG A 1 336 ? 2.577 12.878 15.859 1.00 97.12 336 ARG A C 1
ATOM 2664 O O . ARG A 1 336 ? 3.712 12.648 15.441 1.00 97.12 336 ARG A O 1
ATOM 2671 N N . ILE A 1 337 ? 1.688 13.597 15.181 1.00 98.00 337 ILE A N 1
ATOM 2672 C CA . ILE A 1 337 ? 2.044 14.349 13.975 1.00 98.00 337 ILE A CA 1
ATOM 2673 C C . ILE A 1 337 ? 3.079 15.415 14.365 1.00 98.00 337 ILE A C 1
ATOM 2675 O O . ILE A 1 337 ? 2.901 16.133 15.348 1.00 98.00 337 ILE A O 1
ATOM 2679 N N . ARG A 1 338 ? 4.174 15.496 13.605 1.00 96.69 338 ARG A N 1
ATOM 2680 C CA . ARG A 1 338 ? 5.264 16.469 13.787 1.00 96.69 338 ARG A CA 1
ATOM 2681 C C . ARG A 1 338 ? 5.436 17.400 12.592 1.00 96.69 338 ARG A C 1
ATOM 2683 O O . ARG A 1 338 ? 5.865 18.531 12.777 1.00 96.69 338 ARG A O 1
ATOM 2690 N N . GLU A 1 339 ? 5.100 16.940 11.389 1.00 96.19 339 GLU A N 1
ATOM 2691 C CA . GLU A 1 339 ? 5.165 17.742 10.162 1.00 96.19 339 GLU A CA 1
ATOM 2692 C C . GLU A 1 339 ? 4.019 17.328 9.222 1.00 96.19 339 GLU A C 1
ATOM 2694 O O . GLU A 1 339 ? 4.192 16.391 8.437 1.00 96.19 339 GLU A O 1
ATOM 2699 N N . PRO A 1 340 ? 2.842 17.980 9.309 1.00 97.25 340 PRO A N 1
ATOM 2700 C CA . PRO A 1 340 ? 1.735 17.747 8.385 1.00 97.25 340 PRO A CA 1
ATOM 2701 C C . PRO A 1 340 ? 2.171 17.887 6.921 1.00 97.25 340 PRO A C 1
ATOM 2703 O O . PRO A 1 340 ? 2.993 18.743 6.599 1.00 97.25 340 PRO A O 1
ATOM 2706 N N . GLN A 1 341 ? 1.604 17.062 6.043 1.00 97.56 341 GLN A N 1
ATOM 2707 C CA . GLN A 1 341 ? 1.846 17.067 4.597 1.00 97.56 341 GLN A CA 1
ATOM 2708 C C . GLN A 1 341 ? 0.514 17.328 3.867 1.00 97.56 341 GLN A C 1
ATOM 2710 O O . GLN A 1 341 ? -0.046 16.399 3.274 1.00 97.56 341 GLN A O 1
ATOM 2715 N N . PRO A 1 342 ? -0.067 18.542 3.969 1.00 97.38 342 PRO A N 1
ATOM 2716 C CA . PRO A 1 342 ? -1.415 18.825 3.472 1.00 97.38 342 PRO A CA 1
ATOM 2717 C C . PRO A 1 342 ? -1.571 18.546 1.971 1.00 97.38 342 PRO A C 1
ATOM 2719 O O . PRO A 1 342 ? -2.612 18.043 1.562 1.00 97.38 342 PRO A O 1
ATOM 2722 N N . GLU A 1 343 ? -0.526 18.757 1.172 1.00 97.12 343 GLU A N 1
ATOM 2723 C CA . GLU A 1 343 ? -0.501 18.461 -0.263 1.00 97.12 343 GLU A CA 1
ATOM 2724 C C . GLU A 1 343 ? -0.625 16.950 -0.519 1.00 97.12 343 GLU A C 1
ATOM 2726 O O . GLU A 1 343 ? -1.448 16.510 -1.319 1.00 97.12 343 GLU A O 1
ATOM 2731 N N . VAL A 1 344 ? 0.123 16.126 0.229 1.00 98.19 344 VAL A N 1
ATOM 2732 C CA . VAL A 1 344 ? 0.041 14.658 0.116 1.00 98.19 344 VAL A CA 1
ATOM 2733 C C . VAL A 1 344 ? -1.310 14.145 0.625 1.00 98.19 344 VAL A C 1
ATOM 2735 O O . VAL A 1 344 ? -1.858 13.203 0.054 1.00 98.19 344 VAL A O 1
ATOM 2738 N N . ARG A 1 345 ? -1.893 14.771 1.659 1.00 98.50 345 ARG A N 1
ATOM 2739 C CA . ARG A 1 345 ? -3.265 14.456 2.098 1.00 98.50 345 ARG A CA 1
ATOM 2740 C C . ARG A 1 345 ? -4.286 14.779 1.008 1.00 98.50 345 ARG A C 1
ATOM 2742 O O . ARG A 1 345 ? -5.135 13.942 0.717 1.00 98.50 345 ARG A O 1
ATOM 2749 N N . GLN A 1 346 ? -4.187 15.959 0.396 1.00 98.50 346 GLN A N 1
ATOM 2750 C CA . GLN A 1 346 ? -5.070 16.392 -0.685 1.00 98.50 346 GLN A CA 1
ATOM 2751 C C . GLN A 1 346 ? -4.978 15.443 -1.884 1.00 98.50 346 GLN A C 1
ATOM 2753 O O . GLN A 1 346 ? -6.005 15.005 -2.393 1.00 98.50 346 GLN A O 1
ATOM 2758 N N . ASP A 1 347 ? -3.774 15.044 -2.291 1.00 98.62 347 ASP A N 1
ATOM 2759 C CA . ASP A 1 347 ? -3.586 14.074 -3.370 1.00 98.62 347 ASP A CA 1
ATOM 2760 C C . ASP A 1 347 ? -4.148 12.681 -3.035 1.00 98.62 347 ASP A C 1
ATOM 2762 O O . ASP A 1 347 ? -4.796 12.062 -3.880 1.00 98.62 347 ASP A O 1
ATOM 2766 N N . LEU A 1 348 ? -3.985 12.190 -1.800 1.00 98.81 348 LEU A N 1
ATOM 2767 C CA . LEU A 1 348 ? -4.627 10.942 -1.360 1.00 98.81 348 LEU A CA 1
ATOM 2768 C C . LEU A 1 348 ? -6.163 11.045 -1.407 1.00 98.81 348 LEU A C 1
ATOM 2770 O O . LEU A 1 348 ? -6.827 10.098 -1.830 1.00 98.81 348 LEU A O 1
ATOM 2774 N N . LEU A 1 349 ? -6.732 12.200 -1.048 1.00 98.75 349 LEU A N 1
ATOM 2775 C CA . LEU A 1 349 ? -8.167 12.472 -1.182 1.00 98.75 349 LEU A CA 1
ATOM 2776 C C . LEU A 1 349 ? -8.610 12.554 -2.652 1.00 98.75 349 LEU A C 1
ATOM 2778 O O . LEU A 1 349 ? -9.698 12.078 -2.974 1.00 98.75 349 LEU A O 1
ATOM 2782 N N . ARG A 1 350 ? -7.766 13.054 -3.566 1.00 98.75 350 ARG A N 1
ATOM 2783 C CA . ARG A 1 350 ? -8.019 13.011 -5.020 1.00 98.75 350 ARG A CA 1
ATOM 2784 C C . ARG A 1 350 ? -8.061 11.571 -5.545 1.00 98.75 350 ARG A C 1
ATOM 2786 O O . ARG A 1 350 ? -8.981 11.243 -6.292 1.00 98.75 350 ARG A O 1
ATOM 2793 N N . VAL A 1 351 ? -7.153 10.687 -5.101 1.00 98.81 351 VAL A N 1
ATOM 2794 C CA . VAL A 1 351 ? -7.215 9.242 -5.426 1.00 98.81 351 VAL A CA 1
ATOM 2795 C C . VAL A 1 351 ? -8.522 8.621 -4.915 1.00 98.81 351 VAL A C 1
ATOM 2797 O O . VAL A 1 351 ? -9.166 7.866 -5.644 1.00 98.81 351 VAL A O 1
ATOM 2800 N N . VAL A 1 352 ? -8.943 8.950 -3.686 1.00 98.81 352 VAL A N 1
ATOM 2801 C CA . VAL A 1 352 ? -10.201 8.455 -3.096 1.00 98.81 352 VAL A CA 1
ATOM 2802 C C . VAL A 1 352 ? -11.428 8.953 -3.867 1.00 98.81 352 VAL A C 1
ATOM 2804 O O . VAL A 1 352 ? -12.299 8.148 -4.198 1.00 98.81 352 VAL A O 1
ATOM 2807 N N . ALA A 1 353 ? -11.498 10.244 -4.196 1.00 98.62 353 ALA A N 1
ATOM 2808 C CA . ALA A 1 353 ? -12.607 10.825 -4.952 1.00 98.62 353 ALA A CA 1
ATOM 2809 C C . ALA A 1 353 ? -12.741 10.199 -6.352 1.00 98.62 353 ALA A C 1
ATOM 2811 O O . ALA A 1 353 ? -13.845 9.863 -6.784 1.00 98.62 353 ALA A O 1
ATOM 2812 N N . GLU A 1 354 ? -11.620 9.973 -7.039 1.00 98.62 354 GLU A N 1
ATOM 2813 C CA . GLU A 1 354 ? -11.595 9.341 -8.359 1.00 98.62 354 GLU A CA 1
ATOM 2814 C C . GLU A 1 354 ? -11.962 7.846 -8.296 1.00 98.62 354 GLU A C 1
ATOM 2816 O O . GLU A 1 354 ? -12.720 7.356 -9.137 1.00 98.62 354 GLU A O 1
ATOM 2821 N N . ALA A 1 355 ? -11.526 7.125 -7.257 1.00 98.56 355 ALA A N 1
ATOM 2822 C CA . ALA A 1 355 ? -11.943 5.743 -7.011 1.00 98.56 355 ALA A CA 1
ATOM 2823 C C . ALA A 1 355 ? -13.452 5.628 -6.720 1.00 98.56 355 ALA A C 1
ATOM 2825 O O . ALA A 1 355 ? -14.125 4.756 -7.275 1.00 98.56 355 ALA A O 1
ATOM 2826 N N . LEU A 1 356 ? -14.007 6.546 -5.920 1.00 98.44 356 LEU A N 1
ATOM 2827 C CA . LEU A 1 356 ? -15.448 6.646 -5.664 1.00 98.44 356 LEU A CA 1
ATOM 2828 C C . LEU A 1 356 ? -16.228 6.953 -6.950 1.00 98.44 356 LEU A C 1
ATOM 2830 O O . LEU A 1 356 ? -17.225 6.284 -7.230 1.00 98.44 356 LEU A O 1
ATOM 2834 N N . ARG A 1 357 ? -15.743 7.886 -7.782 1.00 98.31 357 ARG A N 1
ATOM 2835 C CA . ARG A 1 357 ? -16.335 8.207 -9.093 1.00 98.31 357 ARG A CA 1
ATOM 2836 C C . ARG A 1 357 ? -16.337 6.999 -10.037 1.00 98.31 357 ARG A C 1
ATOM 2838 O O . ARG A 1 357 ? -17.329 6.777 -10.731 1.00 98.31 357 ARG A O 1
ATOM 2845 N N . ARG A 1 358 ? -15.264 6.198 -10.034 1.00 98.00 358 ARG A N 1
ATOM 2846 C CA . ARG A 1 358 ? -15.148 4.932 -10.788 1.00 98.00 358 ARG A CA 1
ATOM 2847 C C . ARG A 1 358 ? -15.877 3.744 -10.141 1.00 98.00 358 ARG A C 1
ATOM 2849 O O . ARG A 1 358 ? -15.991 2.705 -10.783 1.00 98.00 358 ARG A O 1
ATOM 2856 N N . ARG A 1 359 ? -16.399 3.892 -8.915 1.00 98.12 359 ARG A N 1
ATOM 2857 C CA . ARG A 1 359 ? -17.051 2.840 -8.104 1.00 98.12 359 ARG A CA 1
ATOM 2858 C C . ARG A 1 359 ? -16.155 1.621 -7.819 1.00 98.12 359 ARG A C 1
ATOM 2860 O O . ARG A 1 359 ? -16.643 0.496 -7.755 1.00 98.12 359 ARG A O 1
ATOM 2867 N N . ILE A 1 360 ? -14.857 1.852 -7.632 1.00 98.31 360 ILE A N 1
ATOM 2868 C CA . ILE A 1 360 ? -13.852 0.821 -7.316 1.00 98.31 360 ILE A CA 1
ATOM 2869 C C . ILE A 1 360 ? -13.402 0.903 -5.848 1.00 98.31 360 ILE A C 1
ATOM 2871 O O . ILE A 1 360 ? -13.583 1.926 -5.187 1.00 98.31 360 ILE A O 1
ATOM 2875 N N . GLU A 1 361 ? -12.813 -0.175 -5.322 1.00 98.69 361 GLU A N 1
ATOM 2876 C CA . GLU A 1 361 ? -12.258 -0.191 -3.958 1.00 98.69 361 GLU A CA 1
ATOM 2877 C C . GLU A 1 361 ? -10.939 0.601 -3.883 1.00 98.69 361 GLU A C 1
ATOM 2879 O O . GLU A 1 361 ? -10.084 0.467 -4.758 1.00 98.69 361 GLU A O 1
ATOM 2884 N N . ALA A 1 362 ? -10.757 1.399 -2.828 1.00 98.75 362 ALA A N 1
ATOM 2885 C CA . ALA A 1 362 ? -9.556 2.191 -2.573 1.00 98.75 362 ALA A CA 1
ATOM 2886 C C . ALA A 1 362 ? -8.851 1.730 -1.290 1.00 98.75 362 ALA A C 1
ATOM 2888 O O . ALA A 1 362 ? -9.366 1.912 -0.183 1.00 98.75 362 ALA A O 1
ATOM 2889 N N . LEU A 1 363 ? -7.657 1.153 -1.446 1.00 98.88 363 LEU A N 1
ATOM 2890 C CA . LEU A 1 363 ? -6.798 0.690 -0.355 1.00 98.88 363 LEU A CA 1
ATOM 2891 C C . LEU A 1 363 ? -5.733 1.760 -0.067 1.00 98.88 363 LEU A C 1
ATOM 2893 O O . LEU A 1 363 ? -4.733 1.866 -0.779 1.00 98.88 363 LEU A O 1
ATOM 2897 N N . ILE A 1 364 ? -5.965 2.587 0.953 1.00 98.81 364 ILE A N 1
ATOM 2898 C CA . ILE A 1 364 ? -5.143 3.762 1.269 1.00 98.81 364 ILE A CA 1
ATOM 2899 C C . ILE A 1 364 ? -4.288 3.475 2.504 1.00 98.81 364 ILE A C 1
ATOM 2901 O O . ILE A 1 364 ? -4.796 3.437 3.625 1.00 98.81 364 ILE A O 1
ATOM 2905 N N . LEU A 1 365 ? -2.980 3.288 2.318 1.00 98.81 365 LEU A N 1
ATOM 2906 C CA . LEU A 1 365 ? -2.049 2.983 3.403 1.00 98.81 365 LEU A CA 1
ATOM 2907 C C . LEU A 1 365 ? -1.154 4.176 3.732 1.00 98.81 365 LEU A C 1
ATOM 2909 O O . LEU A 1 365 ? -0.500 4.736 2.853 1.00 98.81 365 LEU A O 1
ATOM 2913 N N . VAL A 1 366 ? -1.055 4.520 5.014 1.00 98.56 366 VAL A N 1
ATOM 2914 C CA . VAL A 1 366 ? -0.165 5.581 5.506 1.00 98.56 366 VAL A CA 1
ATOM 2915 C C . VAL A 1 366 ? 0.998 4.986 6.302 1.00 98.56 366 VAL A C 1
ATOM 2917 O O . VAL A 1 366 ? 0.826 4.061 7.099 1.00 98.56 366 VAL A O 1
ATOM 2920 N N . ASN A 1 367 ? 2.199 5.531 6.112 1.00 97.69 367 ASN A N 1
ATOM 2921 C CA . ASN A 1 367 ? 3.372 5.211 6.919 1.00 97.69 367 ASN A CA 1
ATOM 2922 C C . ASN A 1 367 ? 3.655 6.333 7.927 1.00 97.69 367 ASN A C 1
ATOM 2924 O O . ASN A 1 367 ? 3.537 7.516 7.608 1.00 97.69 367 ASN A O 1
ATOM 2928 N N . ASN A 1 368 ? 4.144 5.984 9.119 1.00 97.12 368 ASN A N 1
ATOM 2929 C CA . ASN A 1 368 ? 4.582 6.975 10.108 1.00 97.12 368 ASN A CA 1
ATOM 2930 C C . ASN A 1 368 ? 5.681 7.925 9.577 1.00 97.12 368 ASN A C 1
ATOM 2932 O O . ASN A 1 368 ? 5.851 9.012 10.122 1.00 97.12 368 ASN A O 1
ATOM 2936 N N . ARG A 1 369 ? 6.415 7.551 8.514 1.00 96.56 369 ARG A N 1
ATOM 2937 C CA . ARG A 1 369 ? 7.469 8.382 7.894 1.00 96.56 369 ARG A CA 1
ATOM 2938 C C . ARG A 1 369 ? 6.925 9.528 7.025 1.00 96.56 369 ARG A C 1
ATOM 2940 O O . ARG A 1 369 ? 7.725 10.348 6.574 1.00 96.56 369 ARG A O 1
ATOM 2947 N N . LEU A 1 370 ? 5.603 9.630 6.846 1.00 97.31 370 LEU A N 1
ATOM 2948 C CA . LEU A 1 370 ? 4.957 10.769 6.191 1.00 97.31 370 LEU A CA 1
ATOM 2949 C C . LEU A 1 370 ? 4.918 12.005 7.095 1.00 97.31 370 LEU A C 1
ATOM 2951 O O . LEU A 1 370 ? 5.539 13.009 6.760 1.00 97.31 370 LEU A O 1
ATOM 2955 N N . GLU A 1 371 ? 4.250 11.910 8.247 1.00 97.94 371 GLU A N 1
ATOM 2956 C CA . GLU A 1 371 ? 3.998 13.069 9.127 1.00 97.94 371 GLU A CA 1
ATOM 2957 C C . GLU A 1 371 ? 4.431 12.874 10.586 1.00 97.94 371 GLU A C 1
ATOM 2959 O O . GLU A 1 371 ? 4.399 13.817 11.377 1.00 97.94 371 GLU A O 1
ATOM 2964 N N . GLY A 1 372 ? 4.778 11.644 10.964 1.00 97.19 372 GLY A N 1
ATOM 2965 C CA . GLY A 1 372 ? 5.125 11.241 12.323 1.00 97.19 372 GLY A CA 1
ATOM 2966 C C . GLY A 1 372 ? 4.117 10.329 13.017 1.00 97.19 372 GLY A C 1
ATOM 2967 O O . GLY A 1 372 ? 4.520 9.579 13.895 1.00 97.19 372 GLY A O 1
ATOM 2968 N N . ASN A 1 373 ? 2.844 10.299 12.614 1.00 98.19 373 ASN A N 1
ATOM 2969 C CA . ASN A 1 373 ? 1.845 9.414 13.227 1.00 98.19 373 ASN A CA 1
ATOM 2970 C C . ASN A 1 373 ? 0.732 9.065 12.226 1.00 98.19 373 ASN A C 1
ATOM 2972 O O . ASN A 1 373 ? -0.176 9.858 11.993 1.00 98.19 373 ASN A O 1
ATOM 2976 N N . ALA A 1 374 ? 0.806 7.867 11.640 1.00 98.38 374 ALA A N 1
ATOM 2977 C CA . ALA A 1 374 ? -0.163 7.378 10.661 1.00 98.38 374 ALA A CA 1
ATOM 2978 C C . ALA A 1 374 ? -1.615 7.307 11.186 1.00 98.38 374 ALA A C 1
ATOM 2980 O O . ALA A 1 374 ? -2.501 7.662 10.410 1.00 98.38 374 ALA A O 1
ATOM 2981 N N . PRO A 1 375 ? -1.901 6.936 12.457 1.00 98.44 375 PRO A N 1
ATOM 2982 C CA . PRO A 1 375 ? -3.250 7.039 13.020 1.00 98.44 375 PRO A CA 1
ATOM 2983 C C . PRO A 1 375 ? -3.824 8.458 12.908 1.00 98.44 375 PRO A C 1
ATOM 2985 O O . PRO A 1 375 ? -4.919 8.638 12.385 1.00 98.44 375 PRO A O 1
ATOM 2988 N N . GLY A 1 376 ? -3.054 9.477 13.300 1.00 98.25 376 GLY A N 1
ATOM 2989 C CA . GLY A 1 376 ? -3.420 10.889 13.190 1.00 98.25 376 GLY A CA 1
ATOM 2990 C C . GLY A 1 376 ? -3.564 11.379 11.750 1.00 98.25 376 GLY A C 1
ATOM 2991 O O . GLY A 1 376 ? -4.515 12.097 11.448 1.00 98.25 376 GLY A O 1
ATOM 2992 N N . THR A 1 377 ? -2.682 10.962 10.836 1.00 98.62 377 THR A N 1
ATOM 2993 C CA . THR A 1 377 ? -2.851 11.255 9.403 1.00 98.62 377 THR A CA 1
ATOM 2994 C C . THR A 1 377 ? -4.152 10.655 8.865 1.00 98.62 377 THR A C 1
ATOM 2996 O O . THR A 1 377 ? -4.857 11.306 8.101 1.00 98.62 377 THR A O 1
ATOM 2999 N N . ILE A 1 378 ? -4.503 9.435 9.283 1.00 98.75 378 ILE A N 1
ATOM 3000 C CA . ILE A 1 378 ? -5.745 8.756 8.889 1.00 98.75 378 ILE A CA 1
ATOM 3001 C C . ILE A 1 378 ? -6.972 9.435 9.514 1.00 98.75 378 ILE A C 1
ATOM 3003 O O . ILE A 1 378 ? -7.971 9.590 8.818 1.00 98.75 378 ILE A O 1
ATOM 3007 N N . ARG A 1 379 ? -6.892 9.921 10.764 1.00 98.44 379 ARG A N 1
ATOM 3008 C CA . ARG A 1 379 ? -7.923 10.791 11.365 1.00 98.44 379 ARG A CA 1
ATOM 3009 C C . ARG A 1 379 ? -8.156 12.041 10.513 1.00 98.44 379 ARG A C 1
ATOM 3011 O O . ARG A 1 379 ? -9.294 12.317 10.156 1.00 98.44 379 ARG A O 1
ATOM 3018 N N . ALA A 1 380 ? -7.090 12.736 10.111 1.00 98.44 380 ALA A N 1
ATOM 3019 C CA . ALA A 1 380 ? -7.195 13.939 9.284 1.00 98.44 380 ALA A CA 1
ATOM 3020 C C . ALA A 1 380 ? -7.719 13.663 7.859 1.00 98.44 380 ALA A C 1
ATOM 3022 O O . ALA A 1 380 ? -8.513 14.441 7.338 1.00 98.44 380 ALA A O 1
ATOM 3023 N N . LEU A 1 381 ? -7.309 12.552 7.233 1.00 98.62 381 LEU A N 1
ATOM 3024 C CA . LEU A 1 381 ? -7.844 12.108 5.938 1.00 98.62 381 LEU A CA 1
ATOM 3025 C C . LEU A 1 381 ? -9.332 11.750 6.030 1.00 98.62 381 LEU A C 1
ATOM 3027 O O . LEU A 1 381 ? -10.097 12.097 5.137 1.00 98.62 381 LEU A O 1
ATOM 3031 N N . ALA A 1 382 ? -9.746 11.067 7.098 1.00 98.38 382 ALA A N 1
ATOM 3032 C CA . ALA A 1 382 ? -11.142 10.724 7.322 1.00 98.38 382 ALA A CA 1
ATOM 3033 C C . ALA A 1 382 ? -12.001 11.979 7.538 1.00 98.38 382 ALA A C 1
ATOM 3035 O O . ALA A 1 382 ? -13.019 12.118 6.870 1.00 98.38 382 ALA A O 1
ATOM 3036 N N . ALA A 1 383 ? -11.568 12.898 8.407 1.00 97.69 383 ALA A N 1
ATOM 3037 C CA . ALA A 1 383 ? -12.298 14.124 8.734 1.00 97.69 383 ALA A CA 1
ATOM 3038 C C . ALA A 1 383 ? -12.538 14.992 7.484 1.00 97.69 383 ALA A C 1
ATOM 3040 O O . ALA A 1 383 ? -13.685 15.284 7.134 1.00 97.69 383 ALA A O 1
ATOM 3041 N N . ALA A 1 384 ? -11.475 15.256 6.715 1.00 97.44 384 ALA A N 1
ATOM 3042 C CA . ALA A 1 384 ? -11.556 15.989 5.453 1.00 97.44 384 ALA A CA 1
ATOM 3043 C C . ALA A 1 384 ? -12.401 15.271 4.377 1.00 97.44 384 ALA A C 1
ATOM 3045 O O . ALA A 1 384 ? -13.048 15.929 3.565 1.00 97.44 384 ALA A O 1
ATOM 3046 N N . LEU A 1 385 ? -12.442 13.930 4.369 1.00 96.62 385 LEU A N 1
ATOM 3047 C CA . LEU A 1 385 ? -13.315 13.156 3.475 1.00 96.62 385 LEU A CA 1
ATOM 3048 C C . LEU A 1 385 ? -14.802 13.255 3.865 1.00 96.62 385 LEU A C 1
ATOM 3050 O O . LEU A 1 385 ? -15.662 13.156 2.991 1.00 96.62 385 LEU A O 1
ATOM 3054 N N . THR A 1 386 ? -15.115 13.421 5.153 1.00 93.19 386 THR A N 1
ATOM 3055 C CA . THR A 1 386 ? -16.496 13.465 5.669 1.00 93.19 386 THR A CA 1
ATOM 3056 C C . THR A 1 386 ? -17.053 14.876 5.867 1.00 93.19 386 THR A C 1
ATOM 3058 O O . THR A 1 386 ? -18.221 15.001 6.230 1.00 93.19 386 THR A O 1
ATOM 3061 N N . GLY A 1 387 ? -16.253 15.919 5.616 1.00 85.12 387 GLY A N 1
ATOM 3062 C CA . GLY A 1 387 ? -16.647 17.323 5.785 1.00 85.12 387 GLY A CA 1
ATOM 3063 C C . GLY A 1 387 ? -16.454 17.883 7.199 1.00 85.12 387 GLY A C 1
ATOM 3064 O O . GLY A 1 387 ? -17.003 18.941 7.499 1.00 85.12 387 GLY A O 1
ATOM 3065 N N . ASP A 1 388 ? -15.679 17.202 8.047 1.00 68.44 388 ASP A N 1
ATOM 3066 C CA . ASP A 1 388 ? -15.281 17.706 9.363 1.00 68.44 388 ASP A CA 1
ATOM 3067 C C . ASP A 1 388 ? -13.923 18.408 9.230 1.00 68.44 388 ASP A C 1
ATOM 3069 O O . ASP A 1 388 ? -12.896 17.750 9.050 1.00 68.44 388 ASP A O 1
ATOM 3073 N N . GLU A 1 389 ? -13.896 19.735 9.349 1.00 48.81 389 GLU A N 1
ATOM 3074 C CA . GLU A 1 389 ? -12.656 20.468 9.627 1.00 48.81 389 GLU A CA 1
ATOM 3075 C C . GLU A 1 389 ? -12.568 20.767 11.131 1.00 48.81 389 GLU A C 1
ATOM 3077 O O . GLU A 1 389 ? -13.526 21.261 11.730 1.00 48.81 389 GLU A O 1
ATOM 3082 N N . SER A 1 390 ? -11.426 20.415 11.734 1.00 44.66 390 SER A N 1
ATOM 3083 C CA . SER A 1 390 ? -11.155 20.433 13.182 1.00 44.66 390 SER A CA 1
ATOM 3084 C C . SER A 1 390 ? -9.890 21.217 13.525 1.00 44.66 390 SER A C 1
ATOM 3086 O O . SER A 1 390 ? -8.838 20.834 12.955 1.00 44.66 390 SER A O 1
#

Sequence (390 aa):
MRAARRVGEGTRAPIVAPLRTAAQTTGSSNTRRKRSPGGVSGSLPSSKWGPEYIPKIDGAARPVTREITCWYILTSMARTQHPSIFDDVAALPQPARDLVELGSRIPSSVRFGVSTWTYDGWTGDVYHRAYRGAQPARRLEEYARYPLFRTVGIDSAYYDPPSEEVLAAYARSLPPGFPCVSKVWDRITAKRIDRVSNPDFLNADLFKEAVLGPYARVFRDHAGCFVFEFQAMRGKDRPEPAAWAEELDRFLRQLPRDFRYAIELRTPELLTEGHGAVLAAHGVAHVFNSWSEMPTIGEQLELPWTFPAGFTVARGLLRPGRRFADAVKLFEPYDRIREPQPEVRQDLLRVVAEALRRRIEALILVNNRLEGNAPGTIRALAAALTGDES

Radius of gyration: 27.26 Å; chains: 1; bounding box: 79×65×99 Å

Foldseek 3Di:
DDDDDDDDDDDDDDDDDDDDDDDDDDYDDDDDDDDDDDDDDDDDDDDDDDPDDDDDDDDDDDDDDPVVLCVLPPPDPDDPDDQDPPLDLVPDDQADPVQLVLLVLPDPLEAEEAQAQQFPLCDPPQDPDDDDGRPRLSSLLSNQRRSRHQEYHANVCQAPHDALVRLLSNCVSHDFLRAYAYEHHCLQAECDDPNHGRPNHLVLVCCCVRHVVSCVPRPVSHLREYEREHDAQDDPRDDQLLVVLVSLLVSLVSHDLSGAYEYHDPHQNNLDPSNLVSCLVNQHAYEQEADQRYDASVVSVPRPSHPSHLAYHYELEAHHNDDQVVLVVVQPSLNDFDADDVSNLVSLVVVVVVCVVVVGRYHYHYYCSHGNHSSVSSVVSSCVNSVHDD

Secondary structure (DSSP, 8-state):
-------------------------------------------------PPPP------------THHHHTTTS-------PPPTT--GGGSPPPPHHHHHHHHHS-TTEEEEES----GGGBTTTB-S--SS--HHHHHHHHTTSTT---EEEGGGGTSPPPHHHHHHHHHTS-TT--EEEEPPHHHH-SEETTEEPTTTT-HHHHIIIIIHHHHHH-GGG--EEEEE-----GGGSPPHHHHHHHHHHHHTSS-TTS-EEEE-S-GGG-SHHHHHHHHHHTPEEEEE--TTSPPHHHHHTSTT---SSEEEEEE-S-TT--HHHHHHHHTT--S-SS--HHHHHHHHHHHHHHHHHT-EEEEEE-TTTTS-HHHHHHHHHHHHHT---